Protein AF-0000000084986000 (afdb_homodimer)

Structure (mmCIF, N/CA/C/O backbone):
data_AF-0000000084986000-model_v1
#
loop_
_entity.id
_entity.type
_entity.pdbx_description
1 polymer 'Aspartate racemase'
#
loop_
_atom_site.group_PDB
_atom_site.id
_atom_site.type_symbol
_atom_site.label_atom_id
_atom_site.label_alt_id
_atom_site.label_comp_id
_atom_site.label_asym_id
_atom_site.label_entity_id
_atom_site.label_seq_id
_atom_site.pdbx_PDB_ins_code
_atom_site.Cartn_x
_atom_site.Cartn_y
_atom_site.Cartn_z
_atom_site.occupancy
_atom_site.B_iso_or_equiv
_atom_site.auth_seq_id
_atom_site.auth_comp_id
_atom_site.auth_asym_id
_atom_site.auth_atom_id
_atom_site.pdbx_PDB_model_num
ATOM 1 N N . MET A 1 1 ? -9.406 -9.477 17.734 1 62.84 1 MET A N 1
ATOM 2 C CA . MET A 1 1 ? -9.562 -9.422 16.281 1 62.84 1 MET A CA 1
ATOM 3 C C . MET A 1 1 ? -8.422 -10.164 15.594 1 62.84 1 MET A C 1
ATOM 5 O O . MET A 1 1 ? -7.309 -10.234 16.109 1 62.84 1 MET A O 1
ATOM 9 N N . ARG A 1 2 ? -8.773 -10.875 14.516 1 87.81 2 ARG A N 1
ATOM 10 C CA . ARG A 1 2 ? -7.758 -11.664 13.812 1 87.81 2 ARG A CA 1
ATOM 11 C C . ARG A 1 2 ? -6.914 -10.773 12.906 1 87.81 2 ARG A C 1
ATOM 13 O O . ARG A 1 2 ? -7.445 -9.906 12.211 1 87.81 2 ARG A O 1
ATOM 20 N N . SER A 1 3 ? -5.645 -10.82 13.07 1 95.94 3 SER A N 1
ATOM 21 C CA . SER A 1 3 ? -4.715 -10.008 12.289 1 95.94 3 SER A CA 1
ATOM 22 C C . SER A 1 3 ? -4.078 -10.828 11.172 1 95.94 3 SER A C 1
ATOM 24 O O . SER A 1 3 ? -3.82 -12.023 11.336 1 95.94 3 SER A O 1
ATOM 26 N N . LEU A 1 4 ? -3.951 -10.195 10.078 1 98.69 4 LEU A N 1
ATOM 27 C CA . LEU A 1 4 ? -3.229 -10.766 8.945 1 98.69 4 LEU A CA 1
ATOM 28 C C . LEU A 1 4 ? -1.75 -10.406 9.008 1 98.69 4 LEU A C 1
ATOM 30 O O . LEU A 1 4 ? -1.4 -9.234 9.188 1 98.69 4 LEU A O 1
ATOM 34 N N . GLY A 1 5 ? -0.883 -11.398 8.984 1 98.81 5 GLY A N 1
ATOM 35 C CA . GLY A 1 5 ? 0.541 -11.172 8.797 1 98.81 5 GLY A CA 1
ATOM 36 C C . GLY A 1 5 ? 0.974 -11.297 7.348 1 98.81 5 GLY A C 1
ATOM 37 O O . GLY A 1 5 ? 0.675 -12.297 6.688 1 98.81 5 GLY A O 1
ATOM 38 N N . VAL A 1 6 ? 1.67 -10.297 6.84 1 98.88 6 VAL A N 1
ATOM 39 C CA . VAL A 1 6 ? 2.062 -10.273 5.434 1 98.88 6 VAL A CA 1
ATOM 40 C C . VAL A 1 6 ? 3.582 -10.367 5.32 1 98.88 6 VAL A C 1
ATOM 42 O O . VAL A 1 6 ? 4.305 -9.516 5.848 1 98.88 6 VAL A O 1
ATOM 45 N N . ILE A 1 7 ? 4.035 -11.406 4.699 1 98.69 7 ILE A N 1
ATOM 46 C CA . ILE A 1 7 ? 5.434 -11.547 4.309 1 98.69 7 ILE A CA 1
ATOM 47 C C . ILE A 1 7 ? 5.668 -10.859 2.963 1 98.69 7 ILE A C 1
ATOM 49 O O . ILE A 1 7 ? 5.5 -11.477 1.907 1 98.69 7 ILE A O 1
ATOM 53 N N . GLY A 1 8 ? 6.059 -9.586 3.055 1 98.25 8 GLY A N 1
ATOM 54 C CA . GLY A 1 8 ? 6.137 -8.758 1.86 1 98.25 8 GLY A CA 1
ATOM 55 C C . GLY A 1 8 ? 7.555 -8.367 1.494 1 98.25 8 GLY A C 1
ATOM 56 O O . GLY A 1 8 ? 8.516 -8.875 2.082 1 98.25 8 GLY A O 1
ATOM 57 N N . GLY A 1 9 ? 7.629 -7.551 0.448 1 97.31 9 GLY A N 1
ATOM 58 C CA . GLY A 1 9 ? 8.906 -7.078 -0.049 1 97.31 9 GLY A CA 1
ATOM 59 C C . GLY A 1 9 ? 9.477 -7.945 -1.158 1 97.31 9 GLY A C 1
ATOM 60 O O . GLY A 1 9 ? 10.492 -7.602 -1.764 1 97.31 9 GLY A O 1
ATOM 61 N N . LEU A 1 10 ? 8.828 -9.086 -1.462 1 96.19 10 LEU A N 1
ATOM 62 C CA . LEU A 1 10 ? 9.234 -9.969 -2.553 1 96.19 10 LEU A CA 1
ATOM 63 C C . LEU A 1 10 ? 8.953 -9.32 -3.906 1 96.19 10 LEU A C 1
ATOM 65 O O . LEU A 1 10 ? 9.539 -9.711 -4.918 1 96.19 10 LEU A O 1
ATOM 69 N N . GLY A 1 11 ? 8.164 -8.469 -4.027 1 96.19 11 GLY A N 1
ATOM 70 C CA . GLY A 1 11 ? 7.77 -7.375 -4.895 1 96.19 11 GLY A CA 1
ATOM 71 C C . GLY A 1 11 ? 7.211 -6.184 -4.137 1 96.19 11 GLY A C 1
ATOM 72 O O . GLY A 1 11 ? 6.039 -6.184 -3.748 1 96.19 11 GLY A O 1
ATOM 73 N N . PRO A 1 12 ? 8.109 -5.223 -3.855 1 97.56 12 PRO A N 1
ATOM 74 C CA . PRO A 1 12 ? 7.727 -4.137 -2.947 1 97.56 12 PRO A CA 1
ATOM 75 C C . PRO A 1 12 ? 6.43 -3.447 -3.363 1 97.56 12 PRO A C 1
ATOM 77 O O . PRO A 1 12 ? 5.535 -3.256 -2.537 1 97.56 12 PRO A O 1
ATOM 80 N N . MET A 1 13 ? 6.293 -3.092 -4.633 1 97.62 13 MET A N 1
ATOM 81 C CA . MET A 1 13 ? 5.082 -2.42 -5.094 1 97.62 13 MET A CA 1
ATOM 82 C C . MET A 1 13 ? 3.881 -3.352 -5.016 1 97.62 13 MET A C 1
ATOM 84 O O . MET A 1 13 ? 2.775 -2.92 -4.684 1 97.62 13 MET A O 1
ATOM 88 N N . ALA A 1 14 ? 4.094 -4.605 -5.328 1 97.88 14 ALA A N 1
ATOM 89 C CA . ALA A 1 14 ? 3.018 -5.59 -5.223 1 97.88 14 ALA A CA 1
ATOM 90 C C . ALA A 1 14 ? 2.541 -5.73 -3.781 1 97.88 14 ALA A C 1
ATOM 92 O O . ALA A 1 14 ? 1.349 -5.914 -3.529 1 97.88 14 ALA A O 1
ATOM 93 N N . THR A 1 15 ? 3.482 -5.684 -2.814 1 98.62 15 THR A N 1
ATOM 94 C CA . THR A 1 15 ? 3.127 -5.719 -1.4 1 98.62 15 THR A CA 1
ATOM 95 C C . THR A 1 15 ? 2.244 -4.527 -1.035 1 98.62 15 THR A C 1
ATOM 97 O O . THR A 1 15 ? 1.229 -4.688 -0.355 1 98.62 15 THR A O 1
ATOM 100 N N . ALA A 1 16 ? 2.66 -3.338 -1.499 1 98.5 16 ALA A N 1
ATOM 101 C CA . ALA A 1 16 ? 1.856 -2.145 -1.251 1 98.5 16 ALA A CA 1
ATOM 102 C C . ALA A 1 16 ? 0.467 -2.281 -1.865 1 98.5 16 ALA A C 1
ATOM 104 O O . ALA A 1 16 ? -0.537 -1.961 -1.225 1 98.5 16 ALA A O 1
ATOM 105 N N . TYR A 1 17 ? 0.43 -2.754 -3.08 1 98.62 17 TYR A N 1
ATOM 106 C CA . TYR A 1 17 ? -0.84 -2.91 -3.779 1 98.62 17 TYR A CA 1
ATOM 107 C C . TYR A 1 17 ? -1.716 -3.951 -3.094 1 98.62 17 TYR A C 1
ATOM 109 O O . TYR A 1 17 ? -2.939 -3.801 -3.035 1 98.62 17 TYR A O 1
ATOM 117 N N . PHE A 1 18 ? -1.103 -5.008 -2.549 1 98.88 18 PHE A N 1
ATOM 118 C CA . PHE A 1 18 ? -1.846 -6.016 -1.802 1 98.88 18 PHE A CA 1
ATOM 119 C C . PHE A 1 18 ? -2.57 -5.387 -0.617 1 98.88 18 PHE A C 1
ATOM 121 O O . PHE A 1 18 ? -3.74 -5.684 -0.37 1 98.88 18 PHE A O 1
ATOM 128 N N . LEU A 1 19 ? -1.865 -4.547 0.122 1 98.69 19 LEU A N 1
ATOM 129 C CA . LEU A 1 19 ? -2.49 -3.846 1.239 1 98.69 19 LEU A CA 1
ATOM 130 C C . LEU A 1 19 ? -3.65 -2.98 0.759 1 98.69 19 LEU A C 1
ATOM 132 O O . LEU A 1 19 ? -4.699 -2.93 1.402 1 98.69 19 LEU A O 1
ATOM 136 N N . GLU A 1 20 ? -3.486 -2.311 -0.393 1 98.12 20 GLU A N 1
ATOM 137 C CA . GLU A 1 20 ? -4.562 -1.52 -0.986 1 98.12 20 GLU A CA 1
ATOM 138 C C . GLU A 1 20 ? -5.777 -2.387 -1.296 1 98.12 20 GLU A C 1
ATOM 140 O O . GLU A 1 20 ? -6.914 -1.99 -1.024 1 98.12 20 GLU A O 1
ATOM 145 N N . LEU A 1 21 ? -5.508 -3.547 -1.893 1 98.56 21 LEU A N 1
ATOM 146 C CA . LEU A 1 21 ? -6.59 -4.453 -2.266 1 98.56 21 LEU A CA 1
ATOM 147 C C . LEU A 1 21 ? -7.375 -4.898 -1.035 1 98.56 21 LEU A C 1
ATOM 149 O O . LEU A 1 21 ? -8.609 -4.961 -1.069 1 98.56 21 LEU A O 1
ATOM 153 N N . ILE A 1 22 ? -6.652 -5.215 0.072 1 98.56 22 ILE A N 1
ATOM 154 C CA . ILE A 1 22 ? -7.301 -5.633 1.31 1 98.56 22 ILE A CA 1
ATOM 155 C C . ILE A 1 22 ? -8.281 -4.551 1.764 1 98.56 22 ILE A C 1
ATOM 157 O O . ILE A 1 22 ? -9.43 -4.852 2.109 1 98.56 22 ILE A O 1
ATOM 161 N N . VAL A 1 23 ? -7.863 -3.303 1.743 1 97.75 23 VAL A N 1
ATOM 162 C CA . VAL A 1 23 ? -8.695 -2.193 2.189 1 97.75 23 VAL A CA 1
ATOM 163 C C . VAL A 1 23 ? -9.852 -1.989 1.212 1 97.75 23 VAL A C 1
ATOM 165 O O . VAL A 1 23 ? -11.008 -1.842 1.625 1 97.75 23 VAL A O 1
ATOM 168 N N . GLN A 1 24 ? -9.555 -2.043 -0.081 1 96.94 24 GLN A N 1
ATOM 169 C CA . GLN A 1 24 ? -10.523 -1.788 -1.14 1 96.94 24 GLN A CA 1
ATOM 170 C C . GLN A 1 24 ? -11.641 -2.83 -1.126 1 96.94 24 GLN A C 1
ATOM 172 O O . GLN A 1 24 ? -12.797 -2.508 -1.388 1 96.94 24 GLN A O 1
ATOM 177 N N . MET A 1 25 ? -11.273 -4.043 -0.859 1 98.06 25 MET A N 1
ATOM 178 C CA . MET A 1 25 ? -12.211 -5.148 -1.027 1 98.06 25 MET A CA 1
ATOM 179 C C . MET A 1 25 ? -12.992 -5.398 0.259 1 98.06 25 MET A C 1
ATOM 181 O O . MET A 1 25 ? -14.008 -6.094 0.247 1 98.06 25 MET A O 1
ATOM 185 N N . THR A 1 26 ? -12.484 -4.906 1.407 1 97.94 26 THR A N 1
ATOM 186 C CA . THR A 1 26 ? -13.195 -5.074 2.672 1 97.94 26 THR A CA 1
ATOM 187 C C . THR A 1 26 ? -14.453 -4.207 2.707 1 97.94 26 THR A C 1
ATOM 189 O O . THR A 1 26 ? -14.406 -3.021 2.367 1 97.94 26 THR A O 1
ATOM 192 N N . ASP A 1 27 ? -15.602 -4.785 3.039 1 97.06 27 ASP A N 1
ATOM 193 C CA . ASP A 1 27 ? -16.844 -4.039 3.209 1 97.06 27 ASP A CA 1
ATOM 194 C C . ASP A 1 27 ? -16.859 -3.273 4.527 1 97.06 27 ASP A C 1
ATOM 196 O O . ASP A 1 27 ? -17.406 -3.744 5.523 1 97.06 27 ASP A O 1
ATOM 200 N N . ALA A 1 28 ? -16.234 -2.107 4.547 1 95.19 28 ALA A N 1
ATOM 201 C CA . ALA A 1 28 ? -16.062 -1.266 5.727 1 95.19 28 ALA A CA 1
ATOM 202 C C . ALA A 1 28 ? -16.562 0.149 5.469 1 95.19 28 ALA A C 1
ATOM 204 O O . ALA A 1 28 ? -16.391 0.696 4.379 1 95.19 28 ALA A O 1
ATOM 205 N N . LYS A 1 29 ? -17.203 0.778 6.453 1 92.38 29 LYS A N 1
ATOM 206 C CA . LYS A 1 29 ? -17.703 2.141 6.344 1 92.38 29 LYS A CA 1
ATOM 207 C C . LYS A 1 29 ? -16.859 3.115 7.152 1 92.38 29 LYS A C 1
ATOM 209 O O . LYS A 1 29 ? -16.953 4.328 6.965 1 92.38 29 LYS A O 1
ATOM 214 N N . THR A 1 30 ? -16.109 2.582 8.133 1 93.06 30 THR A N 1
ATOM 215 C CA . THR A 1 30 ? -15.188 3.361 8.961 1 93.06 30 THR A CA 1
ATOM 216 C C . THR A 1 30 ? -13.828 2.682 9.039 1 93.06 30 THR A C 1
ATOM 218 O O . THR A 1 30 ? -13.695 1.503 8.703 1 93.06 30 THR A O 1
ATOM 221 N N . ASP A 1 31 ? -12.898 3.404 9.461 1 93.75 31 ASP A N 1
ATOM 222 C CA . ASP A 1 31 ? -11.555 2.846 9.594 1 93.75 31 ASP A CA 1
ATOM 223 C C . ASP A 1 31 ? -11.57 1.599 10.477 1 93.75 31 ASP A C 1
ATOM 225 O O . ASP A 1 31 ? -10.945 0.589 10.141 1 93.75 31 ASP A O 1
ATOM 229 N N . GLN A 1 32 ? -12.297 1.669 11.516 1 93.38 32 GLN A N 1
ATOM 230 C CA . GLN A 1 32 ? -12.25 0.672 12.586 1 93.38 32 GLN A CA 1
ATOM 231 C C . GLN A 1 32 ? -12.852 -0.652 12.125 1 93.38 32 GLN A C 1
ATOM 233 O O . GLN A 1 32 ? -12.672 -1.681 12.781 1 93.38 32 GLN A O 1
ATOM 238 N N . GLU A 1 33 ? -13.523 -0.701 10.984 1 95.06 33 GLU A N 1
ATOM 239 C CA . GLU A 1 33 ? -14.148 -1.91 10.461 1 95.06 33 GLU A CA 1
ATOM 240 C C . GLU A 1 33 ? -13.188 -2.691 9.57 1 95.06 33 GLU A C 1
ATOM 242 O O . GLU A 1 33 ? -13.445 -3.846 9.227 1 95.06 33 GLU A O 1
ATOM 247 N N . HIS A 1 34 ? -12.023 -2.1 9.273 1 97.06 34 HIS A N 1
ATOM 248 C CA . HIS A 1 34 ? -11.062 -2.748 8.391 1 97.06 34 HIS A CA 1
ATOM 249 C C . HIS A 1 34 ? -10.234 -3.787 9.141 1 97.06 34 HIS A C 1
ATOM 251 O O . HIS A 1 34 ? -10.234 -3.811 10.375 1 97.06 34 HIS A O 1
ATOM 257 N N . LEU A 1 35 ? -9.57 -4.609 8.359 1 96.56 35 LEU A N 1
ATOM 258 C CA . LEU A 1 35 ? -8.734 -5.707 8.828 1 96.56 35 LEU A CA 1
ATOM 259 C C . LEU A 1 35 ? -7.43 -5.188 9.414 1 96.56 35 LEU A C 1
ATOM 261 O O . LEU A 1 35 ? -6.805 -4.289 8.844 1 96.56 35 LEU A O 1
ATOM 265 N N . ASP A 1 36 ? -7.039 -5.684 10.625 1 97.69 36 ASP A N 1
ATOM 266 C CA . ASP A 1 36 ? -5.703 -5.445 11.164 1 97.69 36 ASP A CA 1
ATOM 267 C C . ASP A 1 36 ? -4.641 -6.199 10.375 1 97.69 36 ASP A C 1
ATOM 269 O O . ASP A 1 36 ? -4.742 -7.414 10.188 1 97.69 36 ASP A O 1
ATOM 273 N N . VAL A 1 37 ? -3.639 -5.523 9.906 1 98.69 37 VAL A N 1
ATOM 274 C CA . VAL A 1 37 ? -2.623 -6.145 9.062 1 98.69 37 VAL A CA 1
ATOM 275 C C . VAL A 1 37 ? -1.232 -5.727 9.531 1 98.69 37 VAL A C 1
ATOM 277 O O . VAL A 1 37 ? -0.981 -4.543 9.766 1 98.69 37 VAL A O 1
ATOM 280 N N . ILE A 1 38 ? -0.36 -6.633 9.695 1 98.75 38 ILE A N 1
ATOM 281 C CA . ILE A 1 38 ? 1.059 -6.379 9.922 1 98.75 38 ILE A CA 1
ATOM 282 C C . ILE A 1 38 ? 1.854 -6.742 8.664 1 98.75 38 ILE A C 1
ATOM 284 O O . ILE A 1 38 ? 1.812 -7.887 8.211 1 98.75 38 ILE A O 1
ATOM 288 N N . VAL A 1 39 ? 2.557 -5.77 8.141 1 98.81 39 VAL A N 1
ATOM 289 C CA . VAL A 1 39 ? 3.291 -5.988 6.895 1 98.81 39 VAL A CA 1
ATOM 290 C C . VAL A 1 39 ? 4.789 -5.848 7.148 1 98.81 39 VAL A C 1
ATOM 292 O O . VAL A 1 39 ? 5.246 -4.824 7.66 1 98.81 39 VAL A O 1
ATOM 295 N N . PHE A 1 40 ? 5.5 -6.875 6.855 1 98.62 40 PHE A N 1
ATOM 296 C CA . PHE A 1 40 ? 6.941 -6.758 6.684 1 98.62 40 PHE A CA 1
ATOM 297 C C . PHE A 1 40 ? 7.309 -6.641 5.211 1 98.62 40 PHE A C 1
ATOM 299 O O . PHE A 1 40 ? 7.223 -7.617 4.465 1 98.62 40 PHE A O 1
ATOM 306 N N . ASN A 1 41 ? 7.605 -5.457 4.773 1 98.25 41 ASN A N 1
ATOM 307 C CA . ASN A 1 41 ? 8.148 -5.238 3.436 1 98.25 41 ASN A CA 1
ATOM 308 C C . ASN A 1 41 ? 9.672 -5.328 3.426 1 98.25 41 ASN A C 1
ATOM 310 O O . ASN A 1 41 ? 10.352 -4.32 3.598 1 98.25 41 ASN A O 1
ATOM 314 N N . ARG A 1 42 ? 10.18 -6.551 3.156 1 97 42 ARG A N 1
ATOM 315 C CA . ARG A 1 42 ? 11.602 -6.855 3.238 1 97 42 ARG A CA 1
ATOM 316 C C . ARG A 1 42 ? 12.18 -7.137 1.855 1 97 42 ARG A C 1
ATOM 318 O O . ARG A 1 42 ? 12.406 -8.297 1.493 1 97 42 ARG A O 1
ATOM 325 N N . PRO A 1 43 ? 12.578 -6.082 1.173 1 96.81 43 PRO A N 1
ATOM 326 C CA . PRO A 1 43 ? 12.992 -6.254 -0.222 1 96.81 43 PRO A CA 1
ATOM 327 C C . PRO A 1 43 ? 14.359 -6.926 -0.352 1 96.81 43 PRO A C 1
ATOM 329 O O . PRO A 1 43 ? 14.75 -7.32 -1.452 1 96.81 43 PRO A O 1
ATOM 332 N N . ASP A 1 44 ? 15.102 -7.098 0.77 1 94.94 44 ASP A N 1
ATOM 333 C CA . ASP A 1 44 ? 16.438 -7.668 0.724 1 94.94 44 ASP A CA 1
ATOM 334 C C . ASP A 1 44 ? 16.391 -9.188 0.624 1 94.94 44 ASP A C 1
ATOM 336 O O . ASP A 1 44 ? 17.422 -9.844 0.454 1 94.94 44 ASP A O 1
ATOM 340 N N . VAL A 1 45 ? 15.219 -9.82 0.707 1 96.69 45 VAL A N 1
ATOM 341 C CA . VAL A 1 45 ? 15.07 -11.258 0.492 1 96.69 45 VAL A CA 1
ATOM 342 C C . VAL A 1 45 ? 15.602 -11.633 -0.891 1 96.69 45 VAL A C 1
ATOM 344 O O . VAL A 1 45 ? 15.289 -10.969 -1.883 1 96.69 45 VAL A O 1
ATOM 347 N N . PRO A 1 46 ? 16.344 -12.672 -0.974 1 96.19 46 PRO A N 1
ATOM 348 C CA . PRO A 1 46 ? 16.922 -13.062 -2.262 1 96.19 46 PRO A CA 1
ATOM 349 C C . PRO A 1 46 ? 15.859 -13.359 -3.32 1 96.19 46 PRO A C 1
ATOM 351 O O . PRO A 1 46 ? 14.75 -13.789 -2.986 1 96.19 46 PRO A O 1
ATOM 354 N N . ASP A 1 47 ? 16.234 -13.109 -4.547 1 95.5 47 ASP A N 1
ATOM 355 C CA . ASP A 1 47 ? 15.328 -13.328 -5.66 1 95.5 47 ASP A CA 1
ATOM 356 C C . ASP A 1 47 ? 14.922 -14.797 -5.762 1 95.5 47 ASP A C 1
ATOM 358 O O . ASP A 1 47 ? 15.781 -15.68 -5.797 1 95.5 47 ASP A O 1
ATOM 362 N N . ARG A 1 48 ? 13.664 -15.109 -5.816 1 95.25 48 ARG A N 1
ATOM 363 C CA . ARG A 1 48 ? 13.125 -16.469 -5.828 1 95.25 48 ARG A CA 1
ATOM 364 C C . ARG A 1 48 ? 13.453 -17.188 -7.133 1 95.25 48 ARG A C 1
ATOM 366 O O . ARG A 1 48 ? 13.945 -18.312 -7.125 1 95.25 48 ARG A O 1
ATOM 373 N N . THR A 1 49 ? 13.18 -16.469 -8.242 1 94.44 49 THR A N 1
ATOM 374 C CA . THR A 1 49 ? 13.383 -17.078 -9.555 1 94.44 49 THR A CA 1
ATOM 375 C C . THR A 1 49 ? 14.852 -17.438 -9.766 1 94.44 49 THR A C 1
ATOM 377 O O . THR A 1 49 ? 15.164 -18.531 -10.227 1 94.44 49 THR A O 1
ATOM 380 N N . ALA A 1 50 ? 15.703 -16.5 -9.383 1 95.19 50 ALA A N 1
ATOM 381 C CA . ALA A 1 50 ? 17.141 -16.75 -9.523 1 95.19 50 ALA A CA 1
ATOM 382 C C . ALA A 1 50 ? 17.562 -17.969 -8.703 1 95.19 50 ALA A C 1
ATOM 384 O O . ALA A 1 50 ? 18.359 -18.797 -9.172 1 95.19 50 ALA A O 1
ATOM 385 N N . TYR A 1 51 ? 17.078 -18.125 -7.516 1 96.12 51 TYR A N 1
ATOM 386 C CA . TYR A 1 51 ? 17.422 -19.25 -6.652 1 96.12 51 TYR A CA 1
ATOM 387 C C . TYR A 1 51 ? 16.906 -20.562 -7.238 1 96.12 51 TYR A C 1
ATOM 389 O O . TYR A 1 51 ? 17.656 -21.531 -7.344 1 96.12 51 TYR A O 1
ATOM 397 N N . ILE A 1 52 ? 15.648 -20.562 -7.68 1 95.38 52 ILE A N 1
ATOM 398 C CA . ILE A 1 52 ? 14.953 -21.75 -8.172 1 95.38 52 ILE A CA 1
ATOM 399 C C . ILE A 1 52 ? 15.633 -22.266 -9.438 1 95.38 52 ILE A C 1
ATOM 401 O O . ILE A 1 52 ? 15.758 -23.484 -9.625 1 95.38 52 ILE A O 1
ATOM 405 N N . LEU A 1 53 ? 16.094 -21.328 -10.273 1 95.38 53 LEU A N 1
ATOM 406 C CA . LEU A 1 53 ? 16.688 -21.703 -11.555 1 95.38 53 LEU A CA 1
ATOM 407 C C . LEU A 1 53 ? 18.188 -21.969 -11.406 1 95.38 53 LEU A C 1
ATOM 409 O O . LEU A 1 53 ? 18.859 -22.266 -12.391 1 95.38 53 LEU A O 1
ATOM 413 N N . GLY A 1 54 ? 18.688 -21.797 -10.188 1 95.19 54 GLY A N 1
ATOM 414 C CA . GLY A 1 54 ? 20.094 -22.125 -9.914 1 95.19 54 GLY A CA 1
ATOM 415 C C . GLY A 1 54 ? 21.047 -21.016 -10.312 1 95.19 54 GLY A C 1
ATOM 416 O O . GLY A 1 54 ? 22.25 -21.219 -10.375 1 95.19 54 GLY A O 1
ATOM 417 N N . LYS A 1 55 ? 20.484 -19.875 -10.578 1 95.12 55 LYS A N 1
ATOM 418 C CA . LYS A 1 55 ? 21.312 -18.734 -10.953 1 95.12 55 LYS A CA 1
ATOM 419 C C . LYS A 1 55 ? 21.875 -18.031 -9.719 1 95.12 55 LYS A C 1
ATOM 421 O O . LYS A 1 55 ? 22.828 -17.25 -9.82 1 95.12 55 LYS A O 1
ATOM 426 N N . SER A 1 56 ? 21.328 -18.188 -8.555 1 94 56 SER A N 1
ATOM 427 C CA . SER A 1 56 ? 21.797 -17.703 -7.262 1 94 56 SER A CA 1
ATOM 428 C C . SER A 1 56 ? 21.781 -18.812 -6.223 1 94 56 SER A C 1
ATOM 430 O O . SER A 1 56 ? 20.906 -19.688 -6.25 1 94 56 SER A O 1
ATOM 432 N N . LYS A 1 57 ? 22.719 -18.75 -5.289 1 95.62 57 LYS A N 1
ATOM 433 C CA . LYS A 1 57 ? 22.781 -19.734 -4.211 1 95.62 57 LYS A CA 1
ATOM 434 C C . LYS A 1 57 ? 22.109 -19.203 -2.945 1 95.62 57 LYS A C 1
ATOM 436 O O . LYS A 1 57 ? 21.922 -19.938 -1.977 1 95.62 57 LYS A O 1
ATOM 441 N N . ASP A 1 58 ? 21.734 -17.984 -2.969 1 95.88 58 ASP A N 1
ATOM 442 C CA . ASP A 1 58 ? 21.094 -17.375 -1.804 1 95.88 58 ASP A CA 1
ATOM 443 C C . ASP A 1 58 ? 19.641 -17.781 -1.694 1 95.88 58 ASP A C 1
ATOM 445 O O . ASP A 1 58 ? 18.812 -17.375 -2.512 1 95.88 58 ASP A O 1
ATOM 449 N N . SER A 1 59 ? 19.344 -18.547 -0.676 1 96.31 59 SER A N 1
ATOM 450 C CA . SER A 1 59 ? 17.984 -19.047 -0.51 1 96.31 59 SER A CA 1
ATOM 451 C C . SER A 1 59 ? 17.078 -17.969 0.088 1 96.31 59 SER A C 1
ATOM 453 O O . SER A 1 59 ? 17.406 -17.359 1.103 1 96.31 59 SER A O 1
ATOM 455 N N . PRO A 1 60 ? 15.953 -17.75 -0.534 1 96.94 60 PRO A N 1
ATOM 456 C CA . PRO A 1 60 ? 14.984 -16.828 0.066 1 96.94 60 PRO A CA 1
ATOM 457 C C . PRO A 1 60 ? 14.219 -17.453 1.233 1 96.94 60 PRO A C 1
ATOM 459 O O . PRO A 1 60 ? 13.516 -16.75 1.964 1 96.94 60 PRO A O 1
ATOM 462 N N . PHE A 1 61 ? 14.359 -18.734 1.411 1 97 61 PHE A N 1
ATOM 463 C CA . PHE A 1 61 ? 13.523 -19.484 2.34 1 97 61 PHE A CA 1
ATOM 464 C C . PHE A 1 61 ? 13.742 -19 3.771 1 97 61 PHE A C 1
ATOM 466 O O . PHE A 1 61 ? 12.789 -18.641 4.465 1 97 61 PHE A O 1
ATOM 473 N N . GLU A 1 62 ? 14.914 -18.922 4.203 1 96.69 62 GLU A N 1
ATOM 474 C CA . GLU A 1 62 ? 15.219 -18.656 5.605 1 96.69 62 GLU A CA 1
ATOM 475 C C . GLU A 1 62 ? 14.781 -17.25 6 1 96.69 62 GLU A C 1
ATOM 477 O O . GLU A 1 62 ? 14.141 -17.062 7.035 1 96.69 62 GLU A O 1
ATOM 482 N N . PRO A 1 63 ? 15.156 -16.281 5.176 1 97 63 PRO A N 1
ATOM 483 C CA . PRO A 1 63 ? 14.688 -14.938 5.539 1 97 63 PRO A CA 1
ATOM 484 C C . PRO A 1 63 ? 13.164 -14.844 5.574 1 97 63 PRO A C 1
ATOM 486 O O . PRO A 1 63 ? 12.602 -14.156 6.438 1 97 63 PRO A O 1
ATOM 489 N N . MET A 1 64 ? 12.492 -15.469 4.703 1 97.81 64 MET A N 1
ATOM 490 C CA . MET A 1 64 ? 11.031 -15.469 4.703 1 97.81 64 MET A CA 1
ATOM 491 C C . MET A 1 64 ? 10.492 -16.156 5.949 1 97.81 64 MET A C 1
ATOM 493 O O . MET A 1 64 ? 9.531 -15.688 6.559 1 97.81 64 MET A O 1
ATOM 497 N N . LEU A 1 65 ? 11.117 -17.25 6.285 1 98.19 65 LEU A N 1
ATOM 498 C CA . LEU A 1 65 ? 10.68 -18.016 7.453 1 98.19 65 LEU A CA 1
ATOM 499 C C . LEU A 1 65 ? 10.867 -17.203 8.727 1 98.19 65 LEU A C 1
ATOM 501 O O . LEU A 1 65 ? 10.008 -17.219 9.609 1 98.19 65 LEU A O 1
ATOM 505 N N . ARG A 1 66 ? 11.93 -16.5 8.852 1 97.88 66 ARG A N 1
ATOM 506 C CA . ARG A 1 66 ? 12.164 -15.633 10 1 97.88 66 ARG A CA 1
ATOM 507 C C . ARG A 1 66 ? 11.062 -14.578 10.117 1 97.88 66 ARG A C 1
ATOM 509 O O . ARG A 1 66 ? 10.578 -14.305 11.219 1 97.88 66 ARG A O 1
ATOM 516 N N . THR A 1 67 ? 10.703 -14.023 8.984 1 98.06 67 THR A N 1
ATOM 517 C CA . THR A 1 67 ? 9.625 -13.047 8.961 1 98.06 67 THR A CA 1
ATOM 518 C C . THR A 1 67 ? 8.312 -13.68 9.422 1 98.06 67 THR A C 1
ATOM 520 O O . THR A 1 67 ? 7.582 -13.094 10.227 1 98.06 67 THR A O 1
ATOM 523 N N . ALA A 1 68 ? 8.07 -14.867 8.953 1 98.25 68 ALA A N 1
ATOM 524 C CA . ALA A 1 68 ? 6.848 -15.578 9.328 1 98.25 68 ALA A CA 1
ATOM 525 C C . ALA A 1 68 ? 6.785 -15.805 10.836 1 98.25 68 ALA A C 1
ATOM 527 O O . ALA A 1 68 ? 5.758 -15.547 11.469 1 98.25 68 ALA A O 1
ATOM 528 N N . HIS A 1 69 ? 7.852 -16.219 11.406 1 98.56 69 HIS A N 1
ATOM 529 C CA . HIS A 1 69 ? 7.902 -16.469 12.844 1 98.56 69 HIS A CA 1
ATOM 530 C C . HIS A 1 69 ? 7.703 -15.18 13.633 1 98.56 69 HIS A C 1
ATOM 532 O O . HIS A 1 69 ? 7.031 -15.172 14.664 1 98.56 69 HIS A O 1
ATOM 538 N N . THR A 1 70 ? 8.32 -14.117 13.164 1 98.31 70 THR A N 1
ATOM 539 C CA . THR A 1 70 ? 8.141 -12.828 13.812 1 98.31 70 THR A CA 1
ATOM 540 C C . THR A 1 70 ? 6.668 -12.414 13.781 1 98.31 70 THR A C 1
ATOM 542 O O . THR A 1 70 ? 6.129 -11.953 14.789 1 98.31 70 THR A O 1
ATOM 545 N N . LEU A 1 71 ? 6.039 -12.609 12.672 1 98.5 71 LEU A N 1
ATOM 546 C CA . LEU A 1 71 ? 4.629 -12.273 12.523 1 98.5 71 LEU A CA 1
ATOM 547 C C . LEU A 1 71 ? 3.77 -13.102 13.477 1 98.5 71 LEU A C 1
ATOM 549 O O . LEU A 1 71 ? 2.832 -12.578 14.086 1 98.5 71 LEU A O 1
ATOM 553 N N . GLU A 1 72 ? 4.09 -14.367 13.609 1 98 72 GLU A N 1
ATOM 554 C CA . GLU A 1 72 ? 3.379 -15.211 14.562 1 98 72 GLU A CA 1
ATOM 555 C C . GLU A 1 72 ? 3.529 -14.688 15.992 1 98 72 GLU A C 1
ATOM 557 O O . GLU A 1 72 ? 2.555 -14.633 16.734 1 98 72 GLU A O 1
ATOM 562 N N . THR A 1 73 ? 4.723 -14.273 16.297 1 97.31 73 THR A N 1
ATOM 563 C CA . THR A 1 73 ? 5.008 -13.773 17.641 1 97.31 73 THR A CA 1
ATOM 564 C C . THR A 1 73 ? 4.234 -12.484 17.906 1 97.31 73 THR A C 1
ATOM 566 O O . THR A 1 73 ? 3.838 -12.219 19.047 1 97.31 73 THR A O 1
ATOM 569 N N . LEU A 1 74 ? 3.961 -11.781 16.844 1 97.44 74 LEU A N 1
ATOM 570 C CA . LEU A 1 74 ? 3.258 -10.508 16.953 1 97.44 74 LEU A CA 1
ATOM 571 C C . LEU A 1 74 ? 1.748 -10.719 17 1 97.44 74 LEU A C 1
ATOM 573 O O . LEU A 1 74 ? 0.981 -9.758 17.109 1 97.44 74 LEU A O 1
ATOM 577 N N . GLY A 1 75 ? 1.324 -11.977 16.797 1 96.44 75 GLY A N 1
ATOM 578 C CA . GLY A 1 75 ? -0.079 -12.297 17.016 1 96.44 75 GLY A CA 1
ATOM 579 C C . GLY A 1 75 ? -0.852 -12.469 15.719 1 96.44 75 GLY A C 1
ATOM 580 O O . GLY A 1 75 ? -2.084 -12.523 15.727 1 96.44 75 GLY A O 1
ATOM 581 N N . ALA A 1 76 ? -0.2 -12.57 14.57 1 97.69 76 ALA A N 1
ATOM 582 C CA . ALA A 1 76 ? -0.904 -12.828 13.312 1 97.69 76 ALA A CA 1
ATOM 583 C C . ALA A 1 76 ? -1.665 -14.148 13.375 1 97.69 76 ALA A C 1
ATOM 585 O O . ALA A 1 76 ? -1.126 -15.164 13.828 1 97.69 76 ALA A O 1
ATOM 586 N N . SER A 1 77 ? -2.91 -14.102 12.906 1 97.12 77 SER A N 1
ATOM 587 C CA . SER A 1 77 ? -3.752 -15.297 12.945 1 97.12 77 SER A CA 1
ATOM 588 C C . SER A 1 77 ? -3.652 -16.078 11.641 1 97.12 77 SER A C 1
ATOM 590 O O . SER A 1 77 ? -4.047 -17.25 11.586 1 97.12 77 SER A O 1
ATOM 592 N N . CYS A 1 78 ? -3.182 -15.477 10.648 1 97.5 78 CYS A N 1
ATOM 593 C CA . CYS A 1 78 ? -2.914 -16.078 9.344 1 97.5 78 CYS A CA 1
ATOM 594 C C . CYS A 1 78 ? -1.821 -15.32 8.602 1 97.5 78 CYS A C 1
ATOM 596 O O . CYS A 1 78 ? -1.539 -14.164 8.922 1 97.5 78 CYS A O 1
ATOM 598 N N . LEU A 1 79 ? -1.145 -16.016 7.676 1 98.62 79 LEU A N 1
ATOM 599 C CA . LEU A 1 79 ? -0.026 -15.438 6.941 1 98.62 79 LEU A CA 1
ATOM 600 C C . LEU A 1 79 ? -0.308 -15.422 5.441 1 98.62 79 LEU A C 1
ATOM 602 O O . LEU A 1 79 ? -0.896 -16.359 4.906 1 98.62 79 LEU A O 1
ATOM 606 N N . ALA A 1 80 ? 0.047 -14.367 4.816 1 98.69 80 ALA A N 1
ATOM 607 C CA . ALA A 1 80 ? 0.001 -14.25 3.363 1 98.69 80 ALA A CA 1
ATOM 608 C C . ALA A 1 80 ? 1.329 -13.734 2.812 1 98.69 80 ALA A C 1
ATOM 610 O O . ALA A 1 80 ? 1.973 -12.883 3.424 1 98.69 80 ALA A O 1
ATOM 611 N N . ALA A 1 81 ? 1.758 -14.258 1.725 1 98.62 81 ALA A N 1
ATOM 612 C CA . ALA A 1 81 ? 2.891 -13.758 0.951 1 98.62 81 ALA A CA 1
ATOM 613 C C . ALA A 1 81 ? 2.461 -13.375 -0.463 1 98.62 81 ALA A C 1
ATOM 615 O O . ALA A 1 81 ? 2.215 -14.242 -1.301 1 98.62 81 ALA A O 1
ATOM 616 N N . PRO A 1 82 ? 2.398 -12.047 -0.766 1 98.25 82 PRO A N 1
ATOM 617 C CA . PRO A 1 82 ? 2.01 -11.625 -2.113 1 98.25 82 PRO A CA 1
ATOM 618 C C . PRO A 1 82 ? 3.107 -11.859 -3.146 1 98.25 82 PRO A C 1
ATOM 620 O O . PRO A 1 82 ? 3.584 -10.914 -3.775 1 98.25 82 PRO A O 1
ATOM 623 N N . CYS A 1 83 ? 3.42 -13.062 -3.338 1 97.81 83 CYS A N 1
ATOM 624 C CA . CYS A 1 83 ? 4.414 -13.547 -4.289 1 97.81 83 CYS A CA 1
ATOM 625 C C . CYS A 1 83 ? 4.148 -15 -4.664 1 97.81 83 CYS A C 1
ATOM 627 O O . CYS A 1 83 ? 4.344 -15.898 -3.846 1 97.81 83 CYS A O 1
ATOM 629 N N . ILE A 1 84 ? 3.785 -15.258 -5.887 1 97.56 84 ILE A N 1
ATOM 630 C CA . ILE A 1 84 ? 3.418 -16.594 -6.332 1 97.56 84 ILE A CA 1
ATOM 631 C C . ILE A 1 84 ? 4.652 -17.5 -6.34 1 97.56 84 ILE A C 1
ATOM 633 O O . ILE A 1 84 ? 4.602 -18.641 -5.875 1 97.56 84 ILE A O 1
ATOM 637 N N . THR A 1 85 ? 5.758 -16.969 -6.805 1 96.31 85 THR A N 1
ATOM 638 C CA . THR A 1 85 ? 6.965 -17.766 -6.957 1 96.31 85 THR A CA 1
ATOM 639 C C . THR A 1 85 ? 7.43 -18.312 -5.609 1 96.31 85 THR A C 1
ATOM 641 O O . THR A 1 85 ? 7.969 -19.406 -5.523 1 96.31 85 THR A O 1
ATOM 644 N N . SER A 1 86 ? 7.18 -17.578 -4.562 1 96.25 86 SER A N 1
ATOM 645 C CA . SER A 1 86 ? 7.602 -18 -3.234 1 96.25 86 SER A CA 1
ATOM 646 C C . SER A 1 86 ? 6.836 -19.25 -2.787 1 96.25 86 SER A C 1
ATOM 648 O O . SER A 1 86 ? 7.262 -19.938 -1.867 1 96.25 86 SER A O 1
ATOM 650 N N . HIS A 1 87 ? 5.773 -19.625 -3.439 1 97.25 87 HIS A N 1
ATOM 651 C CA . HIS A 1 87 ? 4.965 -20.781 -3.064 1 97.25 87 HIS A CA 1
ATOM 652 C C . HIS A 1 87 ? 5.629 -22.078 -3.5 1 97.25 87 HIS A C 1
ATOM 654 O O . HIS A 1 87 ? 5.156 -23.156 -3.164 1 97.25 87 HIS A O 1
ATOM 660 N N . CYS A 1 88 ? 6.742 -21.938 -4.242 1 95.5 88 CYS A N 1
ATOM 661 C CA . CYS A 1 88 ? 7.574 -23.109 -4.453 1 95.5 88 CYS A CA 1
ATOM 662 C C . CYS A 1 88 ? 8.023 -23.719 -3.123 1 95.5 88 CYS A C 1
ATOM 664 O O . CYS A 1 88 ? 8.352 -24.891 -3.047 1 95.5 88 CYS A O 1
ATOM 666 N N . PHE A 1 89 ? 8.008 -22.906 -2.072 1 95.69 89 PHE A N 1
ATOM 667 C CA . PHE A 1 89 ? 8.422 -23.328 -0.739 1 95.69 89 PHE A CA 1
ATOM 668 C C . PHE A 1 89 ? 7.207 -23.547 0.156 1 95.69 89 PHE A C 1
ATOM 670 O O . PHE A 1 89 ? 7.332 -23.594 1.381 1 95.69 89 PHE A O 1
ATOM 677 N N . TYR A 1 90 ? 6.062 -23.672 -0.356 1 96.31 90 TYR A N 1
ATOM 678 C CA . TYR A 1 90 ? 4.812 -23.625 0.392 1 96.31 90 TYR A CA 1
ATOM 679 C C . TYR A 1 90 ? 4.773 -24.734 1.445 1 96.31 90 TYR A C 1
ATOM 681 O O . TYR A 1 90 ? 4.48 -24.469 2.615 1 96.31 90 TYR A O 1
ATOM 689 N N . GLU A 1 91 ? 5.074 -25.969 1.069 1 96.06 91 GLU A N 1
ATOM 690 C CA . GLU A 1 91 ? 4.969 -27.109 1.983 1 96.06 91 GLU A CA 1
ATOM 691 C C . GLU A 1 91 ? 5.922 -26.953 3.166 1 96.06 91 GLU A C 1
ATOM 693 O O . GLU A 1 91 ? 5.547 -27.219 4.309 1 96.06 91 GLU A O 1
ATOM 698 N N . ASP A 1 92 ? 7.121 -26.5 2.873 1 95.88 92 ASP A N 1
ATOM 699 C CA . ASP A 1 92 ? 8.102 -26.281 3.932 1 95.88 92 ASP A CA 1
ATOM 700 C C . ASP A 1 92 ? 7.664 -25.141 4.855 1 95.88 92 ASP A C 1
ATOM 702 O O . ASP A 1 92 ? 7.816 -25.234 6.074 1 95.88 92 ASP A O 1
ATOM 706 N N . PHE A 1 93 ? 7.094 -24.156 4.273 1 95.44 93 PHE A N 1
ATOM 707 C CA . PHE A 1 93 ? 6.625 -23.016 5.055 1 95.44 93 PHE A CA 1
ATOM 708 C C . PHE A 1 93 ? 5.473 -23.422 5.965 1 95.44 93 PHE A C 1
ATOM 710 O O . PHE A 1 93 ? 5.492 -23.125 7.164 1 95.44 93 PHE A O 1
ATOM 717 N N . GLN A 1 94 ? 4.512 -24.047 5.34 1 95.75 94 GLN A N 1
ATOM 718 C CA . GLN A 1 94 ? 3.328 -24.469 6.082 1 95.75 94 GLN A CA 1
ATOM 719 C C . GLN A 1 94 ? 3.697 -25.375 7.246 1 95.75 94 GLN A C 1
ATOM 721 O O . GLN A 1 94 ? 3.098 -25.297 8.32 1 95.75 94 GLN A O 1
ATOM 726 N N . ALA A 1 95 ? 4.695 -26.172 7.098 1 96.62 95 ALA A N 1
ATOM 727 C CA . ALA A 1 95 ? 5.129 -27.109 8.125 1 96.62 95 ALA A CA 1
ATOM 728 C C . ALA A 1 95 ? 5.883 -26.391 9.242 1 96.62 95 ALA A C 1
ATOM 730 O O . ALA A 1 95 ? 5.934 -26.875 10.375 1 96.62 95 ALA A O 1
ATOM 731 N N . ALA A 1 96 ? 6.367 -25.281 8.945 1 97.5 96 ALA A N 1
ATOM 732 C CA . ALA A 1 96 ? 7.281 -24.625 9.875 1 97.5 96 ALA A CA 1
ATOM 733 C C . ALA A 1 96 ? 6.566 -23.547 10.688 1 97.5 96 ALA A C 1
ATOM 735 O O . ALA A 1 96 ? 7.121 -23.016 11.648 1 97.5 96 ALA A O 1
ATOM 736 N N . VAL A 1 97 ? 5.289 -23.203 10.312 1 97.56 97 VAL A N 1
ATOM 737 C CA . VAL A 1 97 ? 4.57 -22.156 11.031 1 97.56 97 VAL A CA 1
ATOM 738 C C . VAL A 1 97 ? 3.354 -22.75 11.734 1 97.56 97 VAL A C 1
ATOM 740 O O . VAL A 1 97 ? 2.926 -23.859 11.422 1 97.56 97 VAL A O 1
ATOM 743 N N . ARG A 1 98 ? 2.77 -22.031 12.797 1 97 98 ARG A N 1
ATOM 744 C CA . ARG A 1 98 ? 1.694 -22.516 13.648 1 97 98 ARG A CA 1
ATOM 745 C C . ARG A 1 98 ? 0.335 -22.047 13.148 1 97 98 ARG A C 1
ATOM 747 O O . ARG A 1 98 ? -0.689 -22.672 13.43 1 97 98 ARG A O 1
ATOM 754 N N . VAL A 1 99 ? 0.337 -20.906 12.414 1 97.44 99 VAL A N 1
ATOM 755 C CA . VAL A 1 99 ? -0.908 -20.344 11.898 1 97.44 99 VAL A CA 1
ATOM 756 C C . VAL A 1 99 ? -1.039 -20.641 10.414 1 97.44 99 VAL A C 1
ATOM 758 O O . VAL A 1 99 ? -0.046 -20.922 9.742 1 97.44 99 VAL A O 1
ATOM 761 N N . PRO A 1 100 ? -2.242 -20.578 9.867 1 96.81 100 PRO A N 1
ATOM 762 C CA . PRO A 1 100 ? -2.42 -20.859 8.438 1 96.81 100 PRO A CA 1
ATOM 763 C C . PRO A 1 100 ? -1.589 -19.953 7.547 1 96.81 100 PRO A C 1
ATOM 765 O O . PRO A 1 100 ? -1.552 -18.734 7.762 1 96.81 100 PRO A O 1
ATOM 768 N N . PHE A 1 101 ? -0.897 -20.547 6.648 1 98 101 PHE A N 1
ATOM 769 C CA . PHE A 1 101 ? -0.276 -19.859 5.527 1 98 101 PHE A CA 1
ATOM 770 C C . PHE A 1 101 ? -1.119 -20 4.27 1 98 101 PHE A C 1
ATOM 772 O O . PHE A 1 101 ? -1.285 -21.109 3.75 1 98 101 PHE A O 1
ATOM 779 N N . LEU A 1 102 ? -1.719 -18.922 3.771 1 98.31 102 LEU A N 1
ATOM 780 C CA . LEU A 1 102 ? -2.695 -18.984 2.689 1 98.31 102 LEU A CA 1
ATOM 781 C C . LEU A 1 102 ? -2.037 -19.453 1.392 1 98.31 102 LEU A C 1
ATOM 783 O O . LEU A 1 102 ? -0.992 -18.922 1.003 1 98.31 102 LEU A O 1
ATOM 787 N N . ASN A 1 103 ? -2.607 -20.391 0.771 1 98.31 103 ASN A N 1
ATOM 788 C CA . ASN A 1 103 ? -2.102 -20.938 -0.483 1 98.31 103 ASN A CA 1
ATOM 789 C C . ASN A 1 103 ? -2.695 -20.219 -1.689 1 98.31 103 ASN A C 1
ATOM 791 O O . ASN A 1 103 ? -3.734 -20.625 -2.213 1 98.31 103 ASN A O 1
ATOM 795 N N . MET A 1 104 ? -1.982 -19.266 -2.115 1 97.5 104 MET A N 1
ATOM 796 C CA . MET A 1 104 ? -2.436 -18.375 -3.188 1 97.5 104 MET A CA 1
ATOM 797 C C . MET A 1 104 ? -2.664 -19.156 -4.477 1 97.5 104 MET A C 1
ATOM 799 O O . MET A 1 104 ? -3.59 -18.859 -5.23 1 97.5 104 MET A O 1
ATOM 803 N N . VAL A 1 105 ? -1.888 -20.156 -4.723 1 98.56 105 VAL A N 1
ATOM 804 C CA . VAL A 1 105 ? -1.97 -20.969 -5.93 1 98.56 105 VAL A CA 1
ATOM 805 C C . VAL A 1 105 ? -3.227 -21.844 -5.887 1 98.56 105 VAL A C 1
ATOM 807 O O . VAL A 1 105 ? -4.055 -21.781 -6.797 1 98.56 105 VAL A O 1
ATOM 810 N N . ALA A 1 106 ? -3.418 -22.547 -4.805 1 98.62 106 ALA A N 1
ATOM 811 C CA . ALA A 1 1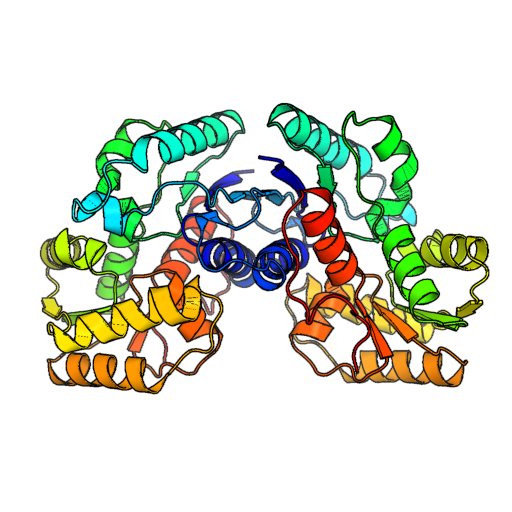06 ? -4.578 -23.422 -4.652 1 98.62 106 ALA A CA 1
ATOM 812 C C . ALA A 1 106 ? -5.875 -22.625 -4.68 1 98.62 106 ALA A C 1
ATOM 814 O O . ALA A 1 106 ? -6.859 -23.031 -5.297 1 98.62 106 ALA A O 1
ATOM 815 N N . GLU A 1 107 ? -5.844 -21.5 -4.031 1 98.5 107 GLU A N 1
ATOM 816 C CA . GLU A 1 107 ? -7.039 -20.656 -3.979 1 98.5 107 GLU A CA 1
ATOM 817 C C . GLU A 1 107 ? -7.391 -20.109 -5.359 1 98.5 107 GLU A C 1
ATOM 819 O O . GLU A 1 107 ? -8.57 -19.984 -5.699 1 98.5 107 GLU A O 1
ATOM 824 N N . THR A 1 108 ? -6.406 -19.75 -6.137 1 98.75 108 THR A N 1
ATOM 825 C CA . THR A 1 108 ? -6.625 -19.25 -7.488 1 98.75 108 THR A CA 1
ATOM 826 C C . THR A 1 108 ? -7.246 -20.328 -8.375 1 98.75 108 THR A C 1
ATOM 828 O O . THR A 1 108 ? -8.227 -20.062 -9.078 1 98.75 108 THR A O 1
ATOM 831 N N . VAL A 1 109 ? -6.719 -21.5 -8.273 1 98.81 109 VAL A N 1
ATOM 832 C CA . VAL A 1 109 ? -7.223 -22.594 -9.094 1 98.81 109 VAL A CA 1
ATOM 833 C C . VAL A 1 109 ? -8.641 -22.953 -8.664 1 98.81 109 VAL A C 1
ATOM 835 O O . VAL A 1 109 ? -9.508 -23.219 -9.5 1 98.81 109 VAL A O 1
ATOM 838 N N . ALA A 1 110 ? -8.891 -22.938 -7.348 1 98.56 110 ALA A N 1
ATOM 839 C CA . ALA A 1 110 ? -10.242 -23.203 -6.844 1 98.56 110 ALA A CA 1
ATOM 840 C C . ALA A 1 110 ? -11.234 -22.188 -7.406 1 98.56 110 ALA A C 1
ATOM 842 O O . ALA A 1 110 ? -12.375 -22.547 -7.723 1 98.56 110 ALA A O 1
ATOM 843 N N . HIS A 1 111 ? -10.789 -20.938 -7.492 1 98.44 111 HIS A N 1
ATOM 844 C CA . HIS A 1 111 ? -11.641 -19.891 -8.039 1 98.44 111 HIS A CA 1
ATOM 845 C C . HIS A 1 111 ? -11.992 -20.172 -9.492 1 98.44 111 HIS A C 1
ATOM 847 O O . HIS A 1 111 ? -13.133 -19.953 -9.922 1 98.44 111 HIS A O 1
ATOM 853 N N . LEU A 1 112 ? -11.055 -20.625 -10.281 1 98.62 112 LEU A N 1
ATOM 854 C CA . LEU A 1 112 ? -11.297 -21 -11.672 1 98.62 112 LEU A CA 1
ATOM 855 C C . LEU A 1 112 ? -12.344 -22.094 -11.773 1 98.62 112 LEU A C 1
ATOM 857 O O . LEU A 1 112 ? -13.305 -21.984 -12.539 1 98.62 112 LEU A O 1
ATOM 861 N N . LYS A 1 113 ? -12.125 -23.078 -10.969 1 98.38 113 LYS A N 1
ATOM 862 C CA . LYS A 1 113 ? -13.023 -24.234 -10.984 1 98.38 113 LYS A CA 1
ATOM 863 C C . LYS A 1 113 ? -14.445 -23.828 -10.625 1 98.38 113 LYS A C 1
ATOM 865 O O . LYS A 1 113 ? -15.398 -24.234 -11.289 1 98.38 113 LYS A O 1
ATOM 870 N N . GLN A 1 114 ? -14.57 -23.031 -9.641 1 97.5 114 GLN A N 1
ATOM 871 C CA . GLN A 1 114 ? -15.875 -22.562 -9.172 1 97.5 114 GLN A CA 1
ATOM 872 C C . GLN A 1 114 ? -16.594 -21.75 -10.25 1 97.5 114 GLN A C 1
ATOM 874 O O . GLN A 1 114 ? -17.828 -21.672 -10.258 1 97.5 114 GLN A O 1
ATOM 879 N N . ASN A 1 115 ? -15.789 -21.188 -11.141 1 97.31 115 ASN A N 1
ATOM 880 C CA . ASN A 1 115 ? -16.375 -20.344 -12.18 1 97.31 115 ASN A CA 1
ATOM 881 C C . ASN A 1 115 ? -16.5 -21.078 -13.508 1 97.31 115 ASN A C 1
ATOM 883 O O . ASN A 1 115 ? -16.719 -20.469 -14.547 1 97.31 115 ASN A O 1
ATOM 887 N N . GLY A 1 116 ? -16.188 -22.375 -13.531 1 97.75 116 GLY A N 1
ATOM 888 C CA . GLY A 1 116 ? -16.469 -23.234 -14.664 1 97.75 116 GLY A CA 1
ATOM 889 C C . GLY A 1 116 ? -15.383 -23.219 -15.727 1 97.75 116 GLY A C 1
ATOM 890 O O . GLY A 1 116 ? -15.602 -23.672 -16.844 1 97.75 116 GLY A O 1
ATOM 891 N N . VAL A 1 117 ? -14.281 -22.688 -15.383 1 98.31 117 VAL A N 1
ATOM 892 C CA . VAL A 1 117 ? -13.172 -22.656 -16.328 1 98.31 117 VAL A CA 1
ATOM 893 C C . VAL A 1 117 ? -12.609 -24.062 -16.516 1 98.31 117 VAL A C 1
ATOM 895 O O . VAL A 1 117 ? -12.414 -24.797 -15.539 1 98.31 117 VAL A O 1
ATOM 898 N N . LYS A 1 118 ? -12.312 -24.438 -17.734 1 98.5 118 LYS A N 1
ATOM 899 C CA . LYS A 1 118 ? -11.797 -25.781 -18 1 98.5 118 LYS A CA 1
ATOM 900 C C . LYS A 1 118 ? -10.32 -25.734 -18.391 1 98.5 118 LYS A C 1
ATOM 902 O O . LYS A 1 118 ? -9.57 -26.688 -18.125 1 98.5 118 LYS A O 1
ATOM 907 N N . ARG A 1 119 ? -9.906 -24.688 -19.031 1 98.75 119 ARG A N 1
ATOM 908 C CA . ARG A 1 119 ? -8.531 -24.531 -19.484 1 98.75 119 ARG A CA 1
ATOM 909 C C . ARG A 1 119 ? -8.023 -23.125 -19.219 1 98.75 119 ARG A C 1
ATOM 911 O O . ARG A 1 119 ? -8.594 -22.141 -19.719 1 98.75 119 ARG A O 1
ATOM 918 N N . ALA A 1 120 ? -6.98 -23.047 -18.5 1 98.88 120 ALA A N 1
ATOM 919 C CA . ALA A 1 120 ? -6.457 -21.734 -18.109 1 98.88 120 ALA A CA 1
ATOM 920 C C . ALA A 1 120 ? -5.094 -21.484 -18.75 1 98.88 120 ALA A C 1
ATOM 922 O O . ALA A 1 120 ? -4.309 -22.406 -18.953 1 98.88 120 ALA A O 1
ATOM 923 N N . GLY A 1 121 ? -4.863 -20.219 -19.172 1 98.94 121 GLY A N 1
ATOM 924 C CA . GLY A 1 121 ? -3.527 -19.766 -19.531 1 98.94 121 GLY A CA 1
ATOM 925 C C . GLY A 1 121 ? -2.752 -19.188 -18.359 1 98.94 121 GLY A C 1
ATOM 926 O O . GLY A 1 121 ? -3.301 -18.438 -17.562 1 98.94 121 GLY A O 1
ATOM 927 N N . ILE A 1 122 ? -1.506 -19.594 -18.219 1 98.88 122 ILE A N 1
ATOM 928 C CA . ILE A 1 122 ? -0.715 -19.203 -17.062 1 98.88 122 ILE A CA 1
ATOM 929 C C . ILE A 1 122 ? 0.299 -18.141 -17.469 1 98.88 122 ILE A C 1
ATO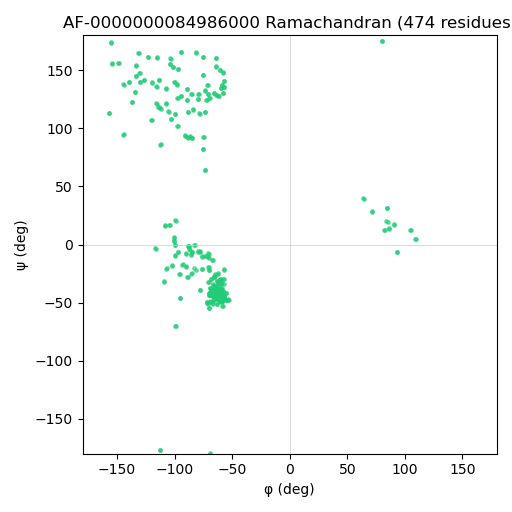M 931 O O . ILE A 1 122 ? 1.16 -18.375 -18.312 1 98.88 122 ILE A O 1
ATOM 935 N N . LEU A 1 123 ? 0.159 -16.953 -16.969 1 98.81 123 LEU A N 1
ATOM 936 C CA . LEU A 1 123 ? 1.178 -15.914 -17.062 1 98.81 123 LEU A CA 1
ATOM 937 C C . LEU A 1 123 ? 1.927 -15.75 -15.75 1 98.81 123 LEU A C 1
ATOM 939 O O . LEU A 1 123 ? 1.368 -15.258 -14.766 1 98.81 123 LEU A O 1
ATOM 943 N N . ALA A 1 124 ? 3.16 -16.188 -15.719 1 98.62 124 ALA A N 1
ATOM 944 C CA . ALA A 1 124 ? 3.943 -16.188 -14.492 1 98.62 124 ALA A CA 1
ATOM 945 C C . ALA A 1 124 ? 5.438 -16.141 -14.789 1 98.62 124 ALA A C 1
ATOM 947 O O . ALA A 1 124 ? 5.844 -16.141 -15.953 1 98.62 124 ALA A O 1
ATOM 948 N N . THR A 1 125 ? 6.246 -16.016 -13.773 1 97.38 125 THR A N 1
ATOM 949 C CA . THR A 1 125 ? 7.695 -16.016 -13.93 1 97.38 125 THR A CA 1
ATOM 950 C C . THR A 1 125 ? 8.172 -17.375 -14.453 1 97.38 125 THR A C 1
ATOM 952 O O . THR A 1 125 ? 7.492 -18.391 -14.281 1 97.38 125 THR A O 1
ATOM 955 N N . THR A 1 126 ? 9.367 -17.328 -14.992 1 97.69 126 THR A N 1
ATOM 956 C CA . THR A 1 126 ? 10 -18.562 -15.422 1 97.69 126 THR A CA 1
ATOM 957 C C . THR A 1 126 ? 10.148 -19.531 -14.242 1 97.69 126 THR A C 1
ATOM 959 O O . THR A 1 126 ? 10.023 -20.734 -14.406 1 97.69 126 THR A O 1
ATOM 962 N N . GLY A 1 127 ? 10.461 -18.969 -13.039 1 96.44 127 GLY A N 1
ATOM 963 C CA . GLY A 1 127 ? 10.555 -19.797 -11.859 1 96.44 127 GLY A CA 1
ATOM 964 C C . GLY A 1 127 ? 9.273 -20.547 -11.547 1 96.44 127 GLY A C 1
ATOM 965 O O . GLY A 1 127 ? 9.289 -21.734 -11.25 1 96.44 127 GLY A O 1
ATOM 966 N N . THR A 1 128 ? 8.156 -19.875 -11.664 1 97.56 128 THR A N 1
ATOM 967 C CA . THR A 1 128 ? 6.844 -20.453 -11.391 1 97.56 128 THR A CA 1
ATOM 968 C C . THR A 1 128 ? 6.488 -21.516 -12.43 1 97.56 128 THR A C 1
ATOM 970 O O . THR A 1 128 ? 6.012 -22.594 -12.086 1 97.56 128 THR A O 1
ATOM 973 N N . ILE A 1 129 ? 6.762 -21.172 -13.695 1 98.25 129 ILE A N 1
ATOM 974 C CA . ILE A 1 129 ? 6.469 -22.109 -14.789 1 98.25 129 ILE A CA 1
ATOM 975 C C . ILE A 1 129 ? 7.344 -23.359 -14.648 1 98.25 129 ILE A C 1
ATOM 977 O O . ILE A 1 129 ? 6.852 -24.484 -14.766 1 98.25 129 ILE A O 1
ATOM 981 N N . HIS A 1 130 ? 8.578 -23.125 -14.32 1 97 130 HIS A N 1
ATOM 982 C CA . HIS A 1 130 ? 9.57 -24.188 -14.234 1 97 130 HIS A CA 1
ATOM 983 C C . HIS A 1 130 ? 9.211 -25.172 -13.117 1 97 130 HIS A C 1
ATOM 985 O O . HIS A 1 130 ? 9.383 -26.375 -13.281 1 97 130 HIS A O 1
ATOM 991 N N . THR A 1 131 ? 8.742 -24.688 -12.039 1 97.12 131 THR A N 1
ATOM 992 C CA . THR A 1 131 ? 8.414 -25.531 -10.898 1 97.12 131 THR A CA 1
ATOM 993 C C . THR A 1 131 ? 7 -26.094 -11.023 1 97.12 131 THR A C 1
ATOM 995 O O . THR A 1 131 ? 6.562 -26.875 -10.18 1 97.12 131 THR A O 1
ATOM 998 N N . GLN A 1 132 ? 6.258 -25.625 -11.984 1 98.25 132 GLN A N 1
ATOM 999 C CA . GLN A 1 132 ? 4.938 -26.125 -12.367 1 98.25 132 GLN A CA 1
ATOM 1000 C C . GLN A 1 132 ? 3.932 -25.922 -11.234 1 98.25 132 GLN A C 1
ATOM 1002 O O . GLN A 1 132 ? 3.119 -26.812 -10.953 1 98.25 132 GLN A O 1
ATOM 1007 N N . LEU A 1 133 ? 4.023 -24.797 -10.57 1 97.88 133 LEU A N 1
ATOM 1008 C CA . LEU A 1 133 ? 3.164 -24.516 -9.43 1 97.88 133 LEU A CA 1
ATOM 1009 C C . LEU A 1 133 ? 1.693 -24.578 -9.828 1 97.88 133 LEU A C 1
ATOM 1011 O O . LEU A 1 133 ? 0.926 -25.359 -9.266 1 97.88 133 LEU A O 1
ATOM 1015 N N . PHE A 1 134 ? 1.332 -23.844 -10.852 1 98.81 134 PHE A N 1
ATOM 1016 C CA . PHE A 1 134 ? -0.065 -23.797 -11.273 1 98.81 134 PHE A CA 1
ATOM 1017 C C . PHE A 1 134 ? -0.444 -25.047 -12.055 1 98.81 134 PHE A C 1
ATOM 1019 O O . PHE A 1 134 ? -1.545 -25.578 -11.891 1 98.81 134 PHE A O 1
ATOM 1026 N N . GLN A 1 135 ? 0.499 -25.5 -12.898 1 98.69 135 GLN A N 1
ATOM 1027 C CA . GLN A 1 135 ? 0.242 -26.672 -13.727 1 98.69 135 GLN A CA 1
ATOM 1028 C C . GLN A 1 135 ? -0.186 -27.859 -12.875 1 98.69 135 GLN A C 1
ATOM 1030 O O . GLN A 1 135 ? -1.216 -28.484 -13.141 1 98.69 135 GLN A O 1
ATOM 1035 N N . LYS A 1 136 ? 0.566 -28.094 -11.805 1 98.5 136 LYS A N 1
ATOM 1036 C CA . LYS A 1 136 ? 0.285 -29.234 -10.93 1 98.5 136 LYS A CA 1
ATOM 1037 C C . LYS A 1 136 ? -1.05 -29.047 -10.211 1 98.5 136 LYS A C 1
ATOM 1039 O O . LYS A 1 136 ? -1.828 -30 -10.086 1 98.5 136 LYS A O 1
ATOM 1044 N N . GLU A 1 137 ? -1.32 -27.859 -9.727 1 98.62 137 GLU A N 1
ATOM 1045 C CA . GLU A 1 137 ? -2.559 -27.594 -8.992 1 98.62 137 GLU A CA 1
ATOM 1046 C C . GLU A 1 137 ? -3.771 -27.688 -9.914 1 98.62 137 GLU A C 1
ATOM 1048 O O . GLU A 1 137 ? -4.82 -28.203 -9.523 1 98.62 137 GLU A O 1
ATOM 1053 N N . LEU A 1 138 ? -3.645 -27.172 -11.156 1 98.81 138 LEU A N 1
ATOM 1054 C CA . LEU A 1 138 ? -4.723 -27.25 -12.133 1 98.81 138 LEU A CA 1
ATOM 1055 C C . LEU A 1 138 ? -5.043 -28.703 -12.461 1 98.81 138 LEU A C 1
ATOM 1057 O O . LEU A 1 138 ? -6.207 -29.109 -12.445 1 98.81 138 LEU A O 1
ATOM 1061 N N . GLU A 1 139 ? -4.023 -29.469 -12.664 1 98.62 139 GLU A N 1
ATOM 1062 C CA . GLU A 1 139 ? -4.203 -30.891 -12.969 1 98.62 139 GLU A CA 1
ATOM 1063 C C . GLU A 1 139 ? -4.875 -31.625 -11.812 1 98.62 139 GLU A C 1
ATOM 1065 O O . GLU A 1 139 ? -5.773 -32.438 -12.023 1 98.62 139 GLU A O 1
ATOM 1070 N N . LYS A 1 140 ? -4.438 -31.297 -10.656 1 98.19 140 LYS A N 1
ATOM 1071 C CA . LYS A 1 140 ? -5.004 -31.906 -9.453 1 98.19 140 LYS A CA 1
ATOM 1072 C C . LYS A 1 140 ? -6.512 -31.656 -9.375 1 98.19 140 LYS A C 1
ATOM 1074 O O . LYS A 1 140 ? -7.25 -32.5 -8.852 1 98.19 140 LYS A O 1
ATOM 1079 N N . GLN A 1 141 ? -6.973 -30.578 -9.914 1 97.88 141 GLN A N 1
ATOM 1080 C CA . GLN A 1 141 ? -8.383 -30.219 -9.836 1 97.88 141 GLN A CA 1
ATOM 1081 C C . GLN A 1 141 ? -9.117 -30.562 -11.125 1 97.88 141 GLN A C 1
ATOM 1083 O O . GLN A 1 141 ? -10.273 -30.188 -11.312 1 97.88 141 GLN A O 1
ATOM 1088 N N . GLY A 1 142 ? -8.406 -31.156 -12.031 1 98.19 142 GLY A N 1
ATOM 1089 C CA . GLY A 1 142 ? -9.023 -31.641 -13.258 1 98.19 142 GLY A CA 1
ATOM 1090 C C . GLY A 1 142 ? -9.133 -30.562 -14.328 1 98.19 142 GLY A C 1
ATOM 1091 O O . GLY A 1 142 ? -10 -30.641 -15.195 1 98.19 142 GLY A O 1
ATOM 1092 N N . LEU A 1 143 ? -8.383 -29.531 -14.219 1 98.75 143 LEU A N 1
ATOM 1093 C CA . LEU A 1 143 ? -8.383 -28.453 -15.203 1 98.75 143 LEU A CA 1
ATOM 1094 C C . LEU A 1 143 ? -7.18 -28.562 -16.141 1 98.75 143 LEU A C 1
ATOM 1096 O O . LEU A 1 143 ? -6.148 -29.125 -15.766 1 98.75 143 LEU A O 1
ATOM 1100 N N . GLU A 1 144 ? -7.301 -28.078 -17.281 1 98.81 144 GLU A N 1
ATOM 1101 C CA . GLU A 1 144 ? -6.215 -28.016 -18.266 1 98.81 144 GLU A CA 1
ATOM 1102 C C . GLU A 1 144 ? -5.508 -26.656 -18.203 1 98.81 144 GLU A C 1
ATOM 1104 O O . GLU A 1 144 ? -6 -25.719 -17.578 1 98.81 144 GLU A O 1
ATOM 1109 N N . TRP A 1 145 ? -4.336 -26.656 -18.844 1 98.88 145 TRP A N 1
ATOM 1110 C CA . TRP A 1 145 ? -3.574 -25.422 -18.812 1 98.88 145 TRP A CA 1
ATOM 1111 C C . TRP A 1 145 ? -2.744 -25.25 -20.094 1 98.88 145 TRP A C 1
ATOM 1113 O O . TRP A 1 145 ? -2.502 -26.234 -20.797 1 98.88 145 TRP A O 1
ATOM 1123 N N . VAL A 1 146 ? -2.41 -24.062 -20.422 1 98.81 146 VAL A N 1
ATOM 1124 C CA . VAL A 1 146 ? -1.449 -23.703 -21.469 1 98.81 146 VAL A CA 1
ATOM 1125 C C . VAL A 1 146 ? -0.492 -22.641 -20.953 1 98.81 146 VAL A C 1
ATOM 1127 O O . VAL A 1 146 ? -0.861 -21.828 -20.094 1 98.81 146 VAL A O 1
ATOM 1130 N N . ILE A 1 147 ? 0.775 -22.703 -21.391 1 98.81 147 ILE A N 1
ATOM 1131 C CA . ILE A 1 147 ? 1.796 -21.734 -21.031 1 98.81 147 ILE A CA 1
ATOM 1132 C C . ILE A 1 147 ? 2.379 -21.109 -22.297 1 98.81 147 ILE A C 1
ATOM 1134 O O . ILE A 1 147 ? 2.225 -21.641 -23.391 1 98.81 147 ILE A O 1
ATOM 1138 N N . PRO A 1 148 ? 3.014 -19.969 -22.109 1 98.75 148 PRO A N 1
ATOM 1139 C CA . PRO A 1 148 ? 3.656 -19.375 -23.281 1 98.75 148 PRO A CA 1
ATOM 1140 C C . PRO A 1 148 ? 4.781 -20.234 -23.844 1 98.75 148 PRO A C 1
ATOM 1142 O O . PRO A 1 148 ? 5.422 -20.984 -23.109 1 98.75 148 PRO A O 1
ATOM 1145 N N . CYS A 1 149 ? 5.008 -20.078 -25.141 1 98.06 149 CYS A N 1
ATOM 1146 C CA . CYS A 1 149 ? 6.23 -20.641 -25.703 1 98.06 149 CYS A CA 1
ATOM 1147 C C . CYS A 1 149 ? 7.457 -19.891 -25.203 1 98.06 149 CYS A C 1
ATOM 1149 O O . CYS A 1 149 ? 7.336 -18.953 -24.406 1 98.06 149 CYS A O 1
ATOM 1151 N N . GLU A 1 150 ? 8.578 -20.281 -25.625 1 97.94 150 GLU A N 1
ATOM 1152 C CA . GLU A 1 150 ? 9.82 -19.703 -25.141 1 97.94 150 GLU A CA 1
ATOM 1153 C C . GLU A 1 150 ? 9.859 -18.188 -25.375 1 97.94 150 GLU A C 1
ATOM 1155 O O . GLU A 1 150 ? 10.188 -17.422 -24.469 1 97.94 150 GLU A O 1
ATOM 1160 N N . ILE A 1 151 ? 9.5 -17.766 -26.547 1 97.56 151 ILE A N 1
ATOM 1161 C CA . ILE A 1 151 ? 9.508 -16.344 -26.922 1 97.56 151 ILE A CA 1
ATOM 1162 C C . ILE A 1 151 ? 8.469 -15.594 -26.094 1 97.56 151 ILE A C 1
ATOM 1164 O O . ILE A 1 151 ? 8.727 -14.492 -25.609 1 97.56 151 ILE A O 1
ATOM 1168 N N . GLY A 1 152 ? 7.297 -16.172 -25.953 1 98.31 152 GLY A N 1
ATOM 1169 C CA . GLY A 1 152 ? 6.262 -15.578 -25.109 1 98.31 152 GLY A CA 1
ATOM 1170 C C . GLY A 1 152 ? 6.676 -15.438 -23.656 1 98.31 152 GLY A C 1
ATOM 1171 O O . GLY A 1 152 ? 6.406 -14.414 -23.031 1 98.31 152 GLY A O 1
ATOM 1172 N N . GLN A 1 153 ? 7.344 -16.469 -23.203 1 98.56 153 GLN A N 1
ATOM 1173 C CA . GLN A 1 153 ? 7.809 -16.453 -21.812 1 98.56 153 GLN A CA 1
ATOM 1174 C C . GLN A 1 153 ? 8.82 -15.328 -21.594 1 98.56 153 GLN A C 1
ATOM 1176 O O . GLN A 1 153 ? 8.828 -14.695 -20.531 1 98.56 153 GLN A O 1
ATOM 1181 N N . GLU A 1 154 ? 9.633 -15.117 -22.547 1 98.19 154 GLU A N 1
ATOM 1182 C CA . GLU A 1 154 ? 10.594 -14.023 -22.469 1 98.19 154 GLU A CA 1
ATOM 1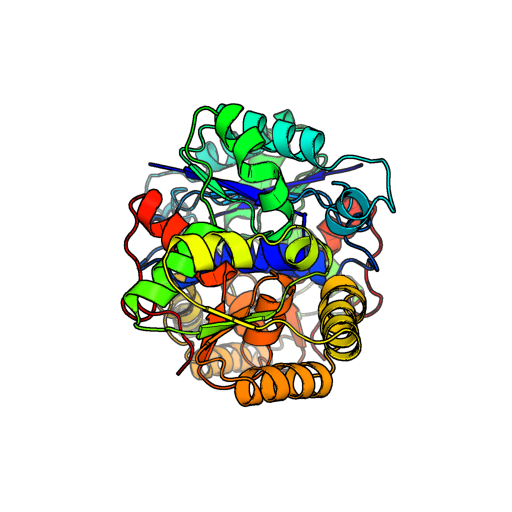183 C C . GLU A 1 154 ? 9.883 -12.68 -22.359 1 98.19 154 GLU A C 1
ATOM 1185 O O . GLU A 1 154 ? 10.352 -11.781 -21.656 1 98.19 154 GLU A O 1
ATOM 1190 N N . GLN A 1 155 ? 8.766 -12.531 -23.094 1 98.25 155 GLN A N 1
ATOM 1191 C CA . GLN A 1 155 ? 7.996 -11.289 -23.031 1 98.25 155 GLN A CA 1
ATOM 1192 C C . GLN A 1 155 ? 7.398 -11.102 -21.641 1 98.25 155 GLN A C 1
ATOM 1194 O O . GLN A 1 155 ? 7.398 -9.992 -21.094 1 98.25 155 GLN A O 1
ATOM 1199 N N . VAL A 1 156 ? 6.887 -12.156 -21.078 1 98.44 156 VAL A N 1
ATOM 1200 C CA . VAL A 1 156 ? 6.305 -12.102 -19.734 1 98.44 156 VAL A CA 1
ATOM 1201 C C . VAL A 1 156 ? 7.375 -11.695 -18.719 1 98.44 156 VAL A C 1
ATOM 1203 O O . VAL A 1 156 ? 7.152 -10.812 -17.891 1 98.44 156 VAL A O 1
ATOM 1206 N N . MET A 1 157 ? 8.547 -12.32 -18.844 1 98.12 157 MET A N 1
ATOM 1207 C CA . MET A 1 157 ? 9.656 -12.008 -17.938 1 98.12 157 MET A CA 1
ATOM 1208 C C . MET A 1 157 ? 10.102 -10.562 -18.094 1 98.12 157 MET A C 1
ATOM 1210 O O . MET A 1 157 ? 10.438 -9.898 -17.109 1 98.12 157 MET A O 1
ATOM 1214 N N . HIS A 1 158 ? 10.125 -10.07 -19.312 1 98.12 158 HIS A N 1
ATOM 1215 C CA . HIS A 1 158 ? 10.484 -8.68 -19.562 1 98.12 158 HIS A CA 1
ATOM 1216 C C . HIS A 1 158 ? 9.516 -7.727 -18.891 1 98.12 158 HIS A C 1
ATOM 1218 O O . HIS A 1 158 ? 9.93 -6.758 -18.25 1 98.12 158 HIS A O 1
ATOM 1224 N N . LEU A 1 159 ? 8.211 -7.977 -19 1 98 159 LEU A N 1
ATOM 1225 C CA . LEU A 1 159 ? 7.184 -7.164 -18.359 1 98 159 LEU A CA 1
ATOM 1226 C C . LEU A 1 159 ? 7.402 -7.113 -16.844 1 98 159 LEU A C 1
ATOM 1228 O O . LEU A 1 159 ? 7.316 -6.043 -16.25 1 98 159 LEU A O 1
ATOM 1232 N N . ILE A 1 160 ? 7.699 -8.25 -16.266 1 97.25 160 ILE A N 1
ATOM 1233 C CA . ILE A 1 160 ? 7.805 -8.398 -14.82 1 97.25 160 ILE A CA 1
ATOM 1234 C C . ILE A 1 160 ? 9.07 -7.703 -14.32 1 97.25 160 ILE A C 1
ATOM 1236 O O . ILE A 1 160 ? 9.008 -6.848 -13.438 1 97.25 160 ILE A O 1
ATOM 1240 N N . TYR A 1 161 ? 10.242 -7.961 -14.953 1 95.88 161 TYR A N 1
ATOM 1241 C CA . TYR A 1 161 ? 11.523 -7.559 -14.391 1 95.88 161 TYR A CA 1
ATOM 1242 C C . TYR A 1 161 ? 11.977 -6.223 -14.969 1 95.88 161 TYR A C 1
ATOM 1244 O O . TYR A 1 161 ? 12.422 -5.34 -14.234 1 95.88 161 TYR A O 1
ATOM 1252 N N . ASN A 1 162 ? 11.875 -6.086 -16.266 1 95.62 162 ASN A N 1
ATOM 1253 C CA . ASN A 1 162 ? 12.445 -4.922 -16.938 1 95.62 162 ASN A CA 1
ATOM 1254 C C . ASN A 1 162 ? 11.484 -3.736 -16.922 1 95.62 162 ASN A C 1
ATOM 1256 O O . ASN A 1 162 ? 11.914 -2.584 -17.031 1 95.62 162 ASN A O 1
ATOM 1260 N N . ASN A 1 163 ? 10.195 -4 -16.812 1 95.88 163 ASN A N 1
ATOM 1261 C CA . ASN A 1 163 ? 9.227 -2.918 -16.734 1 95.88 163 ASN A CA 1
ATOM 1262 C C . ASN A 1 163 ? 8.797 -2.645 -15.297 1 95.88 163 ASN A C 1
ATOM 1264 O O . ASN A 1 163 ? 9.32 -1.743 -14.648 1 95.88 163 ASN A O 1
ATOM 1268 N N . VAL A 1 164 ? 8.031 -3.568 -14.68 1 95.12 164 VAL A N 1
ATOM 1269 C CA . VAL A 1 164 ? 7.352 -3.295 -13.422 1 95.12 164 VAL A CA 1
ATOM 1270 C C . VAL A 1 164 ? 8.375 -3.184 -12.289 1 95.12 164 VAL A C 1
ATOM 1272 O O . VAL A 1 164 ? 8.453 -2.154 -11.617 1 95.12 164 VAL A O 1
ATOM 1275 N N . LYS A 1 165 ? 9.25 -4.215 -12.086 1 93.75 165 LYS A N 1
ATOM 1276 C CA . LYS A 1 165 ? 10.195 -4.207 -10.969 1 93.75 165 LYS A CA 1
ATOM 1277 C C . LYS A 1 165 ? 11.219 -3.094 -11.125 1 93.75 165 LYS A C 1
ATOM 1279 O O . LYS A 1 165 ? 11.719 -2.551 -10.133 1 93.75 165 LYS A O 1
ATOM 1284 N N . ALA A 1 166 ? 11.492 -2.717 -12.344 1 92.44 166 ALA A N 1
ATOM 1285 C CA . ALA A 1 166 ? 12.5 -1.697 -12.625 1 92.44 166 ALA A CA 1
ATOM 1286 C C . ALA A 1 166 ? 11.898 -0.297 -12.57 1 92.44 166 ALA A C 1
ATOM 1288 O O . ALA A 1 166 ? 12.609 0.699 -12.711 1 92.44 166 ALA A O 1
ATOM 1289 N N . GLY A 1 167 ? 10.594 -0.246 -12.375 1 90.38 167 GLY A N 1
ATOM 1290 C CA . GLY A 1 167 ? 9.938 1.049 -12.328 1 90.38 167 GLY A CA 1
ATOM 1291 C C . GLY A 1 167 ? 9.852 1.729 -13.68 1 90.38 167 GLY A C 1
ATOM 1292 O O . GLY A 1 167 ? 9.922 2.957 -13.766 1 90.38 167 GLY A O 1
ATOM 1293 N N . GLN A 1 168 ? 9.812 0.952 -14.742 1 91.88 168 GLN A N 1
ATOM 1294 C CA . GLN A 1 168 ? 9.727 1.459 -16.109 1 91.88 168 GLN A CA 1
ATOM 1295 C C . GLN A 1 168 ? 8.312 1.296 -16.672 1 91.88 168 GLN A C 1
ATOM 1297 O O . GLN A 1 168 ? 7.543 0.461 -16.188 1 91.88 168 GLN A O 1
ATOM 1302 N N . PRO A 1 169 ? 8.008 2.117 -17.609 1 92.94 169 PRO A N 1
ATOM 1303 C CA . PRO A 1 169 ? 6.688 1.975 -18.219 1 92.94 169 PRO A CA 1
ATOM 1304 C C . PRO A 1 169 ? 6.457 0.587 -18.812 1 92.94 169 PRO A C 1
ATOM 1306 O O . PRO A 1 169 ? 7.383 -0.015 -19.359 1 92.94 169 PRO A O 1
ATOM 1309 N N . VAL A 1 170 ? 5.23 0.179 -18.766 1 95.56 170 VAL A N 1
ATOM 1310 C CA . VAL A 1 170 ? 4.84 -1.136 -19.266 1 95.56 170 VAL A CA 1
ATOM 1311 C C . VAL A 1 170 ? 4.574 -1.06 -20.766 1 95.56 170 VAL A C 1
ATOM 1313 O O . VAL A 1 170 ? 3.865 -0.163 -21.234 1 95.56 170 VAL A O 1
ATOM 1316 N N . GLU A 1 171 ? 5.18 -1.942 -21.484 1 95.12 171 GLU A N 1
ATOM 1317 C CA . GLU A 1 171 ? 4.852 -2.139 -22.891 1 95.12 171 GLU A CA 1
ATOM 1318 C C . GLU A 1 171 ? 3.689 -3.115 -23.062 1 95.12 171 GLU A C 1
ATOM 1320 O O . GLU A 1 171 ? 3.9 -4.316 -23.234 1 95.12 171 GLU A O 1
ATOM 1325 N N . LEU A 1 172 ? 2.521 -2.576 -23.125 1 95.81 172 LEU A N 1
ATOM 1326 C CA . LEU A 1 172 ? 1.297 -3.367 -23.062 1 95.81 172 LEU A CA 1
ATOM 1327 C C . LEU A 1 172 ? 1.188 -4.309 -24.25 1 95.81 172 LEU A C 1
ATOM 1329 O O . LEU A 1 172 ? 0.533 -5.352 -24.172 1 95.81 172 LEU A O 1
ATOM 1333 N N . ASP A 1 173 ? 1.842 -3.932 -25.375 1 96.44 173 ASP A N 1
ATOM 1334 C CA . ASP A 1 173 ? 1.819 -4.777 -26.578 1 96.44 173 ASP A CA 1
ATOM 1335 C C . ASP A 1 173 ? 2.436 -6.145 -26.281 1 96.44 173 ASP A C 1
ATOM 1337 O O . ASP A 1 173 ? 2.025 -7.148 -26.875 1 96.44 173 ASP A O 1
ATOM 1341 N N . ARG A 1 174 ? 3.395 -6.211 -25.406 1 97.12 174 ARG A N 1
ATOM 1342 C CA . ARG A 1 174 ? 3.988 -7.484 -25.016 1 97.12 174 ARG A CA 1
ATOM 1343 C C . ARG A 1 174 ? 2.969 -8.367 -24.312 1 97.12 174 ARG A C 1
ATOM 1345 O O . ARG A 1 174 ? 2.906 -9.578 -24.562 1 97.12 174 ARG A O 1
ATOM 1352 N N . PHE A 1 175 ? 2.211 -7.766 -23.469 1 97.75 175 PHE A N 1
ATOM 1353 C CA . PHE A 1 175 ? 1.171 -8.492 -22.75 1 97.75 175 PHE A CA 1
ATOM 1354 C C . PHE A 1 175 ? 0.111 -9.016 -23.703 1 97.75 175 PHE A C 1
ATOM 1356 O O . PHE A 1 175 ? -0.3 -10.172 -23.609 1 97.75 175 PHE A O 1
ATOM 1363 N N . GLU A 1 176 ? -0.279 -8.18 -24.594 1 97.25 176 GLU A N 1
ATOM 1364 C CA . GLU A 1 176 ? -1.326 -8.531 -25.547 1 97.25 176 GLU A CA 1
ATOM 1365 C C . GLU A 1 176 ? -0.883 -9.672 -26.469 1 97.25 176 GLU A C 1
ATOM 1367 O O . GLU A 1 176 ? -1.672 -10.562 -26.781 1 97.25 176 GLU A O 1
ATOM 1372 N N . LEU A 1 177 ? 0.346 -9.562 -26.859 1 97.19 177 LEU A N 1
ATOM 1373 C CA . LEU A 1 177 ? 0.891 -10.594 -27.734 1 97.19 177 LEU A CA 1
ATOM 1374 C C . LEU A 1 177 ? 0.843 -11.961 -27.047 1 97.19 177 LEU A C 1
ATOM 1376 O O . LEU A 1 177 ? 0.353 -12.93 -27.625 1 97.19 177 LEU A O 1
ATOM 1380 N N . VAL A 1 178 ? 1.294 -12.023 -25.844 1 98.31 178 VAL A N 1
ATOM 1381 C CA . VAL A 1 178 ? 1.369 -13.297 -25.125 1 98.31 178 VAL A CA 1
ATOM 1382 C C . VAL A 1 178 ? -0.037 -13.781 -24.781 1 98.31 178 VAL A C 1
ATOM 1384 O O . VAL A 1 178 ? -0.349 -14.961 -24.938 1 98.31 178 VAL A O 1
ATOM 1387 N N . SER A 1 179 ? -0.896 -12.883 -24.359 1 98.25 179 SER A N 1
ATOM 1388 C CA . SER A 1 179 ? -2.256 -13.234 -23.953 1 98.25 179 SER A CA 1
ATOM 1389 C C . SER A 1 179 ? -3.053 -13.773 -25.141 1 98.25 179 SER A C 1
ATOM 1391 O O . SER A 1 179 ? -3.799 -14.742 -25 1 98.25 179 SER A O 1
ATOM 1393 N N . SER A 1 180 ? -2.867 -13.148 -26.281 1 98.12 180 SER A N 1
ATOM 1394 C CA . SER A 1 180 ? -3.58 -13.57 -27.469 1 98.12 180 SER A CA 1
ATOM 1395 C C . SER A 1 180 ? -3.17 -14.984 -27.891 1 98.12 180 SER A C 1
ATOM 1397 O O . SER A 1 180 ? -4.012 -15.781 -28.297 1 98.12 180 SER A O 1
ATOM 1399 N N . LYS A 1 181 ? -1.925 -15.258 -27.797 1 98.56 181 LYS A N 1
ATOM 1400 C CA . LYS A 1 181 ? -1.427 -16.578 -28.156 1 98.56 181 LYS A CA 1
ATOM 1401 C C . LYS A 1 181 ? -1.976 -17.656 -27.234 1 98.56 181 LYS A C 1
ATOM 1403 O O . LYS A 1 181 ? -2.275 -18.766 -27.656 1 98.56 181 LYS A O 1
ATOM 1408 N N . LEU A 1 182 ? -2.102 -17.328 -25.984 1 98.75 182 LEU A N 1
ATOM 1409 C CA . LEU A 1 182 ? -2.65 -18.281 -25.016 1 98.75 182 LEU A CA 1
ATOM 1410 C C . LEU A 1 182 ? -4.133 -18.531 -25.281 1 98.75 182 LEU A C 1
ATOM 1412 O O . LEU A 1 182 ? -4.605 -19.656 -25.172 1 98.75 182 LEU A O 1
ATOM 1416 N N . ARG A 1 183 ? -4.812 -17.484 -25.625 1 98.25 183 ARG A N 1
ATOM 1417 C CA . ARG A 1 183 ? -6.227 -17.625 -25.969 1 98.25 183 ARG A CA 1
ATOM 1418 C C . ARG A 1 183 ? -6.41 -18.453 -27.234 1 98.25 183 ARG A C 1
ATOM 1420 O O . ARG A 1 183 ? -7.324 -19.266 -27.312 1 98.25 183 ARG A O 1
ATOM 1427 N N . GLU A 1 184 ? -5.574 -18.188 -28.172 1 98.38 184 GLU A N 1
ATOM 1428 C CA . GLU A 1 184 ? -5.602 -18.984 -29.391 1 98.38 184 GLU A CA 1
ATOM 1429 C C . GLU A 1 184 ? -5.359 -20.453 -29.109 1 98.38 184 GLU A C 1
ATOM 1431 O O . GLU A 1 184 ? -5.895 -21.328 -29.797 1 98.38 184 GLU A O 1
ATOM 1436 N N . ALA A 1 185 ? -4.598 -20.672 -28.062 1 98.38 185 ALA A N 1
ATOM 1437 C CA . ALA A 1 185 ? -4.27 -22.031 -27.688 1 98.38 185 ALA A CA 1
ATOM 1438 C C . ALA A 1 185 ? -5.391 -22.656 -26.844 1 98.38 185 ALA A C 1
ATOM 1440 O O . ALA A 1 185 ? -5.27 -23.781 -26.375 1 98.38 185 ALA A O 1
ATOM 1441 N N . GLY A 1 186 ? -6.465 -21.875 -26.578 1 98.31 186 GLY A N 1
ATOM 1442 C CA . GLY A 1 186 ? -7.664 -22.453 -25.984 1 98.31 186 GLY A CA 1
ATOM 1443 C C . GLY A 1 186 ? -7.887 -22.016 -24.547 1 98.31 186 GLY A C 1
ATOM 1444 O O . GLY A 1 186 ? -8.812 -22.5 -23.891 1 98.31 186 GLY A O 1
ATOM 1445 N N . ALA A 1 187 ? -7.086 -21.141 -24.062 1 98.69 187 ALA A N 1
ATOM 1446 C CA . ALA A 1 187 ? -7.289 -20.672 -22.703 1 98.69 187 ALA A CA 1
ATOM 1447 C C . ALA A 1 187 ? -8.617 -19.938 -22.562 1 98.69 187 ALA A C 1
ATOM 1449 O O . ALA A 1 187 ? -8.891 -18.984 -23.297 1 98.69 187 ALA A O 1
ATOM 1450 N N . GLU A 1 188 ? -9.406 -20.312 -21.609 1 98.62 188 GLU A N 1
ATOM 1451 C CA . GLU A 1 188 ? -10.68 -19.656 -21.328 1 98.62 188 GLU A CA 1
ATOM 1452 C C . GLU A 1 188 ? -10.5 -18.5 -20.359 1 98.62 188 GLU A C 1
ATOM 1454 O O . GLU A 1 188 ? -11.305 -17.562 -20.344 1 98.62 188 GLU A O 1
ATOM 1459 N N . CYS A 1 189 ? -9.492 -18.609 -19.531 1 98.69 189 CYS A N 1
ATOM 1460 C CA . CYS A 1 189 ? -9.125 -17.609 -18.547 1 98.69 189 CYS A CA 1
ATOM 1461 C C . CYS A 1 189 ? -7.609 -17.531 -18.391 1 98.69 189 CYS A C 1
ATOM 1463 O O . CYS A 1 189 ? -6.926 -18.562 -18.438 1 98.69 189 CYS A O 1
ATOM 1465 N N . LEU A 1 190 ? -7.141 -16.344 -18.312 1 98.88 190 LEU A N 1
ATOM 1466 C CA . LEU A 1 190 ? -5.715 -16.125 -18.062 1 98.88 190 LEU A CA 1
ATOM 1467 C C . LEU A 1 190 ? -5.449 -15.867 -16.594 1 98.88 190 LEU A C 1
ATOM 1469 O O . LEU A 1 190 ? -6.082 -14.992 -15.992 1 98.88 190 LEU A O 1
ATOM 1473 N N . ILE A 1 191 ? -4.562 -16.625 -16.016 1 98.88 191 ILE A N 1
ATOM 1474 C CA . ILE A 1 191 ? -4.109 -16.375 -14.648 1 98.88 191 ILE A CA 1
ATOM 1475 C C . ILE A 1 191 ? -2.994 -15.336 -14.656 1 98.88 191 ILE A C 1
ATOM 1477 O O . ILE A 1 191 ? -1.95 -15.547 -15.281 1 98.88 191 ILE A O 1
ATOM 1481 N N . LEU A 1 192 ? -3.258 -14.242 -14.062 1 98.81 192 LEU A N 1
ATOM 1482 C CA . LEU A 1 192 ? -2.137 -13.375 -13.711 1 98.81 192 LEU A CA 1
ATOM 1483 C C . LEU A 1 192 ? -1.374 -13.938 -12.516 1 98.81 192 LEU A C 1
ATOM 1485 O O . LEU A 1 192 ? -1.69 -13.617 -11.367 1 98.81 192 LEU A O 1
ATOM 1489 N N . GLY A 1 193 ? -0.356 -14.727 -12.852 1 98.56 193 GLY A N 1
ATOM 1490 C CA . GLY A 1 193 ? 0.311 -15.57 -11.875 1 98.56 193 GLY A CA 1
ATOM 1491 C C . GLY A 1 193 ? 1.604 -14.969 -11.352 1 98.56 193 GLY A C 1
ATOM 1492 O O . GLY A 1 193 ? 2.516 -15.703 -10.953 1 98.56 193 GLY A O 1
ATOM 1493 N N . CYS A 1 194 ? 1.763 -13.781 -11.469 1 97.5 194 CYS A N 1
ATOM 1494 C CA . CYS A 1 194 ? 2.807 -12.977 -10.852 1 97.5 194 CYS A CA 1
ATOM 1495 C C . CYS A 1 194 ? 2.25 -11.648 -10.359 1 97.5 194 CYS A C 1
ATOM 1497 O O . CYS A 1 194 ? 1.467 -11 -11.062 1 97.5 194 CYS A O 1
ATOM 1499 N N . THR A 1 195 ? 2.705 -11.25 -9.203 1 95.38 195 THR A N 1
ATOM 1500 C CA . THR A 1 195 ? 2.1 -10.102 -8.547 1 95.38 195 THR A CA 1
ATOM 1501 C C . THR A 1 195 ? 2.439 -8.805 -9.289 1 95.38 195 THR A C 1
ATOM 1503 O O . THR A 1 195 ? 1.716 -7.816 -9.18 1 95.38 195 THR A O 1
ATOM 1506 N N . GLU A 1 196 ? 3.469 -8.828 -10.102 1 96.5 196 GLU A N 1
ATOM 1507 C CA . GLU A 1 196 ? 3.781 -7.695 -10.969 1 96.5 196 GLU A CA 1
ATOM 1508 C C . GLU A 1 196 ? 2.752 -7.559 -12.086 1 96.5 196 GLU A C 1
ATOM 1510 O O . GLU A 1 196 ? 2.455 -6.449 -12.531 1 96.5 196 GLU A O 1
ATOM 1515 N N . LEU A 1 197 ? 2.219 -8.656 -12.539 1 98 197 LEU A N 1
ATOM 1516 C CA . LEU A 1 197 ? 1.173 -8.617 -13.555 1 98 197 LEU A CA 1
ATOM 1517 C C . LEU A 1 197 ? -0.113 -8.023 -12.984 1 98 197 LEU A C 1
ATOM 1519 O O . LEU A 1 197 ? -0.905 -7.434 -13.727 1 98 197 LEU A O 1
ATOM 1523 N N . SER A 1 198 ? -0.329 -8.203 -11.688 1 98.31 198 SER A N 1
ATOM 1524 C CA . SER A 1 198 ? -1.444 -7.539 -11.016 1 98.31 198 SER A CA 1
ATOM 1525 C C . SER A 1 198 ? -1.354 -6.023 -11.172 1 98.31 198 SER A C 1
ATOM 1527 O O . SER A 1 198 ? -2.373 -5.348 -11.32 1 98.31 198 SER A O 1
ATOM 1529 N N . LEU A 1 199 ? -0.132 -5.516 -11.062 1 98 199 LEU A N 1
ATOM 1530 C CA . LEU A 1 199 ? 0.083 -4.078 -11.211 1 98 199 LEU A CA 1
ATOM 1531 C C . LEU A 1 199 ? -0.214 -3.625 -12.633 1 98 199 LEU A C 1
ATOM 1533 O O . LEU A 1 199 ? -0.687 -2.506 -12.852 1 98 199 LEU A O 1
ATOM 1537 N N . ILE A 1 200 ? 0.072 -4.461 -13.633 1 97.69 200 ILE A N 1
ATOM 1538 C CA . ILE A 1 200 ? -0.287 -4.168 -15.016 1 97.69 200 ILE A CA 1
ATOM 1539 C C . ILE A 1 200 ? -1.806 -4.082 -15.148 1 97.69 200 ILE A C 1
ATOM 1541 O O . ILE A 1 200 ? -2.334 -3.121 -15.711 1 97.69 200 ILE A O 1
ATOM 1545 N N . LYS A 1 201 ? -2.535 -5.047 -14.57 1 97.5 201 LYS A N 1
ATOM 1546 C CA . LYS A 1 201 ? -3.994 -5.035 -14.594 1 97.5 201 LYS A CA 1
ATOM 1547 C C . LYS A 1 201 ? -4.547 -3.781 -13.922 1 97.5 201 LYS A C 1
ATOM 1549 O O . LYS A 1 201 ? -5.543 -3.217 -14.375 1 97.5 201 LYS A O 1
ATOM 1554 N N . ARG A 1 202 ? -3.904 -3.387 -12.852 1 96.31 202 ARG A N 1
ATOM 1555 C CA . ARG A 1 202 ? -4.32 -2.209 -12.094 1 96.31 202 ARG A CA 1
ATOM 1556 C C . ARG A 1 202 ? -4.262 -0.955 -12.961 1 96.31 202 ARG A C 1
ATOM 1558 O O . ARG A 1 202 ? -5.16 -0.113 -12.906 1 96.31 202 ARG A O 1
ATOM 1565 N N . ASP A 1 203 ? -3.225 -0.844 -13.75 1 95.31 203 ASP A N 1
ATOM 1566 C CA . ASP A 1 203 ? -2.908 0.437 -14.367 1 95.31 203 ASP A CA 1
ATOM 1567 C C . ASP A 1 203 ? -3.34 0.457 -15.836 1 95.31 203 ASP A C 1
ATOM 1569 O O . ASP A 1 203 ? -3.434 1.523 -16.453 1 95.31 203 ASP A O 1
ATOM 1573 N N . TYR A 1 204 ? -3.57 -0.749 -16.422 1 94.94 204 TYR A N 1
ATOM 1574 C CA . TYR A 1 204 ? -3.852 -0.847 -17.859 1 94.94 204 TYR A CA 1
ATOM 1575 C C . TYR A 1 204 ? -5.043 -1.76 -18.109 1 94.94 204 TYR A C 1
ATOM 1577 O O . TYR A 1 204 ? -5.359 -2.627 -17.297 1 94.94 204 TYR A O 1
ATOM 1585 N N . PRO A 1 205 ? -5.715 -1.529 -19.219 1 93.75 205 PRO A N 1
ATOM 1586 C CA . PRO A 1 205 ? -6.766 -2.475 -19.594 1 93.75 205 PRO A CA 1
ATOM 1587 C C . PRO A 1 205 ? -6.215 -3.803 -20.109 1 93.75 205 PRO A C 1
ATOM 1589 O O . PRO A 1 205 ? -5.566 -3.844 -21.156 1 93.75 205 PRO A O 1
ATOM 1592 N N . VAL A 1 206 ? -6.441 -4.859 -19.406 1 94.69 206 VAL A N 1
ATOM 1593 C CA . VAL A 1 206 ? -5.902 -6.156 -19.812 1 94.69 206 VAL A CA 1
ATOM 1594 C C . VAL A 1 206 ? -6.984 -6.969 -20.516 1 94.69 206 VAL A C 1
ATOM 1596 O O . VAL A 1 206 ? -6.727 -8.078 -20.984 1 94.69 206 VAL A O 1
ATOM 1599 N N . GLY A 1 207 ? -8.227 -6.477 -20.672 1 92.69 207 GLY A N 1
ATOM 1600 C CA . GLY A 1 207 ? -9.32 -7.172 -21.328 1 92.69 207 GLY A CA 1
ATOM 1601 C C . GLY A 1 207 ? -10 -8.195 -20.438 1 92.69 207 GLY A C 1
ATOM 1602 O O . GLY A 1 207 ? -9.57 -8.422 -19.312 1 92.69 207 GLY A O 1
ATOM 1603 N N . PRO A 1 208 ? -11.078 -8.805 -20.922 1 95.69 208 PRO A N 1
ATOM 1604 C CA . PRO A 1 208 ? -11.836 -9.766 -20.125 1 95.69 208 PRO A CA 1
ATOM 1605 C C . PRO A 1 208 ? -11.141 -11.117 -20 1 95.69 208 PRO A C 1
ATOM 1607 O O . PRO A 1 208 ? -10.227 -11.414 -20.766 1 95.69 208 PRO A O 1
ATOM 1610 N N . GLY A 1 209 ? -11.555 -11.883 -19 1 97.69 209 GLY A N 1
ATOM 1611 C CA . GLY A 1 209 ? -11.117 -13.266 -18.891 1 97.69 209 GLY A CA 1
ATOM 1612 C C . GLY A 1 209 ? -9.773 -13.414 -18.188 1 97.69 209 GLY A C 1
ATOM 1613 O O . GLY A 1 209 ? -8.977 -14.281 -18.562 1 97.69 209 GLY A O 1
ATOM 1614 N N . CYS A 1 210 ? -9.469 -12.539 -17.266 1 98.5 210 CYS A N 1
ATOM 1615 C CA . CYS A 1 210 ? -8.258 -12.648 -16.469 1 98.5 210 CYS A CA 1
ATOM 1616 C C . CYS A 1 210 ? -8.602 -12.859 -14.992 1 98.5 210 CYS A C 1
ATOM 1618 O O . CYS A 1 210 ? -9.555 -12.266 -14.484 1 98.5 210 CYS A O 1
ATOM 1620 N N . LEU A 1 211 ? -7.938 -13.727 -14.391 1 98.75 211 LEU A N 1
ATOM 1621 C CA . LEU A 1 211 ? -8.008 -13.914 -12.945 1 98.75 211 LEU A CA 1
ATOM 1622 C C . LEU A 1 211 ? -6.695 -13.523 -12.273 1 98.75 211 LEU A C 1
ATOM 1624 O O . LEU A 1 211 ? -5.66 -14.148 -12.523 1 98.75 211 LEU A O 1
ATOM 1628 N N . ASP A 1 212 ? -6.758 -12.562 -11.477 1 98.75 212 ASP A N 1
ATOM 1629 C CA . ASP A 1 212 ? -5.594 -12.023 -10.773 1 98.75 212 ASP A CA 1
ATOM 1630 C C . ASP A 1 212 ? -5.363 -12.758 -9.453 1 98.75 212 ASP A C 1
ATOM 1632 O O . ASP A 1 212 ? -6.133 -12.594 -8.508 1 98.75 212 ASP A O 1
ATOM 1636 N N . ALA A 1 213 ? -4.254 -13.469 -9.383 1 98.75 213 ALA A N 1
ATOM 1637 C CA . ALA A 1 213 ? -3.965 -14.273 -8.203 1 98.75 213 ALA A CA 1
ATOM 1638 C C . ALA A 1 213 ? -3.83 -13.391 -6.961 1 98.75 213 ALA A C 1
ATOM 1640 O O . ALA A 1 213 ? -4.168 -13.812 -5.852 1 98.75 213 ALA A O 1
ATOM 1641 N N . LEU A 1 214 ? -3.352 -12.18 -7.125 1 98.81 214 LEU A N 1
ATOM 1642 C CA . LEU A 1 214 ? -3.209 -11.273 -5.988 1 98.81 214 LEU A CA 1
ATOM 1643 C C . LEU A 1 214 ? -4.574 -10.891 -5.426 1 98.81 214 LEU A C 1
ATOM 1645 O O . LEU A 1 214 ? -4.738 -10.766 -4.211 1 98.81 214 LEU A O 1
ATOM 1649 N N . GLU A 1 215 ? -5.551 -10.656 -6.309 1 98.75 215 GLU A N 1
ATOM 1650 C CA . GLU A 1 215 ? -6.914 -10.367 -5.867 1 98.75 215 GLU A CA 1
ATOM 1651 C C . GLU A 1 215 ? -7.516 -11.562 -5.125 1 98.75 215 GLU A C 1
ATOM 1653 O O . GLU A 1 215 ? -8.227 -11.383 -4.137 1 98.75 215 GLU A O 1
ATOM 1658 N N . VAL A 1 216 ? -7.211 -12.75 -5.602 1 98.81 216 VAL A N 1
ATOM 1659 C CA . VAL A 1 216 ? -7.688 -13.953 -4.93 1 98.81 216 VAL A CA 1
ATOM 1660 C C . VAL A 1 216 ? -7.09 -14.031 -3.527 1 98.81 216 VAL A C 1
ATOM 1662 O O . VAL A 1 216 ? -7.797 -14.328 -2.561 1 98.81 216 VAL A O 1
ATOM 1665 N N . LEU A 1 217 ? -5.777 -13.797 -3.445 1 98.75 217 LEU A N 1
ATOM 1666 C CA . LEU A 1 217 ? -5.121 -13.805 -2.143 1 98.75 217 LEU A CA 1
ATOM 1667 C C . LEU A 1 217 ? -5.762 -12.789 -1.205 1 98.75 217 LEU A C 1
ATOM 1669 O O . LEU A 1 217 ? -5.984 -13.078 -0.027 1 98.75 217 LEU A O 1
ATOM 1673 N N . ALA A 1 218 ? -6.047 -11.555 -1.69 1 98.81 218 ALA A N 1
ATOM 1674 C CA . ALA A 1 218 ? -6.676 -10.516 -0.882 1 98.81 218 ALA A CA 1
ATOM 1675 C C . ALA A 1 218 ? -8.055 -10.953 -0.403 1 98.81 218 ALA A C 1
ATOM 1677 O O . ALA A 1 218 ? -8.383 -10.828 0.781 1 98.81 218 ALA A O 1
ATOM 1678 N N . GLN A 1 219 ? -8.844 -11.484 -1.336 1 98.69 219 GLN A N 1
ATOM 1679 C CA . GLN A 1 219 ? -10.18 -11.977 -1.007 1 98.69 219 GLN A CA 1
ATOM 1680 C C . GLN A 1 219 ? -10.125 -13.008 0.113 1 98.69 219 GLN A C 1
ATOM 1682 O O . GLN A 1 219 ? -10.852 -12.906 1.1 1 98.69 219 GLN A O 1
ATOM 1687 N N . ARG A 1 220 ? -9.219 -13.945 -0.023 1 98.19 220 ARG A N 1
ATOM 1688 C CA . ARG A 1 220 ? -9.117 -15.039 0.94 1 98.19 220 ARG A CA 1
ATOM 1689 C C . ARG A 1 220 ? -8.602 -14.531 2.283 1 98.19 220 ARG A C 1
ATOM 1691 O O . ARG A 1 220 ? -9.016 -15.023 3.338 1 98.19 220 ARG A O 1
ATOM 1698 N N . SER A 1 221 ? -7.691 -13.609 2.25 1 98.5 221 SER A N 1
ATOM 1699 C CA . SER A 1 221 ? -7.176 -13.008 3.477 1 98.5 221 SER A CA 1
ATOM 1700 C C . SER A 1 221 ? -8.289 -12.359 4.285 1 98.5 221 SER A C 1
ATOM 1702 O O . SER A 1 221 ? -8.406 -12.594 5.492 1 98.5 221 SER A O 1
ATOM 1704 N N . ILE A 1 222 ? -9.133 -11.562 3.615 1 98.25 222 ILE A N 1
ATOM 1705 C CA . ILE A 1 222 ? -10.227 -10.844 4.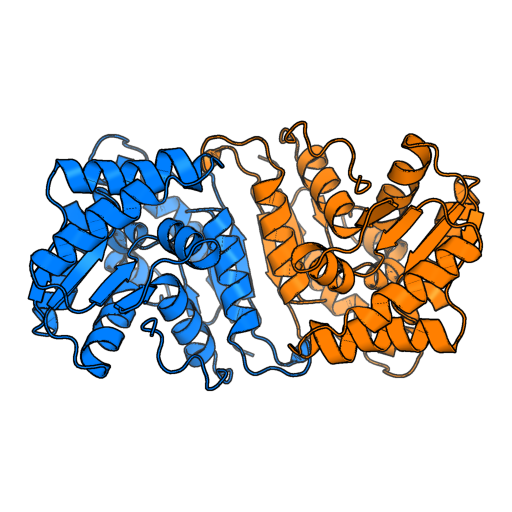258 1 98.25 222 ILE A CA 1
ATOM 1706 C C . ILE A 1 222 ? -11.203 -11.844 4.883 1 98.25 222 ILE A C 1
ATOM 1708 O O . ILE A 1 222 ? -11.539 -11.734 6.062 1 98.25 222 ILE A O 1
ATOM 1712 N N . LEU A 1 223 ? -11.547 -12.852 4.129 1 97.62 223 LEU A N 1
ATOM 1713 C CA . LEU A 1 223 ? -12.531 -13.836 4.57 1 97.62 223 LEU A CA 1
ATOM 1714 C C . LEU A 1 223 ? -11.977 -14.688 5.703 1 97.62 223 LEU A C 1
ATOM 1716 O O . LEU A 1 223 ? -12.672 -14.961 6.684 1 97.62 223 LEU A O 1
ATOM 1720 N N . THR A 1 224 ? -10.719 -15.125 5.574 1 97.44 224 THR A N 1
ATOM 1721 C CA . THR A 1 224 ? -10.094 -15.969 6.594 1 97.44 224 THR A CA 1
ATOM 1722 C C . THR A 1 224 ? -9.984 -15.219 7.918 1 97.44 224 THR A C 1
ATOM 1724 O O . THR A 1 224 ? -10.109 -15.82 8.984 1 97.44 224 THR A O 1
ATOM 1727 N N . CYS A 1 225 ? -9.828 -13.914 7.871 1 96.94 225 CYS A N 1
ATOM 1728 C CA . CYS A 1 225 ? -9.711 -13.109 9.078 1 96.94 225 CYS A CA 1
ATOM 1729 C C . CYS A 1 225 ? -11.078 -12.68 9.594 1 96.94 225 CYS A C 1
ATOM 1731 O O . CYS A 1 225 ? -11.18 -11.922 10.562 1 96.94 225 CYS A O 1
ATOM 1733 N N . GLY A 1 226 ? -12.133 -13.039 8.898 1 96.12 226 GLY A N 1
ATOM 1734 C CA . GLY A 1 226 ? -13.484 -12.898 9.422 1 96.12 226 GLY A CA 1
ATOM 1735 C C . GLY A 1 226 ? -14.117 -11.555 9.086 1 96.12 226 GLY A C 1
ATOM 1736 O O . GLY A 1 226 ? -15.047 -11.117 9.766 1 96.12 226 GLY A O 1
ATOM 1737 N N . LYS A 1 227 ? -13.586 -10.867 8.141 1 97.38 227 LYS A N 1
ATOM 1738 C CA . LYS A 1 227 ? -14.172 -9.594 7.727 1 97.38 227 LYS A CA 1
ATOM 1739 C C . LYS A 1 227 ? -15.07 -9.781 6.508 1 97.38 227 LYS A C 1
ATOM 1741 O O . LYS A 1 227 ? -14.875 -10.711 5.719 1 97.38 227 LYS A O 1
ATOM 1746 N N . PRO A 1 228 ? -16.062 -8.953 6.371 1 97.62 228 PRO A N 1
ATOM 1747 C CA . PRO A 1 228 ? -16.938 -9.055 5.203 1 97.62 228 PRO A CA 1
ATOM 1748 C C . PRO A 1 228 ? -16.297 -8.523 3.926 1 97.62 228 PRO A C 1
ATOM 1750 O O . PRO A 1 228 ? -15.516 -7.566 3.977 1 97.62 228 PRO A O 1
ATOM 1753 N N . LEU A 1 229 ? -16.609 -9.133 2.824 1 97.94 229 LEU A N 1
ATOM 1754 C CA . LEU A 1 229 ? -16.141 -8.75 1.494 1 97.94 229 LEU A CA 1
ATOM 1755 C C . LEU A 1 229 ? -17.188 -7.906 0.776 1 97.94 229 LEU A C 1
ATOM 1757 O O . LEU A 1 229 ? -18.391 -8.188 0.867 1 97.94 229 LEU A O 1
ATOM 1761 N N . LYS A 1 230 ? -16.766 -6.824 0.084 1 97.25 230 LYS A N 1
ATOM 1762 C CA . LYS A 1 230 ? -17.719 -6.145 -0.795 1 97.25 230 LYS A CA 1
ATOM 1763 C C . LYS A 1 230 ? -18.297 -7.102 -1.837 1 97.25 230 LYS A C 1
ATOM 1765 O O . LYS A 1 230 ? -17.562 -7.926 -2.393 1 97.25 230 LYS A O 1
ATOM 1770 N N . PRO A 1 231 ? -19.531 -6.988 -2.131 1 95.94 231 PRO A N 1
ATOM 1771 C CA . PRO A 1 231 ? -20.203 -7.949 -3.004 1 95.94 231 PRO A CA 1
ATOM 1772 C C . PRO A 1 231 ? -19.578 -8.031 -4.395 1 95.94 231 PRO A C 1
ATOM 1774 O O . PRO A 1 231 ? -19.531 -9.109 -4.988 1 95.94 231 PRO A O 1
ATOM 1777 N N . ASN A 1 232 ? -19.094 -6.961 -4.871 1 94.56 232 ASN A N 1
ATOM 1778 C CA . ASN A 1 232 ? -18.562 -6.914 -6.23 1 94.56 232 ASN A CA 1
ATOM 1779 C C . ASN A 1 232 ? -17.266 -7.703 -6.359 1 94.56 232 ASN A C 1
ATOM 1781 O O . ASN A 1 232 ? -16.812 -7.969 -7.473 1 94.56 232 ASN A O 1
ATOM 1785 N N . TYR A 1 233 ? -16.688 -8.195 -5.215 1 96.5 233 TYR A N 1
ATOM 1786 C CA . TYR A 1 233 ? -15.406 -8.898 -5.246 1 96.5 233 TYR A CA 1
ATOM 1787 C C . TYR A 1 233 ? -15.602 -10.391 -4.98 1 96.5 233 TYR A C 1
ATOM 1789 O O . TYR A 1 233 ? -14.641 -11.102 -4.695 1 96.5 233 TYR A O 1
ATOM 1797 N N . GLN A 1 234 ? -16.828 -10.852 -5.117 1 94.69 234 GLN A N 1
ATOM 1798 C CA . GLN A 1 234 ? -17.109 -12.273 -4.992 1 94.69 234 GLN A CA 1
ATOM 1799 C C . GLN A 1 234 ? -16.547 -13.055 -6.184 1 94.69 234 GLN A C 1
ATOM 1801 O O . GLN A 1 234 ? -15.977 -14.133 -6.012 1 94.69 234 GLN A O 1
ATOM 1806 N N . THR A 1 235 ? -16.719 -12.539 -7.391 1 94.06 235 THR A N 1
ATOM 1807 C CA . THR A 1 235 ? -16.109 -13.094 -8.594 1 94.06 235 THR A CA 1
ATOM 1808 C C . THR A 1 235 ? -14.984 -12.188 -9.094 1 94.06 235 THR A C 1
ATOM 1810 O O . THR A 1 235 ? -15.172 -10.977 -9.234 1 94.06 235 THR A O 1
ATOM 1813 N N . LEU A 1 236 ? -13.914 -12.781 -9.422 1 97.56 236 LEU A N 1
ATOM 1814 C CA . LEU A 1 236 ? -12.727 -11.961 -9.633 1 97.56 236 LEU A CA 1
ATOM 1815 C C . LEU A 1 236 ? -12.258 -12.062 -11.086 1 97.56 236 LEU A C 1
ATOM 1817 O O . LEU A 1 236 ? -11.305 -11.383 -11.477 1 97.56 236 LEU A O 1
ATOM 1821 N N . ILE A 1 237 ? -12.93 -12.898 -11.875 1 97.25 237 ILE A N 1
ATOM 1822 C CA . ILE A 1 237 ? -12.555 -12.961 -13.289 1 97.25 237 ILE A CA 1
ATOM 1823 C C . ILE A 1 237 ? -13.031 -11.695 -14 1 97.25 237 ILE A C 1
ATOM 1825 O O . ILE A 1 237 ? -14.219 -11.352 -13.938 1 97.25 237 ILE A O 1
ATOM 1829 N N . THR A 1 238 ? -12.133 -11.031 -14.609 1 94.31 238 THR A N 1
ATOM 1830 C CA . THR A 1 238 ? -12.453 -9.773 -15.281 1 94.31 238 THR A CA 1
ATOM 1831 C C . THR A 1 238 ? -13.516 -9.992 -16.344 1 94.31 238 THR A C 1
ATOM 1833 O O . THR A 1 238 ? -13.445 -10.953 -17.125 1 94.31 238 THR A O 1
ATOM 1836 N N . GLN A 1 239 ? -14.461 -9.133 -16.438 1 88.44 239 GLN A N 1
ATOM 1837 C CA . GLN A 1 239 ? -15.562 -9.234 -17.391 1 88.44 239 GLN A CA 1
ATOM 1838 C C . GLN A 1 239 ? -15.312 -8.336 -18.609 1 88.44 239 GLN A C 1
ATOM 1840 O O . GLN A 1 239 ? -14.586 -7.344 -18.516 1 88.44 239 GLN A O 1
ATOM 1845 N N . MET B 1 1 ? 20.906 -2.363 7.504 1 62.34 1 MET B N 1
ATOM 1846 C CA . MET B 1 1 ? 20.094 -1.416 6.758 1 62.34 1 MET B CA 1
ATOM 1847 C C . MET B 1 1 ? 19.047 -0.767 7.664 1 62.34 1 MET B C 1
ATOM 1849 O O . MET B 1 1 ? 18.594 -1.378 8.633 1 62.34 1 MET B O 1
ATOM 1853 N N . ARG B 1 2 ? 18.828 0.531 7.438 1 87.62 2 ARG B N 1
ATOM 1854 C CA . ARG B 1 2 ? 17.875 1.248 8.289 1 87.62 2 ARG B CA 1
ATOM 1855 C C . ARG B 1 2 ? 16.438 0.974 7.863 1 87.62 2 ARG B C 1
ATOM 1857 O O . ARG B 1 2 ? 16.125 0.957 6.668 1 87.62 2 ARG B O 1
ATOM 1864 N N . SER B 1 3 ? 15.633 0.524 8.758 1 95.94 3 SER B N 1
ATOM 1865 C CA . SER B 1 3 ? 14.242 0.192 8.492 1 95.94 3 SER B CA 1
ATOM 1866 C C . SER B 1 3 ? 13.305 1.308 8.945 1 95.94 3 SER B C 1
ATOM 1868 O O . SER B 1 3 ? 13.57 1.974 9.953 1 95.94 3 SER B O 1
ATOM 1870 N N . LEU B 1 4 ? 12.344 1.528 8.156 1 98.69 4 LEU B N 1
ATOM 1871 C CA . LEU B 1 4 ? 11.266 2.455 8.508 1 98.69 4 LEU B CA 1
ATOM 1872 C C . LEU B 1 4 ? 10.141 1.73 9.234 1 98.69 4 LEU B C 1
ATOM 1874 O O . LEU B 1 4 ? 9.664 0.689 8.773 1 98.69 4 LEU B O 1
ATOM 1878 N N . GLY B 1 5 ? 9.789 2.188 10.422 1 98.81 5 GLY B N 1
ATOM 1879 C CA . GLY B 1 5 ? 8.578 1.743 11.094 1 98.81 5 GLY B CA 1
ATOM 1880 C C . GLY B 1 5 ? 7.387 2.646 10.844 1 98.81 5 GLY B C 1
ATOM 1881 O O . GLY B 1 5 ? 7.473 3.861 11.023 1 98.81 5 GLY B O 1
ATOM 1882 N N . VAL B 1 6 ? 6.285 2.074 10.414 1 98.88 6 VAL B N 1
ATOM 1883 C CA . VAL B 1 6 ? 5.105 2.855 10.062 1 98.88 6 VAL B CA 1
ATOM 1884 C C . VAL B 1 6 ? 3.973 2.555 11.039 1 98.88 6 VAL B C 1
ATOM 1886 O O . VAL B 1 6 ? 3.543 1.405 11.164 1 98.88 6 VAL B O 1
ATOM 1889 N N . ILE B 1 7 ? 3.549 3.566 11.742 1 98.69 7 ILE B N 1
ATOM 1890 C CA . ILE B 1 7 ? 2.34 3.514 12.555 1 98.69 7 ILE B CA 1
ATOM 1891 C C . ILE B 1 7 ? 1.122 3.832 11.688 1 98.69 7 ILE B C 1
ATOM 1893 O O . ILE B 1 7 ? 0.748 4.996 11.539 1 98.69 7 ILE B O 1
ATOM 1897 N N . GLY B 1 8 ? 0.531 2.754 11.148 1 98.31 8 GLY B N 1
ATOM 1898 C CA . GLY B 1 8 ? -0.519 2.922 10.156 1 98.31 8 GLY B CA 1
ATOM 1899 C C . GLY B 1 8 ? -1.883 2.475 10.648 1 98.31 8 GLY B C 1
ATOM 1900 O O . GLY B 1 8 ? -2.051 2.166 11.828 1 98.31 8 GLY B O 1
ATOM 1901 N N . GLY B 1 9 ? -2.832 2.562 9.719 1 97.38 9 GLY B N 1
ATOM 1902 C CA . GLY B 1 9 ? -4.203 2.178 10.016 1 97.38 9 GLY B CA 1
ATOM 1903 C C . GLY B 1 9 ? -5.066 3.342 10.469 1 97.38 9 GLY B C 1
ATOM 1904 O O . GLY B 1 9 ? -6.277 3.193 10.641 1 97.38 9 GLY B O 1
ATOM 1905 N N . LEU B 1 10 ? -4.469 4.531 10.672 1 96.19 10 LEU B N 1
ATOM 1906 C CA . LEU B 1 10 ? -5.203 5.734 11.039 1 96.19 10 LEU B CA 1
ATOM 1907 C C . LEU B 1 10 ? -6.047 6.238 9.875 1 96.19 10 LEU B C 1
ATOM 1909 O O . LEU B 1 10 ? -7.004 6.992 10.07 1 96.19 10 LEU B O 1
ATOM 1913 N N . GLY B 1 11 ? -5.793 5.953 8.773 1 96.19 11 GLY B N 1
ATOM 1914 C CA . GLY B 1 11 ? -6.379 5.859 7.445 1 96.19 11 GLY B CA 1
ATOM 1915 C C . GLY B 1 11 ? -5.84 4.691 6.641 1 96.19 11 GLY B C 1
ATOM 1916 O O . GLY B 1 11 ? -4.758 4.785 6.051 1 96.19 11 GLY B O 1
ATOM 1917 N N . PRO B 1 12 ? -6.582 3.566 6.699 1 97.56 12 PRO B N 1
ATOM 1918 C CA . PRO B 1 12 ? -6.043 2.326 6.137 1 97.56 12 PRO B CA 1
ATOM 1919 C C . PRO B 1 12 ? -5.586 2.488 4.688 1 97.56 12 PRO B C 1
ATOM 1921 O O . PRO B 1 12 ? -4.477 2.074 4.34 1 97.56 12 PRO B O 1
ATOM 1924 N N . MET B 1 13 ? -6.398 3.1 3.844 1 97.62 13 MET B N 1
ATOM 1925 C CA . MET B 1 13 ? -6.02 3.281 2.445 1 97.62 13 MET B CA 1
ATOM 1926 C C . MET B 1 13 ? -4.836 4.234 2.32 1 97.62 13 MET B C 1
ATOM 1928 O O . MET B 1 13 ? -3.957 4.031 1.48 1 97.62 13 MET B O 1
ATOM 1932 N N . ALA B 1 14 ? -4.82 5.266 3.137 1 97.88 14 ALA B N 1
ATOM 1933 C CA . ALA B 1 14 ? -3.695 6.195 3.135 1 97.88 14 ALA B CA 1
ATOM 1934 C C . ALA B 1 14 ? -2.4 5.496 3.531 1 97.88 14 ALA B C 1
ATOM 1936 O O . ALA B 1 14 ? -1.331 5.805 3.002 1 97.88 14 ALA B O 1
ATOM 1937 N N . THR B 1 15 ? -2.475 4.562 4.508 1 98.62 15 THR B N 1
ATOM 1938 C CA . THR B 1 15 ? -1.314 3.77 4.902 1 98.62 15 THR B CA 1
ATOM 1939 C C . THR B 1 15 ? -0.794 2.951 3.723 1 98.62 15 THR B C 1
ATOM 1941 O O . THR B 1 15 ? 0.412 2.914 3.469 1 98.62 15 THR B O 1
ATOM 1944 N N . ALA B 1 16 ? -1.731 2.293 3.021 1 98.5 16 ALA B N 1
ATOM 1945 C CA . ALA B 1 16 ? -1.345 1.526 1.84 1 98.5 16 ALA B CA 1
ATOM 1946 C C . ALA B 1 16 ? -0.697 2.426 0.79 1 98.5 16 ALA B C 1
ATOM 1948 O O . ALA B 1 16 ? 0.337 2.074 0.216 1 98.5 16 ALA B O 1
ATOM 1949 N N . TYR B 1 17 ? -1.305 3.553 0.56 1 98.62 17 TYR B N 1
ATOM 1950 C CA . TYR B 1 17 ? -0.792 4.484 -0.438 1 98.62 17 TYR B CA 1
ATOM 1951 C C . TYR B 1 17 ? 0.574 5.023 -0.028 1 98.62 17 TYR B C 1
ATOM 1953 O O . TYR B 1 17 ? 1.446 5.23 -0.875 1 98.62 17 TYR B O 1
ATOM 1961 N N . PHE B 1 18 ? 0.789 5.238 1.277 1 98.88 18 PHE B N 1
ATOM 1962 C CA . PHE B 1 18 ? 2.088 5.676 1.776 1 98.88 18 PHE B CA 1
ATOM 1963 C C . PHE B 1 18 ? 3.176 4.676 1.409 1 98.88 18 PHE B C 1
ATOM 1965 O O . PHE B 1 18 ? 4.258 5.059 0.965 1 98.88 18 PHE B O 1
ATOM 1972 N N . LEU B 1 19 ? 2.891 3.398 1.622 1 98.69 19 LEU B N 1
ATOM 1973 C CA . LEU B 1 19 ? 3.844 2.359 1.246 1 98.69 19 LEU B CA 1
ATOM 1974 C C . LEU B 1 19 ? 4.125 2.395 -0.252 1 98.69 19 LEU B C 1
ATOM 1976 O O . LEU B 1 19 ? 5.27 2.24 -0.678 1 98.69 19 LEU B O 1
ATOM 1980 N N . GLU B 1 20 ? 3.088 2.629 -1.08 1 98.12 20 GLU B N 1
ATOM 1981 C CA . GLU B 1 20 ? 3.258 2.766 -2.523 1 98.12 20 GLU B CA 1
ATOM 1982 C C . GLU B 1 20 ? 4.188 3.928 -2.861 1 98.12 20 GLU B C 1
ATOM 1984 O O . GLU B 1 20 ? 5.062 3.801 -3.721 1 98.12 20 GLU B O 1
ATOM 1989 N N . LEU B 1 21 ? 3.943 5.059 -2.184 1 98.56 21 LEU B N 1
ATOM 1990 C CA . LEU B 1 21 ? 4.746 6.25 -2.438 1 98.56 21 LEU B CA 1
ATOM 1991 C C . LEU B 1 21 ? 6.215 5.992 -2.129 1 98.56 21 LEU B C 1
ATOM 1993 O O . LEU B 1 21 ? 7.098 6.418 -2.881 1 98.56 21 LEU B O 1
ATOM 1997 N N . ILE B 1 22 ? 6.492 5.285 -0.996 1 98.56 22 ILE B N 1
ATOM 1998 C CA . ILE B 1 22 ? 7.863 4.965 -0.618 1 98.56 22 ILE B CA 1
ATOM 1999 C C . ILE B 1 22 ? 8.539 4.195 -1.747 1 98.56 22 ILE B C 1
ATOM 2001 O O . ILE B 1 22 ? 9.672 4.512 -2.133 1 98.56 22 ILE B O 1
ATOM 2005 N N . VAL B 1 23 ? 7.867 3.209 -2.297 1 97.75 23 VAL B N 1
ATOM 2006 C CA . VAL B 1 23 ? 8.43 2.379 -3.357 1 97.75 23 VAL B CA 1
ATOM 2007 C C . VAL B 1 23 ? 8.578 3.205 -4.633 1 97.75 23 VAL B C 1
ATOM 2009 O O . VAL B 1 23 ? 9.625 3.164 -5.289 1 97.75 23 VAL B O 1
ATOM 2012 N N . GLN B 1 24 ? 7.559 3.992 -4.957 1 97 24 GLN B N 1
ATOM 2013 C CA . GLN B 1 24 ? 7.512 4.781 -6.184 1 97 24 GLN B CA 1
ATOM 2014 C C . GLN B 1 24 ? 8.625 5.832 -6.203 1 97 24 GLN B C 1
ATOM 2016 O O . GLN B 1 24 ? 9.203 6.109 -7.258 1 97 24 GLN B O 1
ATOM 2021 N N . MET B 1 25 ? 8.875 6.41 -5.074 1 98.12 25 MET B N 1
ATOM 2022 C CA . MET B 1 25 ? 9.766 7.57 -5.02 1 98.12 25 MET B CA 1
ATOM 2023 C C . MET B 1 25 ? 11.211 7.141 -4.809 1 98.12 25 MET B C 1
ATOM 2025 O O . MET B 1 25 ? 12.133 7.934 -5.004 1 98.12 25 MET B O 1
ATOM 2029 N N . THR B 1 26 ? 11.43 5.902 -4.324 1 98 26 THR B N 1
ATOM 2030 C CA . THR B 1 26 ? 12.789 5.406 -4.129 1 98 26 THR B CA 1
ATOM 2031 C C . THR B 1 26 ? 13.461 5.141 -5.473 1 98 26 THR B C 1
ATOM 2033 O O . THR B 1 26 ? 12.875 4.512 -6.355 1 98 26 THR B O 1
ATOM 2036 N N . ASP B 1 27 ? 14.68 5.672 -5.684 1 97.06 27 ASP B N 1
ATOM 2037 C CA . ASP B 1 27 ? 15.461 5.402 -6.883 1 97.06 27 ASP B CA 1
ATOM 2038 C C . ASP B 1 27 ? 16.078 4.008 -6.828 1 97.06 27 ASP B C 1
ATOM 2040 O O . ASP B 1 27 ? 17.25 3.857 -6.465 1 97.06 27 ASP B O 1
ATOM 2044 N N . ALA B 1 28 ? 15.305 2.986 -7.188 1 95.25 28 ALA B N 1
ATOM 2045 C CA . ALA B 1 28 ? 15.68 1.577 -7.129 1 95.25 28 ALA B CA 1
ATOM 2046 C C . ALA B 1 28 ? 15.477 0.896 -8.477 1 95.25 28 ALA B C 1
ATOM 2048 O O . ALA B 1 28 ? 14.492 1.163 -9.172 1 95.25 28 ALA B O 1
ATOM 2049 N N . LYS B 1 29 ? 16.375 -0.001 -8.867 1 92.44 29 LYS B N 1
ATOM 2050 C CA . LYS B 1 29 ? 16.281 -0.738 -10.125 1 92.44 29 LYS B CA 1
ATOM 2051 C C . LYS B 1 29 ? 15.906 -2.197 -9.875 1 92.44 29 LYS B C 1
ATOM 2053 O O . LYS B 1 29 ? 15.492 -2.904 -10.797 1 92.44 29 LYS B O 1
ATOM 2058 N N . THR B 1 30 ? 16.141 -2.678 -8.648 1 93.06 30 THR B N 1
ATOM 2059 C CA . THR B 1 30 ? 15.781 -4.027 -8.219 1 93.06 30 THR B CA 1
ATOM 2060 C C . THR B 1 30 ? 15.047 -4 -6.883 1 93.06 30 THR B C 1
ATOM 2062 O O . THR B 1 30 ? 15.078 -2.994 -6.176 1 93.06 30 THR B O 1
ATOM 2065 N N . ASP B 1 31 ? 14.445 -5.051 -6.598 1 93.88 31 ASP B N 1
ATOM 2066 C CA . ASP B 1 31 ? 13.727 -5.137 -5.328 1 93.88 31 ASP B CA 1
ATOM 2067 C C . ASP B 1 31 ? 14.648 -4.832 -4.152 1 93.88 31 ASP B C 1
ATOM 2069 O O . ASP B 1 31 ? 14.281 -4.086 -3.24 1 93.88 31 ASP B O 1
ATOM 2073 N N . GLN B 1 32 ? 15.812 -5.34 -4.215 1 93.38 32 GLN B N 1
ATOM 2074 C CA . GLN B 1 32 ? 16.734 -5.344 -3.086 1 93.38 32 GLN B CA 1
ATOM 2075 C C . GLN B 1 32 ? 17.266 -3.939 -2.801 1 93.38 32 GLN B C 1
ATOM 2077 O O . GLN B 1 32 ? 17.844 -3.691 -1.745 1 93.38 32 GLN B O 1
ATOM 2082 N N . GLU B 1 33 ? 17.031 -2.967 -3.682 1 95.06 33 GLU B N 1
ATOM 2083 C CA . GLU B 1 33 ? 17.5 -1.595 -3.516 1 95.06 33 GLU B CA 1
ATOM 2084 C C . GLU B 1 33 ? 16.469 -0.746 -2.777 1 95.06 33 GLU B C 1
ATOM 2086 O O . GLU B 1 33 ? 16.766 0.366 -2.34 1 95.06 33 GLU B O 1
ATOM 2091 N N . HIS B 1 34 ? 15.281 -1.312 -2.539 1 97.06 34 HIS B N 1
ATOM 2092 C CA . HIS B 1 34 ? 14.211 -0.564 -1.882 1 97.06 34 HIS B CA 1
ATOM 2093 C C . HIS B 1 34 ? 14.398 -0.557 -0.368 1 97.06 34 HIS B C 1
ATOM 2095 O O . HIS B 1 34 ? 15.188 -1.34 0.169 1 97.06 34 HIS B O 1
ATOM 2101 N N . LEU B 1 35 ? 13.664 0.344 0.257 1 96.56 35 LEU B N 1
ATOM 2102 C CA . LEU B 1 35 ? 13.68 0.572 1.698 1 96.56 35 LEU B CA 1
ATOM 2103 C C . LEU B 1 35 ? 12.969 -0.557 2.434 1 96.56 35 LEU B C 1
ATOM 2105 O O . LEU B 1 35 ? 11.898 -1.005 2.006 1 96.56 35 LEU B O 1
ATOM 2109 N N . ASP B 1 36 ? 13.594 -1.103 3.512 1 97.69 36 ASP B N 1
ATOM 2110 C CA . ASP B 1 36 ? 12.914 -2.012 4.43 1 97.69 36 ASP B CA 1
ATOM 2111 C C . ASP B 1 36 ? 11.867 -1.272 5.262 1 97.69 36 ASP B C 1
ATOM 2113 O O . ASP B 1 36 ? 12.18 -0.268 5.906 1 97.69 36 ASP B O 1
ATOM 2117 N N . VAL B 1 37 ? 10.656 -1.742 5.254 1 98.69 37 VAL B N 1
ATOM 2118 C CA . VAL B 1 37 ? 9.57 -1.05 5.945 1 98.69 37 VAL B CA 1
ATOM 2119 C C . VAL B 1 37 ? 8.75 -2.051 6.754 1 98.69 37 VAL B C 1
ATOM 2121 O O . VAL B 1 37 ? 8.383 -3.113 6.246 1 98.69 37 VAL B O 1
ATOM 2124 N N . ILE B 1 38 ? 8.484 -1.768 7.969 1 98.75 38 ILE B N 1
ATOM 2125 C CA . ILE B 1 38 ? 7.539 -2.504 8.797 1 98.75 38 ILE B CA 1
ATOM 2126 C C . ILE B 1 38 ? 6.281 -1.667 9.008 1 98.75 38 ILE B C 1
ATOM 2128 O O . ILE B 1 38 ? 6.352 -0.553 9.539 1 98.75 38 ILE B O 1
ATOM 2132 N N . VAL B 1 39 ? 5.164 -2.213 8.594 1 98.81 39 VAL B N 1
ATOM 2133 C CA . VAL B 1 39 ? 3.91 -1.469 8.68 1 98.81 39 VAL B CA 1
ATOM 2134 C C . VAL B 1 39 ? 2.957 -2.166 9.648 1 98.81 39 VAL B C 1
ATOM 2136 O O . VAL B 1 39 ? 2.654 -3.35 9.484 1 98.81 39 VAL B O 1
ATOM 2139 N N . PHE B 1 40 ? 2.564 -1.461 10.648 1 98.62 40 PHE B N 1
ATOM 2140 C CA . PHE B 1 40 ? 1.391 -1.851 11.422 1 98.62 40 PHE B CA 1
ATOM 2141 C C . PHE B 1 40 ? 0.159 -1.084 10.953 1 98.62 40 PHE B C 1
ATOM 2143 O O . PHE B 1 40 ? 0.028 0.113 11.219 1 98.62 40 PHE B O 1
ATOM 2150 N N . ASN B 1 41 ? -0.678 -1.722 10.188 1 98.25 41 ASN B N 1
ATOM 2151 C CA . ASN B 1 41 ? -1.978 -1.166 9.828 1 98.25 41 ASN B CA 1
ATOM 2152 C C . ASN B 1 41 ? -3.049 -1.54 10.844 1 98.25 41 ASN B C 1
ATOM 2154 O O . ASN B 1 41 ? -3.715 -2.566 10.703 1 98.25 41 ASN B O 1
ATOM 2158 N N . ARG B 1 42 ? -3.236 -0.636 11.844 1 97.06 42 ARG B N 1
ATOM 2159 C CA . ARG B 1 42 ? -4.121 -0.886 12.977 1 97.06 42 ARG B CA 1
ATOM 2160 C C . ARG B 1 42 ? -5.332 0.042 12.945 1 97.06 42 ARG B C 1
ATOM 2162 O O . ARG B 1 42 ? -5.387 1.024 13.688 1 97.06 42 ARG B O 1
ATOM 2169 N N . PRO B 1 43 ? -6.355 -0.372 12.211 1 96.88 43 PRO B N 1
ATOM 2170 C CA . PRO B 1 43 ? -7.484 0.534 12 1 96.88 43 PRO B CA 1
ATOM 2171 C C . PRO B 1 43 ? -8.352 0.7 13.242 1 96.88 43 PRO B C 1
ATOM 2173 O O . PRO B 1 43 ? -9.219 1.577 13.289 1 96.88 43 PRO B O 1
ATOM 2176 N N . ASP B 1 44 ? -8.125 -0.123 14.297 1 95 44 ASP B N 1
ATOM 2177 C CA . ASP B 1 44 ? -8.953 -0.081 15.5 1 95 44 ASP B CA 1
ATOM 2178 C C . ASP B 1 44 ? -8.539 1.069 16.406 1 95 44 ASP B C 1
ATOM 2180 O O . ASP B 1 44 ? -9.195 1.337 17.422 1 95 44 ASP B O 1
ATOM 2184 N N . VAL B 1 45 ? -7.469 1.797 16.125 1 96.69 45 VAL B N 1
ATOM 2185 C CA . VAL B 1 45 ? -7.082 2.988 16.875 1 96.69 45 VAL B CA 1
ATOM 2186 C C . VAL B 1 45 ? -8.227 3.996 16.859 1 96.69 45 VAL B C 1
ATOM 2188 O O . VAL B 1 45 ? -8.828 4.262 15.82 1 96.69 45 VAL B O 1
ATOM 2191 N N . PRO B 1 46 ? -8.508 4.566 17.969 1 96.19 46 PRO B N 1
ATOM 2192 C CA . PRO B 1 46 ? -9.633 5.512 18.047 1 96.19 46 PRO B CA 1
ATOM 2193 C C . PRO B 1 46 ? -9.453 6.711 17.125 1 96.19 46 PRO B C 1
ATOM 2195 O O . PRO B 1 46 ? -8.32 7.121 16.844 1 96.19 46 PRO B O 1
ATOM 2198 N N . ASP B 1 47 ? -10.57 7.223 16.688 1 95.5 47 ASP B N 1
ATOM 2199 C CA . ASP B 1 47 ? -10.562 8.359 15.781 1 95.5 47 ASP B CA 1
ATOM 2200 C C . ASP B 1 47 ? -9.914 9.578 16.438 1 95.5 47 ASP B C 1
ATOM 2202 O O . ASP B 1 47 ? -10.297 9.977 17.547 1 95.5 47 ASP B O 1
ATOM 2206 N N . ARG B 1 48 ? -8.961 10.203 15.82 1 95.19 48 ARG B N 1
ATOM 2207 C CA . ARG B 1 48 ? -8.18 11.32 16.344 1 95.19 48 ARG B CA 1
ATOM 2208 C C . ARG B 1 48 ? -9.039 12.578 16.469 1 95.19 48 ARG B C 1
ATOM 2210 O O . ARG B 1 48 ? -9.062 13.227 17.516 1 95.19 48 ARG B O 1
ATOM 2217 N N . THR B 1 49 ? -9.75 12.867 15.352 1 94.38 49 THR B N 1
ATOM 2218 C CA . THR B 1 49 ? -10.555 14.086 15.32 1 94.38 49 THR B CA 1
ATOM 2219 C C . THR B 1 49 ? -11.633 14.055 16.391 1 94.38 49 THR B C 1
ATOM 2221 O O . THR B 1 49 ? -11.836 15.031 17.109 1 94.38 49 THR B O 1
ATOM 2224 N N . ALA B 1 50 ? -12.273 12.906 16.5 1 95.12 50 ALA B N 1
ATOM 2225 C CA . ALA B 1 50 ? -13.32 12.758 17.516 1 95.12 50 ALA B CA 1
ATOM 2226 C C . ALA B 1 50 ? -12.758 12.961 18.922 1 95.12 50 ALA B C 1
ATOM 2228 O O . ALA B 1 50 ? -13.383 13.617 19.75 1 95.12 50 ALA B O 1
ATOM 2229 N N . TYR B 1 51 ? -11.609 12.438 19.219 1 96.06 51 TYR B N 1
ATOM 2230 C CA . TYR B 1 51 ? -10.977 12.57 20.516 1 96.06 51 TYR B CA 1
ATOM 2231 C C . TYR B 1 51 ? -10.602 14.023 20.797 1 96.06 51 TYR B C 1
ATOM 2233 O O . TYR B 1 51 ? -10.922 14.562 21.859 1 96.06 51 TYR B O 1
ATOM 2241 N N . ILE B 1 52 ? -9.977 14.68 19.828 1 95.19 52 ILE B N 1
ATOM 2242 C CA . ILE B 1 52 ? -9.445 16.031 19.953 1 95.19 52 ILE B CA 1
ATOM 2243 C C . ILE B 1 52 ? -10.594 17.016 20.188 1 95.19 52 ILE B C 1
ATOM 2245 O O . ILE B 1 52 ? -10.453 17.953 20.969 1 95.19 52 ILE B O 1
ATOM 2249 N N . LEU B 1 53 ? -11.727 16.766 19.516 1 95.25 53 LEU B N 1
ATOM 2250 C CA . LEU B 1 53 ? -12.859 17.688 19.594 1 95.25 53 LEU B CA 1
ATOM 2251 C C . LEU B 1 53 ? -13.75 17.344 20.766 1 95.25 53 LEU B C 1
ATOM 2253 O O . LEU B 1 53 ? -14.781 17.984 20.984 1 95.25 53 LEU B O 1
ATOM 2257 N N . GLY B 1 54 ? -13.391 16.281 21.5 1 95.12 54 GLY B N 1
ATOM 2258 C CA . GLY B 1 54 ? -14.125 15.922 22.703 1 95.12 54 GLY B CA 1
ATOM 2259 C C . GLY B 1 54 ? -15.383 15.117 22.422 1 95.12 54 GLY B C 1
ATOM 2260 O O . GLY B 1 54 ? -16.219 14.945 23.297 1 95.12 54 GLY B O 1
ATOM 2261 N N . LYS B 1 55 ? -15.484 14.656 21.219 1 95 55 LYS B N 1
ATOM 2262 C CA . LYS B 1 55 ? -16.641 13.852 20.844 1 95 55 LYS B CA 1
ATOM 2263 C C . LYS B 1 55 ? -16.469 12.398 21.281 1 95 55 LYS B C 1
ATOM 2265 O O . LYS B 1 55 ? -17.438 11.648 21.344 1 95 55 LYS B O 1
ATOM 2270 N N . SER B 1 56 ? -15.297 11.914 21.5 1 93.88 56 SER B N 1
ATOM 2271 C CA . SER B 1 56 ? -14.945 10.602 22.047 1 93.88 56 SER B CA 1
ATOM 2272 C C . SER B 1 56 ? -13.945 10.727 23.188 1 93.88 56 SER B C 1
ATOM 2274 O O . SER B 1 56 ? -13.086 11.609 23.172 1 93.88 56 SER B O 1
ATOM 2276 N N . LYS B 1 57 ? -14.055 9.805 24.141 1 95.5 57 LYS B N 1
ATOM 2277 C CA . LYS B 1 57 ? -13.125 9.789 25.266 1 95.5 57 LYS B CA 1
ATOM 2278 C C . LYS B 1 57 ? -12 8.781 25.031 1 95.5 57 LYS B C 1
ATOM 2280 O O . LYS B 1 57 ? -11.039 8.734 25.797 1 95.5 57 LYS B O 1
ATOM 2285 N N . ASP B 1 58 ? -12.102 8.047 24 1 95.88 58 ASP B N 1
ATOM 2286 C CA . ASP B 1 58 ? -11.086 7.039 23.703 1 95.88 58 ASP B CA 1
ATOM 2287 C C . ASP B 1 58 ? -9.852 7.68 23.078 1 95.88 58 ASP B C 1
ATOM 2289 O O . ASP B 1 58 ? -9.898 8.156 21.938 1 95.88 58 ASP B O 1
ATOM 2293 N N . SER B 1 59 ? -8.773 7.645 23.812 1 96.38 59 SER B N 1
ATOM 2294 C CA . SER B 1 59 ? -7.551 8.281 23.344 1 96.38 59 SER B CA 1
ATOM 2295 C C . SER B 1 59 ? -6.828 7.402 22.328 1 96.38 59 SER B C 1
ATOM 2297 O O . SER B 1 59 ? -6.602 6.215 22.578 1 96.38 59 SER B O 1
ATOM 2299 N N . PRO B 1 60 ? -6.484 7.965 21.203 1 96.94 60 PRO B N 1
ATOM 2300 C CA . PRO B 1 60 ? -5.672 7.211 20.25 1 96.94 60 PRO B CA 1
ATOM 2301 C C . PRO B 1 60 ? -4.207 7.113 20.656 1 96.94 60 PRO B C 1
ATOM 2303 O O . PRO B 1 60 ? -3.441 6.348 20.078 1 96.94 60 PRO B O 1
ATOM 2306 N N . PHE B 1 61 ? -3.822 7.859 21.641 1 97.06 61 PHE B N 1
ATOM 2307 C CA . PHE B 1 61 ? -2.416 8.031 22 1 97.06 61 PHE B CA 1
ATOM 2308 C C . PHE B 1 61 ? -1.804 6.703 22.438 1 97.06 61 PHE B C 1
ATOM 2310 O O . PHE B 1 61 ? -0.785 6.273 21.891 1 97.06 61 PHE B O 1
ATOM 2317 N N . GLU B 1 62 ? -2.4 6.027 23.312 1 96.81 62 GLU B N 1
ATOM 2318 C CA . GLU B 1 62 ? -1.807 4.84 23.906 1 96.81 62 GLU B CA 1
ATOM 2319 C C . GLU B 1 62 ? -1.651 3.717 22.891 1 96.81 62 GLU B C 1
ATOM 2321 O O . GLU B 1 62 ? -0.591 3.096 22.797 1 96.81 62 GLU B O 1
ATOM 2326 N N . PRO B 1 63 ? -2.729 3.463 22.156 1 97.06 63 PRO B N 1
ATOM 2327 C CA . PRO B 1 63 ? -2.547 2.426 21.125 1 97.06 63 PRO B CA 1
ATOM 2328 C C . PRO B 1 63 ? -1.457 2.775 20.125 1 97.06 63 PRO B C 1
ATOM 2330 O O . PRO B 1 63 ? -0.706 1.896 19.688 1 97.06 63 PRO B O 1
ATOM 2333 N N . MET B 1 64 ? -1.345 3.977 19.734 1 97.88 64 MET B N 1
ATOM 2334 C CA . MET B 1 64 ? -0.294 4.398 18.812 1 97.88 64 MET B CA 1
ATOM 2335 C C . MET B 1 64 ? 1.084 4.234 19.438 1 97.88 64 MET B C 1
ATOM 2337 O O . MET B 1 64 ? 2.023 3.783 18.781 1 97.88 64 MET B O 1
ATOM 2341 N N . LEU B 1 65 ? 1.156 4.605 20.703 1 98.19 65 LEU B N 1
ATOM 2342 C CA . LEU B 1 65 ? 2.428 4.508 21.406 1 98.19 65 LEU B CA 1
ATOM 2343 C C . LEU B 1 65 ? 2.871 3.053 21.531 1 98.19 65 LEU B C 1
ATOM 2345 O O . LEU B 1 65 ? 4.055 2.744 21.375 1 98.19 65 LEU B O 1
ATOM 2349 N N . ARG B 1 66 ? 1.99 2.172 21.797 1 97.88 66 ARG B N 1
ATOM 2350 C CA . ARG B 1 66 ? 2.299 0.747 21.859 1 97.88 66 ARG B CA 1
ATOM 2351 C C . ARG B 1 66 ? 2.861 0.246 20.531 1 97.88 66 ARG B C 1
ATOM 2353 O O . ARG B 1 66 ? 3.826 -0.521 20.516 1 97.88 66 ARG B O 1
ATOM 2360 N N . THR B 1 67 ? 2.242 0.698 19.469 1 98.06 67 THR B N 1
ATOM 2361 C CA . THR B 1 67 ? 2.723 0.337 18.141 1 98.06 67 THR B CA 1
ATOM 2362 C C . THR B 1 67 ? 4.137 0.864 17.922 1 98.06 67 THR B C 1
ATOM 2364 O O . THR B 1 67 ? 5 0.144 17.406 1 98.06 67 THR B O 1
ATOM 2367 N N . ALA B 1 68 ? 4.363 2.074 18.328 1 98.25 68 ALA B N 1
ATOM 2368 C CA . ALA B 1 68 ? 5.68 2.689 18.172 1 98.25 68 ALA B CA 1
ATOM 2369 C C . ALA B 1 68 ? 6.746 1.889 18.922 1 98.25 68 ALA B C 1
ATOM 2371 O O . ALA B 1 68 ? 7.805 1.595 18.359 1 98.25 68 ALA B O 1
ATOM 2372 N N . HIS B 1 69 ? 6.449 1.498 20.109 1 98.56 69 HIS B N 1
ATOM 2373 C CA . HIS B 1 69 ? 7.395 0.729 20.906 1 98.56 69 HIS B CA 1
ATOM 2374 C C . HIS B 1 69 ? 7.672 -0.633 20.281 1 98.56 69 HIS B C 1
ATOM 2376 O O . HIS B 1 69 ? 8.805 -1.107 20.281 1 98.56 69 HIS B O 1
ATOM 2382 N N . THR B 1 70 ? 6.629 -1.26 19.797 1 98.31 70 THR B N 1
ATOM 2383 C CA . THR B 1 70 ? 6.805 -2.539 19.109 1 98.31 70 THR B CA 1
ATOM 2384 C C . THR B 1 70 ? 7.719 -2.387 17.891 1 98.31 70 THR B C 1
ATOM 2386 O O . THR B 1 70 ? 8.609 -3.209 17.672 1 98.31 70 THR B O 1
ATOM 2389 N N . LEU B 1 71 ? 7.52 -1.343 17.156 1 98.5 71 LEU B N 1
ATOM 2390 C CA . LEU B 1 71 ? 8.336 -1.073 15.977 1 98.5 71 LEU B CA 1
ATOM 2391 C C . LEU B 1 71 ? 9.797 -0.861 16.359 1 98.5 71 LEU B C 1
ATOM 2393 O O . LEU B 1 71 ? 10.703 -1.349 15.688 1 98.5 71 LEU B O 1
ATOM 2397 N N . GLU B 1 72 ? 10.016 -0.141 17.453 1 98 72 GLU B N 1
ATOM 2398 C CA . GLU B 1 72 ? 11.375 0.044 17.938 1 98 72 GLU B CA 1
ATOM 2399 C C . GLU B 1 72 ? 12.016 -1.294 18.297 1 98 72 GLU B C 1
ATOM 2401 O O . GLU B 1 72 ? 13.18 -1.537 17.953 1 98 72 GLU B O 1
ATOM 2406 N N . THR B 1 73 ? 11.242 -2.139 18.922 1 97.31 73 THR B N 1
ATOM 2407 C CA . THR B 1 73 ? 11.75 -3.443 19.344 1 97.31 73 THR B CA 1
ATOM 2408 C C . THR B 1 73 ? 12.094 -4.301 18.125 1 97.31 73 THR B C 1
ATOM 2410 O O . THR B 1 73 ? 13.023 -5.105 18.172 1 97.31 73 THR B O 1
ATOM 2413 N N . LEU B 1 74 ? 11.414 -4.035 17.047 1 97.44 74 LEU B N 1
ATOM 2414 C CA . LEU B 1 74 ? 11.617 -4.801 15.828 1 97.44 74 LEU B CA 1
ATOM 2415 C C . LEU B 1 74 ? 12.789 -4.238 15.031 1 97.44 74 LEU B C 1
ATOM 2417 O O . LEU B 1 74 ? 13.141 -4.773 13.977 1 97.44 74 LEU B O 1
ATOM 2421 N N . GLY B 1 75 ? 13.336 -3.102 15.484 1 96.38 75 GLY B N 1
ATOM 2422 C CA . GLY B 1 75 ? 14.562 -2.609 14.891 1 96.38 75 GLY B CA 1
ATOM 2423 C C . GLY B 1 75 ? 14.352 -1.422 13.969 1 96.38 75 GLY B C 1
ATOM 2424 O O . GLY B 1 75 ? 15.258 -1.03 13.227 1 96.38 75 GLY B O 1
ATOM 2425 N N . ALA B 1 76 ? 13.18 -0.798 13.969 1 97.69 76 ALA B N 1
ATOM 2426 C CA . ALA B 1 76 ? 12.961 0.404 13.164 1 97.69 76 ALA B CA 1
ATOM 2427 C C . ALA B 1 76 ? 13.93 1.513 13.57 1 97.69 76 ALA B C 1
ATOM 2429 O O . ALA B 1 76 ? 14.125 1.775 14.758 1 97.69 76 ALA B O 1
ATOM 2430 N N . SER B 1 77 ? 14.508 2.156 12.547 1 97.12 77 SER B N 1
ATOM 2431 C CA . SER B 1 77 ? 15.484 3.213 12.805 1 97.12 77 SER B CA 1
ATOM 2432 C C . SER B 1 77 ? 14.812 4.582 12.828 1 97.12 77 SER B C 1
ATOM 2434 O O . SER B 1 77 ? 15.398 5.555 13.312 1 97.12 77 SER B O 1
ATOM 2436 N N . CYS B 1 78 ? 13.672 4.66 12.312 1 97.5 78 CYS B N 1
ATOM 2437 C CA . CYS B 1 78 ? 12.828 5.852 12.328 1 97.5 78 CYS B 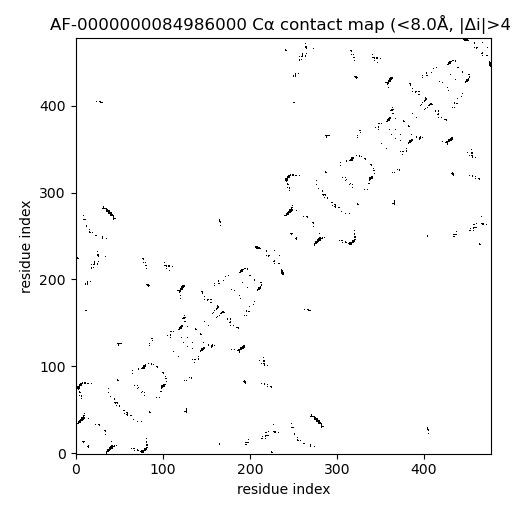CA 1
ATOM 2438 C C . CYS B 1 78 ? 11.352 5.48 12.211 1 97.5 78 CYS B C 1
ATOM 2440 O O . CYS B 1 78 ? 11.023 4.375 11.773 1 97.5 78 CYS B O 1
ATOM 2442 N N . LEU B 1 79 ? 10.484 6.375 12.695 1 98.62 79 LEU B N 1
ATOM 2443 C CA . LEU B 1 79 ? 9.055 6.117 12.719 1 98.62 79 LEU B CA 1
ATOM 2444 C C . LEU B 1 79 ? 8.305 7.16 11.898 1 98.62 79 LEU B C 1
ATOM 2446 O O . LEU B 1 79 ? 8.656 8.344 11.906 1 98.62 79 LEU B O 1
ATOM 2450 N N . ALA B 1 80 ? 7.344 6.715 11.188 1 98.69 80 ALA B N 1
ATOM 2451 C CA . ALA B 1 80 ? 6.422 7.59 10.461 1 98.69 80 ALA B CA 1
ATOM 2452 C C . ALA B 1 80 ? 4.973 7.199 10.742 1 98.69 80 ALA B C 1
ATOM 2454 O O . ALA B 1 80 ? 4.648 6.016 10.844 1 98.69 80 ALA B O 1
ATOM 2455 N N . ALA B 1 81 ? 4.125 8.148 10.898 1 98.62 81 ALA B N 1
ATOM 2456 C CA . ALA B 1 81 ? 2.676 7.973 10.961 1 98.62 81 ALA B CA 1
ATOM 2457 C C . ALA B 1 81 ? 1.978 8.742 9.844 1 98.62 81 ALA B C 1
ATOM 2459 O O . ALA B 1 81 ? 1.871 9.969 9.898 1 98.62 81 ALA B O 1
ATOM 2460 N N . PRO B 1 82 ? 1.455 8.023 8.82 1 98.25 82 PRO B N 1
ATOM 2461 C CA . PRO B 1 82 ? 0.756 8.711 7.73 1 98.25 82 PRO B CA 1
ATOM 2462 C C . PRO B 1 82 ? -0.621 9.227 8.148 1 98.25 82 PRO B C 1
ATOM 2464 O O . PRO B 1 82 ? -1.634 8.82 7.566 1 98.25 82 PRO B O 1
ATOM 2467 N N . CYS B 1 83 ? -0.621 10.102 9.039 1 97.75 83 CYS B N 1
ATOM 2468 C CA . CYS B 1 83 ? -1.796 10.773 9.586 1 97.75 83 CYS B CA 1
ATOM 2469 C C . CYS B 1 83 ? -1.421 12.117 10.195 1 97.75 83 CYS B C 1
ATOM 2471 O O . CYS B 1 83 ? -0.78 12.164 11.25 1 97.75 83 CYS B O 1
ATOM 2473 N N . ILE B 1 84 ? -1.87 13.195 9.617 1 97.56 84 ILE B N 1
ATOM 2474 C CA . ILE B 1 84 ? -1.501 14.531 10.062 1 97.56 84 ILE B CA 1
ATOM 2475 C C . ILE B 1 84 ? -2.133 14.82 11.422 1 97.56 84 ILE B C 1
ATOM 2477 O O . ILE B 1 84 ? -1.474 15.344 12.32 1 97.56 84 ILE B O 1
ATOM 2481 N N . THR B 1 85 ? -3.377 14.43 11.594 1 96.25 85 THR B N 1
ATOM 2482 C CA . THR B 1 85 ? -4.105 14.75 12.812 1 96.25 85 THR B CA 1
ATOM 2483 C C . THR B 1 85 ? -3.428 14.125 14.031 1 96.25 85 THR B C 1
ATOM 2485 O O . THR B 1 85 ? -3.439 14.695 15.117 1 96.25 85 THR B O 1
ATOM 2488 N N . SER B 1 86 ? -2.799 13 13.836 1 96.25 86 SER B N 1
ATOM 2489 C CA . SER B 1 86 ? -2.133 12.32 14.945 1 96.25 86 SER B CA 1
ATOM 2490 C C . SER B 1 86 ? -0.938 13.125 15.445 1 96.25 86 SER B C 1
ATOM 2492 O O . SER B 1 86 ? -0.455 12.898 16.562 1 96.25 86 SER B O 1
ATOM 2494 N N . HIS B 1 87 ? -0.483 14.117 14.742 1 97.19 87 HIS B N 1
ATOM 2495 C CA . HIS B 1 87 ? 0.67 14.922 15.133 1 97.19 87 HIS B CA 1
ATOM 2496 C C . HIS B 1 87 ? 0.298 15.93 16.219 1 97.19 87 HIS B C 1
ATOM 2498 O O . HIS B 1 87 ? 1.169 16.609 16.75 1 97.19 87 HIS B O 1
ATOM 2504 N N . CYS B 1 88 ? -1.004 16 16.516 1 95.44 88 CYS B N 1
ATOM 2505 C CA . CYS B 1 88 ? -1.392 16.734 17.719 1 95.44 88 CYS B CA 1
ATOM 2506 C C . CYS B 1 88 ? -0.701 16.156 18.953 1 95.44 88 CYS B C 1
ATOM 2508 O O . CYS B 1 88 ? -0.54 16.844 19.953 1 95.44 88 CYS B O 1
ATOM 2510 N N . PHE B 1 89 ? -0.255 14.906 18.844 1 95.62 89 PHE B N 1
ATOM 2511 C CA . PHE B 1 89 ? 0.416 14.219 19.953 1 95.62 89 PHE B CA 1
ATOM 2512 C C . PHE B 1 89 ? 1.918 14.148 19.703 1 95.62 89 PHE B C 1
ATOM 2514 O O . PHE B 1 89 ? 2.615 13.344 20.328 1 95.62 89 PHE B O 1
ATOM 2521 N N . TYR B 1 90 ? 2.439 14.891 18.844 1 96.31 90 TYR B N 1
ATOM 2522 C CA . TYR B 1 90 ? 3.803 14.734 18.344 1 96.31 90 TYR B CA 1
ATOM 2523 C C . TYR B 1 90 ? 4.812 14.836 19.469 1 96.31 90 TYR B C 1
ATOM 2525 O O . TYR B 1 90 ? 5.688 13.984 19.609 1 96.31 90 TYR B O 1
ATOM 2533 N N . GLU B 1 91 ? 4.719 15.875 20.312 1 96.06 91 GLU B N 1
ATOM 2534 C CA . GLU B 1 91 ? 5.699 16.109 21.359 1 96.06 91 GLU B CA 1
ATOM 2535 C C . GLU B 1 91 ? 5.723 14.953 22.359 1 96.06 91 GLU B C 1
ATOM 2537 O O . GLU B 1 91 ? 6.793 14.508 22.781 1 96.06 91 GLU B O 1
ATOM 2542 N N . ASP B 1 92 ? 4.547 14.484 22.703 1 95.81 92 ASP B N 1
ATOM 2543 C CA . ASP B 1 92 ? 4.449 13.352 23.625 1 95.81 92 ASP B CA 1
ATOM 2544 C C . ASP B 1 92 ? 5.02 12.086 23 1 95.81 92 ASP B C 1
ATOM 2546 O O . ASP B 1 92 ? 5.711 11.312 23.672 1 95.81 92 ASP B O 1
ATOM 2550 N N . PHE B 1 93 ? 4.781 11.914 21.75 1 95.44 93 PHE B N 1
ATOM 2551 C CA . PHE B 1 93 ? 5.281 10.742 21.047 1 95.44 93 PHE B CA 1
ATOM 2552 C C . PHE B 1 93 ? 6.805 10.773 20.953 1 95.44 93 PHE B C 1
ATOM 2554 O O . PHE B 1 93 ? 7.469 9.789 21.281 1 95.44 93 PHE B O 1
ATOM 2561 N N . GLN B 1 94 ? 7.281 11.914 20.5 1 95.75 94 GLN B N 1
ATOM 2562 C CA . GLN B 1 94 ? 8.719 12.062 20.328 1 95.75 94 GLN B CA 1
ATOM 2563 C C . GLN B 1 94 ? 9.453 11.852 21.656 1 95.75 94 GLN B C 1
ATOM 2565 O O . GLN B 1 94 ? 10.547 11.273 21.672 1 95.75 94 GLN B O 1
ATOM 2570 N N . ALA B 1 95 ? 8.875 12.219 22.75 1 96.56 95 ALA B N 1
ATOM 2571 C CA . ALA B 1 95 ? 9.484 12.086 24.062 1 96.56 95 ALA B CA 1
ATOM 2572 C C . ALA B 1 95 ? 9.445 10.641 24.547 1 96.56 95 ALA B C 1
ATOM 2574 O O . ALA B 1 95 ? 10.266 10.227 25.359 1 96.56 95 ALA B O 1
ATOM 2575 N N . ALA B 1 96 ? 8.578 9.906 24 1 97.44 96 ALA B N 1
ATOM 2576 C CA . ALA B 1 96 ? 8.32 8.578 24.547 1 97.44 96 ALA B CA 1
ATOM 2577 C C . ALA B 1 96 ? 9.039 7.5 23.734 1 97.44 96 ALA B C 1
ATOM 2579 O O . ALA B 1 96 ? 9.086 6.336 24.141 1 97.44 96 ALA B O 1
ATOM 2580 N N . VAL B 1 97 ? 9.625 7.867 22.562 1 97.56 97 VAL B N 1
ATOM 2581 C CA . VAL B 1 97 ? 10.289 6.867 21.719 1 97.56 97 VAL B CA 1
ATOM 2582 C C . VAL B 1 97 ? 11.781 7.18 21.641 1 97.56 97 VAL B C 1
ATOM 2584 O O . VAL B 1 97 ? 12.211 8.289 21.953 1 97.56 97 VAL B O 1
ATOM 2587 N N . ARG B 1 98 ? 12.664 6.152 21.234 1 96.94 98 ARG B N 1
ATOM 2588 C CA . ARG B 1 98 ? 14.117 6.25 21.234 1 96.94 98 ARG B CA 1
ATOM 2589 C C . ARG B 1 98 ? 14.633 6.645 19.844 1 96.94 98 ARG B C 1
ATOM 2591 O O . ARG B 1 98 ? 15.727 7.203 19.719 1 96.94 98 ARG B O 1
ATOM 2598 N N . VAL B 1 99 ? 13.828 6.32 18.797 1 97.38 99 VAL B N 1
ATOM 2599 C CA . VAL B 1 99 ? 14.234 6.613 17.438 1 97.38 99 VAL B CA 1
ATOM 2600 C C . VAL B 1 99 ? 13.469 7.832 16.922 1 97.38 99 VAL B C 1
ATOM 2602 O O . VAL B 1 99 ? 12.414 8.18 17.453 1 97.38 99 VAL B O 1
ATOM 2605 N N . PRO B 1 100 ? 13.969 8.484 15.891 1 96.81 100 PRO B N 1
ATOM 2606 C CA . PRO B 1 100 ? 13.281 9.664 15.359 1 96.81 100 PRO B CA 1
ATOM 2607 C C . PRO B 1 100 ? 11.852 9.359 14.914 1 96.81 100 PRO B C 1
ATOM 2609 O O . PRO B 1 100 ? 11.609 8.352 14.242 1 96.81 100 PRO B O 1
ATOM 2612 N N . PHE B 1 101 ? 10.961 10.164 15.367 1 98 101 PHE B N 1
ATOM 2613 C CA . PHE B 1 101 ? 9.602 10.219 14.836 1 98 101 PHE B CA 1
ATOM 2614 C C . PHE B 1 101 ? 9.453 11.391 13.867 1 98 101 PHE B C 1
ATOM 2616 O O . PHE B 1 101 ? 9.562 12.547 14.266 1 98 101 PHE B O 1
ATOM 2623 N N . LEU B 1 102 ? 9.266 11.117 12.578 1 98.25 102 LEU B N 1
ATOM 2624 C CA . LEU B 1 102 ? 9.297 12.148 11.555 1 98.25 102 LEU B CA 1
ATOM 2625 C C . LEU B 1 102 ? 8.133 13.125 11.719 1 98.25 102 LEU B C 1
ATOM 2627 O O . LEU B 1 102 ? 6.988 12.703 11.875 1 98.25 102 LEU B O 1
ATOM 2631 N N . ASN B 1 103 ? 8.422 14.359 11.703 1 98.31 103 ASN B N 1
ATOM 2632 C CA . ASN B 1 103 ? 7.426 15.414 11.852 1 98.31 103 ASN B CA 1
ATOM 2633 C C . ASN B 1 103 ? 6.879 15.859 10.5 1 98.31 103 ASN B C 1
ATOM 2635 O O . ASN B 1 103 ? 7.406 16.781 9.883 1 98.31 103 ASN B O 1
ATOM 2639 N N . MET B 1 104 ? 5.812 15.266 10.148 1 97.56 104 MET B N 1
ATOM 2640 C CA . MET B 1 104 ? 5.207 15.469 8.836 1 97.56 104 MET B CA 1
ATOM 2641 C C . MET B 1 104 ? 4.781 16.922 8.656 1 97.56 104 MET B C 1
ATOM 2643 O O . MET B 1 104 ? 4.887 17.469 7.559 1 97.56 104 MET B O 1
ATOM 2647 N N . VAL B 1 105 ? 4.355 17.562 9.695 1 98.62 105 VAL B N 1
ATOM 2648 C CA . VAL B 1 105 ? 3.887 18.938 9.664 1 98.62 105 VAL B CA 1
ATOM 2649 C C . VAL B 1 105 ? 5.066 19.891 9.445 1 98.62 105 VAL B C 1
ATOM 2651 O O . VAL B 1 105 ? 5.07 20.688 8.508 1 98.62 105 VAL B O 1
ATOM 2654 N N . ALA B 1 106 ? 6.094 19.734 10.242 1 98.62 106 ALA B N 1
ATOM 2655 C CA . ALA B 1 106 ? 7.277 20.578 10.133 1 98.62 106 ALA B CA 1
ATOM 2656 C C . ALA B 1 106 ? 7.957 20.422 8.781 1 98.62 106 ALA B C 1
ATOM 2658 O O . ALA B 1 106 ? 8.391 21.391 8.172 1 98.62 106 ALA B O 1
ATOM 2659 N N . GLU B 1 107 ? 8.023 19.188 8.344 1 98.5 107 GLU B N 1
ATOM 2660 C CA . GLU B 1 107 ? 8.672 18.906 7.066 1 98.5 107 GLU B CA 1
ATOM 2661 C C . GLU B 1 107 ? 7.891 19.531 5.906 1 98.5 107 GLU B C 1
ATOM 2663 O O . GLU B 1 107 ? 8.477 19.984 4.93 1 98.5 107 GLU B O 1
ATOM 2668 N N . THR B 1 108 ? 6.586 19.484 5.973 1 98.75 108 THR B N 1
ATOM 2669 C CA . THR B 1 108 ? 5.742 20.078 4.934 1 98.75 108 THR B CA 1
ATOM 2670 C C . THR B 1 108 ? 5.938 21.594 4.863 1 98.75 108 THR B C 1
ATOM 2672 O O . THR B 1 108 ? 6.125 22.141 3.779 1 98.75 108 THR B O 1
ATOM 2675 N N . VAL B 1 109 ? 5.953 22.203 6.004 1 98.81 109 VAL B N 1
ATOM 2676 C CA . VAL B 1 109 ? 6.117 23.641 6.055 1 98.81 109 VAL B CA 1
ATOM 2677 C C . VAL B 1 109 ? 7.512 24.031 5.57 1 98.81 109 VAL B C 1
ATOM 2679 O O . VAL B 1 109 ? 7.676 25 4.836 1 98.81 109 VAL B O 1
ATOM 2682 N N . ALA B 1 110 ? 8.523 23.234 5.957 1 98.56 110 ALA B N 1
ATOM 2683 C CA . ALA B 1 110 ? 9.883 23.484 5.484 1 98.56 110 ALA B CA 1
ATOM 2684 C C . ALA B 1 110 ? 9.953 23.422 3.959 1 98.56 110 ALA B C 1
ATOM 2686 O O . ALA B 1 110 ? 10.664 24.203 3.332 1 98.56 110 ALA B O 1
ATOM 2687 N N . HIS B 1 111 ? 9.211 22.469 3.387 1 98.5 111 HIS B N 1
ATOM 2688 C CA . HIS B 1 111 ? 9.18 22.328 1.936 1 98.5 111 HIS B CA 1
ATOM 2689 C C . HIS B 1 111 ? 8.578 23.562 1.277 1 98.5 111 HIS B C 1
ATOM 2691 O O . HIS B 1 111 ? 9.07 24.016 0.238 1 98.5 111 HIS B O 1
ATOM 2697 N N . LEU B 1 112 ? 7.543 24.141 1.841 1 98.62 112 LEU B N 1
ATOM 2698 C CA . LEU B 1 112 ? 6.941 25.375 1.342 1 98.62 112 LEU B CA 1
ATOM 2699 C C . LEU B 1 112 ? 7.953 26.516 1.353 1 98.62 112 LEU B C 1
ATOM 2701 O O . LEU B 1 112 ? 8.125 27.203 0.348 1 98.62 112 LEU B O 1
ATOM 2705 N N . LYS B 1 113 ? 8.586 26.609 2.475 1 98.44 113 LYS B N 1
ATOM 2706 C CA . LYS B 1 113 ? 9.555 27.688 2.648 1 98.44 113 LYS B CA 1
ATOM 2707 C C . LYS B 1 113 ? 10.688 27.578 1.63 1 98.44 113 LYS B C 1
ATOM 2709 O O . LYS B 1 113 ? 11.07 28.578 1.012 1 98.44 113 LYS B O 1
ATOM 2714 N N . GLN B 1 114 ? 11.172 26.422 1.445 1 97.62 114 GLN B N 1
ATOM 2715 C CA . GLN B 1 114 ? 12.266 26.172 0.518 1 97.62 114 GLN B CA 1
ATOM 2716 C C . GLN B 1 114 ? 11.867 26.516 -0.915 1 97.62 114 GLN B C 1
ATOM 2718 O O . GLN B 1 114 ? 12.727 26.812 -1.748 1 97.62 114 GLN B O 1
ATOM 2723 N N . ASN B 1 115 ? 10.562 26.453 -1.156 1 97.38 115 ASN B N 1
ATOM 2724 C CA . ASN B 1 115 ? 10.094 26.703 -2.514 1 97.38 115 ASN B CA 1
ATOM 2725 C C . ASN B 1 115 ? 9.539 28.125 -2.666 1 97.38 115 ASN B C 1
ATOM 2727 O O . ASN B 1 115 ? 8.867 28.422 -3.65 1 97.38 115 ASN B O 1
ATOM 2731 N N . GLY B 1 116 ? 9.672 28.953 -1.631 1 97.81 116 GLY B N 1
ATOM 2732 C CA . GLY B 1 116 ? 9.406 30.391 -1.738 1 97.81 116 GLY B CA 1
ATOM 2733 C C . GLY B 1 116 ? 7.949 30.734 -1.514 1 97.81 116 GLY B C 1
ATOM 2734 O O . GLY B 1 116 ? 7.52 31.859 -1.825 1 97.81 116 GLY B O 1
ATOM 2735 N N . VAL B 1 117 ? 7.223 29.828 -1.006 1 98.38 117 VAL B N 1
ATOM 2736 C CA . VAL B 1 117 ? 5.816 30.109 -0.726 1 98.38 117 VAL B CA 1
ATOM 2737 C C . VAL B 1 117 ? 5.703 31.047 0.469 1 98.38 117 VAL B C 1
ATOM 2739 O O . VAL B 1 117 ? 6.395 30.875 1.475 1 98.38 117 VAL B O 1
ATOM 2742 N N . LYS B 1 118 ? 4.816 32.031 0.386 1 98.5 118 LYS B N 1
ATOM 2743 C CA . LYS B 1 118 ? 4.668 33 1.473 1 98.5 118 LYS B CA 1
ATOM 2744 C C . LYS B 1 118 ? 3.35 32.781 2.215 1 98.5 118 LYS B C 1
ATOM 2746 O O . LYS B 1 118 ? 3.254 33.062 3.41 1 98.5 118 LYS B O 1
ATOM 2751 N N . ARG B 1 119 ? 2.346 32.344 1.526 1 98.75 119 ARG B N 1
ATOM 2752 C CA . ARG B 1 119 ? 1.024 32.125 2.107 1 98.75 119 ARG B CA 1
ATOM 2753 C C . ARG B 1 119 ? 0.424 30.812 1.625 1 98.75 119 ARG B C 1
ATOM 2755 O O . ARG B 1 119 ? 0.236 30.609 0.423 1 98.75 119 ARG B O 1
ATOM 2762 N N . ALA B 1 120 ? 0.111 29.984 2.533 1 98.88 120 ALA B N 1
ATOM 2763 C CA . ALA B 1 120 ? -0.4 28.656 2.182 1 98.88 120 ALA B CA 1
ATOM 2764 C C . ALA B 1 120 ? -1.856 28.5 2.609 1 98.88 120 ALA B C 1
ATOM 2766 O O . ALA B 1 120 ? -2.273 29.047 3.633 1 98.88 120 ALA B O 1
ATOM 2767 N N . GLY B 1 121 ? -2.65 27.828 1.762 1 98.94 121 GLY B N 1
ATOM 2768 C CA . GLY B 1 121 ? -3.967 27.359 2.164 1 98.94 121 GLY B CA 1
ATOM 2769 C C . GLY B 1 121 ? -3.947 25.969 2.775 1 98.94 121 GLY B C 1
ATOM 2770 O O . GLY B 1 121 ? -3.273 25.062 2.268 1 98.94 121 GLY B O 1
ATOM 2771 N N . ILE B 1 122 ? -4.637 25.797 3.898 1 98.88 122 ILE B N 1
ATOM 2772 C CA . ILE B 1 122 ? -4.582 24.531 4.633 1 98.88 122 ILE B CA 1
ATOM 2773 C C . ILE B 1 122 ? -5.879 23.766 4.41 1 98.88 122 ILE B C 1
ATOM 2775 O O . ILE B 1 122 ? -6.961 24.234 4.758 1 98.88 122 ILE B O 1
ATOM 2779 N N . LEU B 1 123 ? -5.805 22.641 3.762 1 98.81 123 LEU B N 1
ATOM 2780 C CA . LEU B 1 123 ? -6.898 21.672 3.686 1 98.81 123 LEU B CA 1
ATOM 2781 C C . LEU B 1 123 ? -6.645 20.5 4.613 1 98.81 123 LEU B C 1
ATOM 2783 O O . LEU B 1 123 ? -5.77 19.672 4.344 1 98.81 123 LEU B O 1
ATOM 2787 N N . ALA B 1 124 ? -7.391 20.422 5.684 1 98.62 124 ALA B N 1
ATOM 2788 C CA . ALA B 1 124 ? -7.164 19.406 6.703 1 98.62 124 ALA B CA 1
ATOM 2789 C C . ALA B 1 124 ? -8.438 19.125 7.496 1 98.62 124 ALA B C 1
ATOM 2791 O O . ALA B 1 124 ? -9.469 19.766 7.266 1 98.62 124 ALA B O 1
ATOM 2792 N N . THR B 1 125 ? -8.414 18.141 8.344 1 97.38 125 THR B N 1
ATOM 2793 C CA . THR B 1 125 ? -9.555 17.828 9.203 1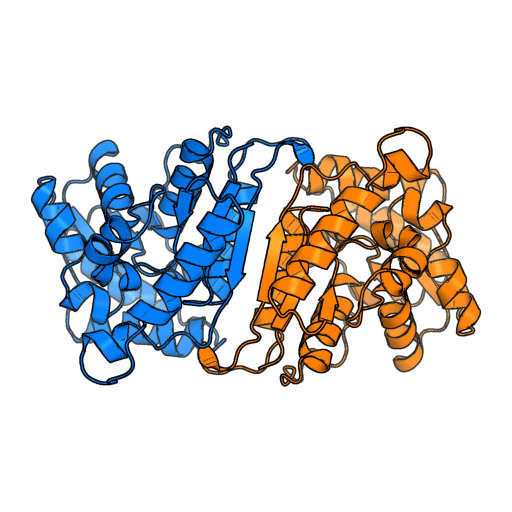 97.38 125 THR B CA 1
ATOM 2794 C C . THR B 1 125 ? -9.836 18.984 10.164 1 97.38 125 THR B C 1
ATOM 2796 O O . THR B 1 125 ? -8.953 19.781 10.461 1 97.38 125 THR B O 1
ATOM 2799 N N . THR B 1 126 ? -11.055 18.953 10.672 1 97.69 126 THR B N 1
ATOM 2800 C CA . THR B 1 126 ? -11.414 19.938 11.695 1 97.69 126 THR B CA 1
ATOM 2801 C C . THR B 1 126 ? -10.508 19.797 12.914 1 97.69 126 THR B C 1
ATOM 2803 O O . THR B 1 126 ? -10.164 20.797 13.547 1 97.69 126 THR B O 1
ATOM 2806 N N . GLY B 1 127 ? -10.125 18.531 13.25 1 96.38 127 GLY B N 1
ATOM 2807 C CA . GLY B 1 127 ? -9.203 18.328 14.352 1 96.38 127 GLY B CA 1
ATOM 2808 C C . GLY B 1 127 ? -7.867 19.016 14.148 1 96.38 127 GLY B C 1
ATOM 2809 O O . GLY B 1 127 ? -7.352 19.672 15.062 1 96.38 127 GLY B O 1
ATOM 2810 N N . THR B 1 128 ? -7.336 18.938 12.961 1 97.5 128 THR B N 1
ATOM 2811 C CA . THR B 1 128 ? -6.059 19.547 12.609 1 97.5 128 THR B CA 1
ATOM 2812 C C . THR B 1 128 ? -6.156 21.062 12.625 1 97.5 128 THR B C 1
ATOM 2814 O O . THR B 1 128 ? -5.281 21.75 13.172 1 97.5 128 THR B O 1
ATOM 2817 N N . ILE B 1 129 ? -7.25 21.594 12.062 1 98.19 129 ILE B N 1
ATOM 2818 C CA . ILE B 1 129 ? -7.465 23.031 12.016 1 98.19 129 ILE B CA 1
ATOM 2819 C C . ILE B 1 129 ? -7.645 23.562 13.43 1 98.19 129 ILE B C 1
ATOM 2821 O O . ILE B 1 129 ? -7.039 24.578 13.797 1 98.19 129 ILE B O 1
ATOM 2825 N N . HIS B 1 130 ? -8.391 22.844 14.203 1 96.94 130 HIS B N 1
ATOM 2826 C CA . HIS B 1 130 ? -8.727 23.25 15.562 1 96.94 130 HIS B CA 1
ATOM 2827 C C . HIS B 1 130 ? -7.484 23.328 16.438 1 96.94 130 HIS B C 1
ATOM 2829 O O . HIS B 1 130 ? -7.355 24.234 17.266 1 96.94 130 HIS B O 1
ATOM 2835 N N . THR B 1 131 ? -6.602 22.422 16.281 1 97.12 131 THR B N 1
ATOM 2836 C CA . THR B 1 131 ? -5.402 22.359 17.109 1 97.12 131 THR B CA 1
ATOM 2837 C C . THR B 1 131 ? -4.305 23.25 16.516 1 97.12 131 THR B C 1
ATOM 2839 O O . THR B 1 131 ? -3.227 23.375 17.109 1 97.12 131 THR B O 1
ATOM 2842 N N . GLN B 1 132 ? -4.52 23.766 15.344 1 98.25 132 GLN B N 1
ATOM 2843 C CA . GLN B 1 132 ? -3.666 24.75 14.672 1 98.25 132 GLN B CA 1
ATOM 2844 C C . GLN B 1 132 ? -2.287 24.156 14.383 1 98.25 132 GLN B C 1
ATOM 2846 O O . GLN B 1 132 ? -1.271 24.828 14.562 1 98.25 132 GLN B O 1
ATOM 2851 N N . LEU B 1 133 ? -2.258 22.906 13.984 1 97.88 133 LEU B N 1
ATOM 2852 C CA . LEU B 1 133 ? -0.999 22.219 13.742 1 97.88 133 LEU B CA 1
ATOM 2853 C C . LEU B 1 133 ? -0.177 22.938 12.68 1 97.88 133 LEU B C 1
ATOM 2855 O O . LEU B 1 133 ? 0.956 23.359 12.938 1 97.88 133 LEU B O 1
ATOM 2859 N N . PHE B 1 134 ? -0.781 23.188 11.539 1 98.75 134 PHE B N 1
ATOM 2860 C CA . PHE B 1 134 ? -0.058 23.828 10.445 1 98.75 134 PHE B CA 1
ATOM 2861 C C . PHE B 1 134 ? 0.082 25.328 10.68 1 98.75 134 PHE B C 1
ATOM 2863 O O . PHE B 1 134 ? 1.13 25.906 10.398 1 98.75 134 PHE B O 1
ATOM 2870 N N . GLN B 1 135 ? -1.004 25.922 11.219 1 98.69 135 GLN B N 1
ATOM 2871 C CA . GLN B 1 135 ? -1.004 27.359 11.469 1 98.69 135 GLN B CA 1
ATOM 2872 C C . GLN B 1 135 ? 0.189 27.766 12.328 1 98.69 135 GLN B C 1
ATOM 2874 O O . GLN B 1 135 ? 0.939 28.688 11.969 1 98.69 135 GLN B O 1
ATOM 2879 N N . LYS B 1 136 ? 0.398 27.031 13.406 1 98.5 136 LYS B N 1
ATOM 2880 C CA . LYS B 1 136 ? 1.484 27.328 14.336 1 98.5 136 LYS B CA 1
ATOM 2881 C C . LYS B 1 136 ? 2.844 27.125 13.672 1 98.5 136 LYS B C 1
ATOM 2883 O O . LYS B 1 136 ? 3.754 27.938 13.852 1 98.5 136 LYS B O 1
ATOM 2888 N N . GLU B 1 137 ? 3.002 26.047 12.938 1 98.62 137 GLU B N 1
ATOM 2889 C CA . GLU B 1 137 ? 4.281 25.75 12.297 1 98.62 137 GLU B CA 1
ATOM 2890 C C . GLU B 1 137 ? 4.594 26.766 11.203 1 98.62 137 GLU B C 1
ATOM 2892 O O . GLU B 1 137 ? 5.746 27.172 11.031 1 98.62 137 GLU B O 1
ATOM 2897 N N . LEU B 1 138 ? 3.566 27.172 10.422 1 98.81 138 LEU B N 1
ATOM 2898 C CA . LEU B 1 138 ? 3.748 28.172 9.383 1 98.81 138 LEU B CA 1
ATOM 2899 C C . LEU B 1 138 ? 4.191 29.5 9.992 1 98.81 138 LEU B C 1
ATOM 2901 O O . LEU B 1 138 ? 5.152 30.109 9.523 1 98.81 138 LEU B O 1
ATOM 2905 N N . GLU B 1 139 ? 3.551 29.891 11.039 1 98.62 139 GLU B N 1
ATOM 2906 C CA . GLU B 1 139 ? 3.895 31.125 11.719 1 98.62 139 GLU B CA 1
ATOM 2907 C C . GLU B 1 139 ? 5.324 31.094 12.258 1 98.62 139 GLU B C 1
ATOM 2909 O O . GLU B 1 139 ? 6.066 32.062 12.133 1 98.62 139 GLU B O 1
ATOM 2914 N N . LYS B 1 140 ? 5.645 29.969 12.812 1 98.25 140 LYS B N 1
ATOM 2915 C CA . LYS B 1 140 ? 6.988 29.781 13.344 1 98.25 140 LYS B CA 1
ATOM 2916 C C . LYS B 1 140 ? 8.047 30 12.273 1 98.25 140 LYS B C 1
ATOM 2918 O O . LYS B 1 140 ? 9.148 30.469 12.562 1 98.25 140 LYS B O 1
ATOM 2923 N N . GLN B 1 141 ? 7.734 29.734 11.047 1 97.88 141 GLN B N 1
ATOM 2924 C CA . GLN B 1 141 ? 8.688 29.828 9.945 1 97.88 141 GLN B CA 1
ATOM 2925 C C . GLN B 1 141 ? 8.492 31.125 9.164 1 97.88 141 GLN B C 1
ATOM 2927 O O . GLN B 1 141 ? 9.094 31.312 8.109 1 97.88 141 GLN B O 1
ATOM 2932 N N . GLY B 1 142 ? 7.59 31.922 9.625 1 98.25 142 GLY B N 1
ATOM 2933 C CA . GLY B 1 142 ? 7.387 33.25 9.031 1 98.25 142 GLY B CA 1
ATOM 2934 C C . GLY B 1 142 ? 6.48 33.188 7.812 1 98.25 142 GLY B C 1
ATOM 2935 O O . GLY B 1 142 ? 6.574 34.062 6.938 1 98.25 142 GLY B O 1
ATOM 2936 N N . LEU B 1 143 ? 5.703 32.188 7.652 1 98.75 143 LEU B N 1
ATOM 2937 C CA . LEU B 1 143 ? 4.77 32.062 6.535 1 98.75 143 LEU B CA 1
ATOM 2938 C C . LEU B 1 143 ? 3.35 32.406 6.977 1 98.75 143 LEU B C 1
ATOM 2940 O O . LEU B 1 143 ? 3.008 32.25 8.148 1 98.75 143 LEU B O 1
ATOM 2944 N N . GLU B 1 144 ? 2.561 32.844 6.102 1 98.81 144 GLU B N 1
ATOM 2945 C CA . GLU B 1 144 ? 1.146 33.125 6.34 1 98.81 144 GLU B CA 1
ATOM 2946 C C . GLU B 1 144 ? 0.279 31.922 5.938 1 98.81 144 GLU B C 1
ATOM 2948 O O . GLU B 1 144 ? 0.755 31 5.277 1 98.81 144 GLU B O 1
ATOM 2953 N N . TRP B 1 145 ? -0.962 32 6.406 1 98.88 145 TRP B N 1
ATOM 2954 C CA . TRP B 1 145 ? -1.853 30.875 6.102 1 98.88 145 TRP B CA 1
ATOM 2955 C C . TRP B 1 145 ? -3.297 31.359 5.984 1 98.88 145 TRP B C 1
ATOM 2957 O O . TRP B 1 145 ? -3.643 32.438 6.465 1 98.88 145 TRP B O 1
ATOM 2967 N N . VAL B 1 146 ? -4.09 30.641 5.281 1 98.81 146 VAL B N 1
ATOM 2968 C CA . VAL B 1 146 ? -5.539 30.797 5.223 1 98.81 146 VAL B CA 1
ATOM 2969 C C . VAL B 1 146 ? -6.211 29.438 5.352 1 98.81 146 VAL B C 1
ATOM 2971 O O . VAL B 1 146 ? -5.645 28.406 4.945 1 98.81 146 VAL B O 1
ATOM 2974 N N . ILE B 1 147 ? -7.387 29.391 6.016 1 98.81 147 ILE B N 1
ATOM 2975 C CA . ILE B 1 147 ? -8.172 28.172 6.18 1 98.81 147 ILE B CA 1
ATOM 2976 C C . ILE B 1 147 ? -9.57 28.391 5.609 1 98.81 147 ILE B C 1
ATOM 2978 O O . ILE B 1 147 ? -10 29.531 5.398 1 98.81 147 ILE B O 1
ATOM 2982 N N . PRO B 1 148 ? -10.234 27.297 5.352 1 98.75 148 PRO B N 1
ATOM 2983 C CA . PRO B 1 148 ? -11.617 27.453 4.875 1 98.75 148 PRO B CA 1
ATOM 2984 C C . PRO B 1 148 ? -12.531 28.094 5.914 1 98.75 148 PRO B C 1
ATOM 2986 O O . PRO B 1 148 ? -12.305 27.953 7.117 1 98.75 148 PRO B O 1
ATOM 2989 N N . CYS B 1 149 ? -13.562 28.75 5.414 1 98.06 149 CYS B N 1
ATOM 2990 C CA . CYS B 1 149 ? -14.641 29.156 6.316 1 98.06 149 CYS B CA 1
ATOM 2991 C C . CYS B 1 149 ? -15.414 27.953 6.816 1 98.06 149 CYS B C 1
ATOM 2993 O O . CYS B 1 149 ? -15.086 26.812 6.473 1 98.06 149 CYS B O 1
ATOM 2995 N N . GLU B 1 150 ? -16.375 28.172 7.602 1 97.94 150 GLU B N 1
ATOM 2996 C CA . GLU B 1 150 ? -17.125 27.078 8.219 1 97.94 150 GLU B CA 1
ATOM 2997 C C . GLU B 1 150 ? -17.734 26.156 7.164 1 97.94 150 GLU B C 1
ATOM 2999 O O . GLU B 1 150 ? -17.625 24.938 7.254 1 97.94 150 GLU B O 1
ATOM 3004 N N . ILE B 1 151 ? -18.344 26.734 6.16 1 97.56 151 ILE B N 1
ATOM 3005 C CA . ILE B 1 151 ? -19 25.969 5.094 1 97.56 151 ILE B CA 1
ATOM 3006 C C . ILE B 1 151 ? -17.938 25.203 4.297 1 97.56 151 ILE B C 1
ATOM 3008 O O . ILE B 1 151 ? -18.156 24.047 3.945 1 97.56 151 ILE B O 1
ATOM 3012 N N . GLY B 1 152 ? -16.844 25.859 3.996 1 98.25 152 GLY B N 1
ATOM 3013 C CA . GLY B 1 152 ? -15.75 25.188 3.305 1 98.25 152 GLY B CA 1
ATOM 3014 C C . GLY B 1 152 ? -15.164 24.031 4.086 1 98.25 152 GLY B C 1
ATOM 3015 O O . GLY B 1 152 ? -14.867 22.984 3.514 1 98.25 152 GLY B O 1
ATOM 3016 N N . GLN B 1 153 ? -15.047 24.266 5.367 1 98.56 153 GLN B N 1
ATOM 3017 C CA . GLN B 1 153 ? -14.516 23.219 6.227 1 98.56 153 GLN B CA 1
ATOM 3018 C C . GLN B 1 153 ? -15.422 22 6.238 1 98.56 153 GLN B C 1
ATOM 3020 O O . GLN B 1 153 ? -14.945 20.859 6.277 1 98.56 153 GLN B O 1
ATOM 3025 N N . GLU B 1 154 ? -16.672 22.234 6.215 1 98.19 154 GLU B N 1
ATOM 3026 C CA . GLU B 1 154 ? -17.625 21.125 6.145 1 98.19 154 GLU B CA 1
ATOM 3027 C C . GLU B 1 154 ? -17.438 20.312 4.867 1 98.19 154 GLU B C 1
ATOM 3029 O O . GLU B 1 154 ? -17.578 19.094 4.879 1 98.19 154 GLU B O 1
ATOM 3034 N N . GLN B 1 155 ? -17.156 21.016 3.752 1 98.25 155 GLN B N 1
ATOM 3035 C CA . GLN B 1 155 ? -16.906 20.312 2.494 1 98.25 155 GLN B CA 1
ATOM 3036 C C . GLN B 1 155 ? -15.648 19.453 2.58 1 98.25 155 GLN B C 1
ATOM 3038 O O . GLN B 1 155 ? -15.633 18.328 2.08 1 98.25 155 GLN B O 1
ATOM 3043 N N . VAL B 1 156 ? -14.617 19.984 3.182 1 98.44 156 VAL B N 1
ATOM 3044 C CA . VAL B 1 156 ? -13.375 19.234 3.338 1 98.44 156 VAL B CA 1
ATOM 3045 C C . VAL B 1 156 ? -13.617 17.984 4.18 1 98.44 156 VAL B C 1
ATOM 3047 O O . VAL B 1 156 ? -13.188 16.891 3.814 1 98.44 156 VAL B O 1
ATOM 3050 N N . MET B 1 157 ? -14.359 18.156 5.27 1 98.12 157 MET B N 1
ATOM 3051 C CA . MET B 1 157 ? -14.664 17.031 6.152 1 98.12 157 MET B CA 1
ATOM 3052 C C . MET B 1 157 ? -15.508 15.992 5.43 1 98.12 157 MET B C 1
ATOM 3054 O O . MET B 1 157 ? -15.32 14.789 5.625 1 98.12 157 MET B O 1
ATOM 3058 N N . HIS B 1 158 ? -16.438 16.438 4.617 1 98.12 158 HIS B N 1
ATOM 3059 C CA . HIS B 1 158 ? -17.25 15.523 3.834 1 98.12 158 HIS B CA 1
ATOM 3060 C C . HIS B 1 158 ? -16.406 14.688 2.891 1 98.12 158 HIS B C 1
ATOM 3062 O O . HIS B 1 158 ? -16.578 13.469 2.801 1 98.12 158 HIS B O 1
ATOM 3068 N N . LEU B 1 159 ? -15.469 15.32 2.176 1 97.94 159 LEU B N 1
ATOM 3069 C CA . LEU B 1 159 ? -14.555 14.625 1.271 1 97.94 159 LEU B CA 1
ATOM 3070 C C . LEU B 1 159 ? -13.773 13.547 2.014 1 97.94 159 LEU B C 1
ATOM 3072 O O . LEU B 1 159 ? -13.641 12.422 1.523 1 97.94 159 LEU B O 1
ATOM 3076 N N . ILE B 1 160 ? -13.289 13.875 3.186 1 97.19 160 ILE B N 1
ATOM 3077 C CA . ILE B 1 160 ? -12.406 13.008 3.957 1 97.19 160 ILE B CA 1
ATOM 3078 C C . ILE B 1 160 ? -13.203 11.828 4.516 1 97.19 160 ILE B C 1
ATOM 3080 O O . ILE B 1 160 ? -12.844 10.672 4.297 1 97.19 160 ILE B O 1
ATOM 3084 N N . TYR B 1 161 ? -14.367 12.086 5.168 1 95.88 161 TYR B N 1
ATOM 3085 C CA . TYR B 1 161 ? -15.047 11.07 5.957 1 95.88 161 TYR B CA 1
ATOM 3086 C C . TYR B 1 161 ? -16.125 10.375 5.133 1 95.88 161 TYR B C 1
ATOM 3088 O O . TYR B 1 161 ? -16.25 9.148 5.16 1 95.88 161 TYR B O 1
ATOM 3096 N N . ASN B 1 162 ? -16.906 11.156 4.43 1 95.62 162 ASN B N 1
ATOM 3097 C CA . ASN B 1 162 ? -18.078 10.602 3.758 1 95.62 162 ASN B CA 1
ATOM 3098 C C . ASN B 1 162 ? -17.719 10.031 2.391 1 95.62 162 ASN B C 1
ATOM 3100 O O . ASN B 1 162 ? -18.422 9.164 1.873 1 95.62 162 ASN B O 1
ATOM 3104 N N . ASN B 1 163 ? -16.656 10.516 1.784 1 95.94 163 ASN B N 1
ATOM 3105 C CA . ASN B 1 163 ? -16.219 9.984 0.495 1 95.94 163 ASN B CA 1
ATOM 3106 C C . ASN B 1 163 ? -15.086 8.984 0.655 1 95.94 163 ASN B C 1
ATOM 3108 O O . ASN B 1 163 ? -15.312 7.773 0.683 1 95.94 163 ASN B O 1
ATOM 3112 N N . VAL B 1 164 ? -13.883 9.453 1.028 1 95.06 164 VAL B N 1
ATOM 3113 C CA . VAL B 1 164 ? -12.672 8.641 0.951 1 95.06 164 VAL B CA 1
ATOM 3114 C C . VAL B 1 164 ? -12.719 7.535 2.002 1 95.06 164 VAL B C 1
ATOM 3116 O O . VAL B 1 164 ? -12.648 6.348 1.669 1 95.06 164 VAL B O 1
ATOM 3119 N N . LYS B 1 165 ? -12.914 7.871 3.312 1 93.75 165 LYS B N 1
ATOM 3120 C CA . LYS B 1 165 ? -12.883 6.871 4.375 1 93.75 165 LYS B CA 1
ATOM 3121 C C . LYS B 1 165 ? -14.047 5.891 4.238 1 93.75 165 LYS B C 1
ATOM 3123 O O . LYS B 1 165 ? -13.93 4.723 4.617 1 93.75 165 LYS B O 1
ATOM 3128 N N . ALA B 1 166 ? -15.125 6.34 3.658 1 92.44 166 ALA B N 1
ATOM 3129 C CA . ALA B 1 166 ? -16.312 5.508 3.521 1 92.44 166 ALA B CA 1
ATOM 3130 C C . ALA B 1 166 ? -16.266 4.664 2.252 1 92.44 166 ALA B C 1
ATOM 3132 O O . ALA B 1 166 ? -17.156 3.85 1.999 1 92.44 166 ALA B O 1
ATOM 3133 N N . GLY B 1 167 ? -15.219 4.879 1.476 1 90.31 167 GLY B N 1
ATOM 3134 C CA . GLY B 1 167 ? -15.086 4.125 0.239 1 90.31 167 GLY B CA 1
ATOM 3135 C C . GLY B 1 167 ? -16.078 4.547 -0.827 1 90.31 167 GLY B C 1
ATOM 3136 O O . GLY B 1 167 ? -16.531 3.719 -1.62 1 90.31 167 GLY B O 1
ATOM 3137 N N . GLN B 1 168 ? -16.5 5.801 -0.798 1 91.88 168 GLN B N 1
ATOM 3138 C CA . GLN B 1 168 ? -17.453 6.352 -1.758 1 91.88 168 GLN B CA 1
ATOM 3139 C C . GLN B 1 168 ? -16.75 7.234 -2.783 1 91.88 168 GLN B C 1
ATOM 3141 O O . GLN B 1 168 ? -15.648 7.734 -2.531 1 91.88 168 GLN B O 1
ATOM 3146 N N . PRO B 1 169 ? -17.359 7.355 -3.902 1 92.88 169 PRO B N 1
ATOM 3147 C CA . PRO B 1 169 ? -16.75 8.234 -4.91 1 92.88 169 PRO B CA 1
ATOM 3148 C C . PRO B 1 169 ? -16.562 9.664 -4.41 1 92.88 169 PRO B C 1
ATOM 3150 O O . PRO B 1 169 ? -17.391 10.18 -3.658 1 92.88 169 PRO B O 1
ATOM 3153 N N . VAL B 1 170 ? -15.531 10.266 -4.902 1 95.62 170 VAL B N 1
ATOM 3154 C CA . VAL B 1 170 ? -15.188 11.625 -4.504 1 95.62 170 VAL B CA 1
ATOM 3155 C C . VAL B 1 170 ? -15.969 12.625 -5.355 1 95.62 170 VAL B C 1
ATOM 3157 O O . VAL B 1 170 ? -16.016 12.5 -6.582 1 95.62 170 VAL B O 1
ATOM 3160 N N . GLU B 1 171 ? -16.609 13.547 -4.707 1 95.19 171 GLU B N 1
ATOM 3161 C CA . GLU B 1 171 ? -17.203 14.695 -5.383 1 95.19 171 GLU B CA 1
ATOM 3162 C C . GLU B 1 171 ? -16.188 15.82 -5.555 1 95.19 171 GLU B C 1
ATOM 3164 O O . GLU B 1 171 ? -16.109 16.719 -4.711 1 95.19 171 GLU B O 1
ATOM 3169 N N . LEU B 1 172 ? -15.555 15.828 -6.676 1 95.81 172 LEU B N 1
ATOM 3170 C CA . LEU B 1 172 ? -14.406 16.688 -6.906 1 95.81 172 LEU B CA 1
ATOM 3171 C C . LEU B 1 172 ? -14.812 18.156 -6.871 1 95.81 172 LEU B C 1
ATOM 3173 O O . LEU B 1 172 ? -13.992 19.031 -6.566 1 95.81 172 LEU B O 1
ATOM 3177 N N . ASP B 1 173 ? -16.109 18.438 -7.172 1 96.44 173 ASP B N 1
ATOM 3178 C CA . ASP B 1 173 ? -16.594 19.812 -7.141 1 96.44 173 ASP B CA 1
ATOM 3179 C C . ASP B 1 173 ? -16.469 20.422 -5.742 1 96.44 173 ASP B C 1
ATOM 3181 O O . ASP B 1 173 ? -16.25 21.625 -5.598 1 96.44 173 ASP B O 1
ATOM 3185 N N . ARG B 1 174 ? -16.578 19.609 -4.723 1 97.12 174 ARG B N 1
ATOM 3186 C CA . ARG B 1 174 ? -16.391 20.094 -3.355 1 97.12 174 ARG B CA 1
ATOM 3187 C C . ARG B 1 174 ? -14.953 20.547 -3.127 1 97.12 174 ARG B C 1
ATOM 3189 O O . ARG B 1 174 ? -14.719 21.578 -2.49 1 97.12 174 ARG B O 1
ATOM 3196 N N . PHE B 1 175 ? -14.055 19.797 -3.648 1 97.75 175 PHE B N 1
ATOM 3197 C CA . PHE B 1 175 ? -12.641 20.141 -3.533 1 97.75 175 PHE B CA 1
ATOM 3198 C C . PHE B 1 175 ? -12.336 21.438 -4.266 1 97.75 175 PHE B C 1
ATOM 3200 O O . PHE B 1 175 ? -11.648 22.312 -3.732 1 97.75 175 PHE B O 1
ATOM 3207 N N . GLU B 1 176 ? -12.859 21.547 -5.426 1 97.25 176 GLU B N 1
ATOM 3208 C CA . GLU B 1 176 ? -12.609 22.703 -6.266 1 97.25 176 GLU B CA 1
ATOM 3209 C C . GLU B 1 176 ? -13.18 23.969 -5.633 1 97.25 176 GLU B C 1
ATOM 3211 O O . GLU B 1 176 ? -12.555 25.031 -5.684 1 97.25 176 GLU B O 1
ATOM 3216 N N . LEU B 1 177 ? -14.336 23.797 -5.094 1 97.19 177 LEU B N 1
ATOM 3217 C CA . LEU B 1 177 ? -14.977 24.938 -4.449 1 97.19 177 LEU B CA 1
ATOM 3218 C C . LEU B 1 177 ? -14.125 25.469 -3.305 1 97.19 177 LEU B C 1
ATOM 3220 O O . LEU B 1 177 ? -13.859 26.672 -3.23 1 97.19 177 LEU B O 1
ATOM 3224 N N . VAL B 1 178 ? -13.672 24.609 -2.467 1 98.25 178 VAL B N 1
ATOM 3225 C CA . VAL B 1 178 ? -12.914 25.016 -1.293 1 98.25 178 VAL B CA 1
ATOM 3226 C C . VAL B 1 178 ? -11.539 25.547 -1.722 1 98.25 178 VAL B C 1
ATOM 3228 O O . VAL B 1 178 ? -11.078 26.562 -1.218 1 98.25 178 VAL B O 1
ATOM 3231 N N . SER B 1 179 ? -10.914 24.875 -2.666 1 98.25 179 SER B N 1
ATOM 3232 C CA . SER B 1 179 ? -9.586 25.25 -3.131 1 98.25 179 SER B CA 1
ATOM 3233 C C . SER B 1 179 ? -9.609 26.641 -3.789 1 98.25 179 SER B C 1
ATOM 3235 O O . SER B 1 179 ? -8.703 27.438 -3.574 1 98.25 179 SER B O 1
ATOM 3237 N N . SER B 1 180 ? -10.633 26.875 -4.562 1 98.12 180 SER B N 1
ATOM 3238 C CA . SER B 1 180 ? -10.758 28.156 -5.242 1 98.12 180 SER B CA 1
ATOM 3239 C C . SER B 1 180 ? -10.906 29.297 -4.242 1 98.12 180 SER B C 1
ATOM 3241 O O . SER B 1 180 ? -10.328 30.375 -4.434 1 98.12 180 SER B O 1
ATOM 3243 N N . LYS B 1 181 ? -11.664 29.078 -3.236 1 98.56 181 LYS B N 1
ATOM 3244 C CA . LYS B 1 181 ? -11.867 30.109 -2.219 1 98.56 181 LYS B CA 1
ATOM 3245 C C . LYS B 1 181 ? -10.57 30.422 -1.477 1 98.56 181 LYS B C 1
ATOM 3247 O O . LYS B 1 181 ? -10.312 31.562 -1.128 1 98.56 181 LYS B O 1
ATOM 3252 N N . LEU B 1 182 ? -9.789 29.422 -1.234 1 98.75 182 LEU B N 1
ATOM 3253 C CA . LEU B 1 182 ? -8.508 29.625 -0.562 1 98.75 182 LEU B CA 1
ATOM 3254 C C . LEU B 1 182 ? -7.539 30.391 -1.453 1 98.75 182 LEU B C 1
ATOM 3256 O O . LEU B 1 182 ? -6.801 31.25 -0.973 1 98.75 182 LEU B O 1
ATOM 3260 N N . ARG B 1 183 ? -7.582 30.078 -2.709 1 98.19 183 ARG B N 1
ATOM 3261 C CA . ARG B 1 183 ? -6.734 30.797 -3.652 1 98.19 183 ARG B CA 1
ATOM 3262 C C . ARG B 1 183 ? -7.168 32.25 -3.771 1 98.19 183 ARG B C 1
ATOM 3264 O O . ARG B 1 183 ? -6.328 33.156 -3.85 1 98.19 183 ARG B O 1
ATOM 3271 N N . GLU B 1 184 ? -8.422 32.438 -3.801 1 98.38 184 GLU B N 1
ATOM 3272 C CA . GLU B 1 184 ? -8.953 33.812 -3.828 1 98.38 184 GLU B CA 1
ATOM 3273 C C . GLU B 1 184 ? -8.523 34.594 -2.596 1 98.38 184 GLU B C 1
ATOM 3275 O O . GLU B 1 184 ? -8.328 35.812 -2.666 1 98.38 184 GLU B O 1
ATOM 3280 N N . ALA B 1 185 ? -8.352 33.844 -1.534 1 98.31 185 ALA B N 1
ATOM 3281 C CA . ALA B 1 185 ? -7.949 34.469 -0.277 1 98.31 185 ALA B CA 1
ATOM 3282 C C . ALA B 1 185 ? -6.438 34.688 -0.235 1 98.31 185 ALA B C 1
ATOM 3284 O O . ALA B 1 185 ? -5.898 35.125 0.777 1 98.31 185 ALA B O 1
ATOM 3285 N N . GLY B 1 186 ? -5.723 34.281 -1.309 1 98.31 186 GLY B N 1
ATOM 3286 C CA . GLY B 1 186 ? -4.324 34.625 -1.442 1 98.31 186 GLY B CA 1
ATOM 3287 C C . GLY B 1 186 ? -3.377 33.469 -1.263 1 98.31 186 GLY B C 1
ATOM 3288 O O . GLY B 1 186 ? -2.156 33.625 -1.262 1 98.31 186 GLY B O 1
ATOM 3289 N N . ALA B 1 187 ? -3.893 32.312 -1.118 1 98.69 187 ALA B N 1
ATOM 3290 C CA . ALA B 1 187 ? -3.02 31.141 -0.978 1 98.69 187 ALA B CA 1
ATOM 3291 C C . ALA B 1 187 ? -2.189 30.922 -2.24 1 98.69 187 ALA B C 1
ATOM 3293 O O . ALA B 1 187 ? -2.736 30.797 -3.338 1 98.69 187 ALA B O 1
ATOM 3294 N N . GLU B 1 188 ? -0.911 30.781 -2.09 1 98.56 188 GLU B N 1
ATOM 3295 C CA . GLU B 1 188 ? -0.001 30.516 -3.197 1 98.56 188 GLU B CA 1
ATOM 3296 C C . GLU B 1 188 ? 0.143 29.016 -3.43 1 98.56 188 GLU B C 1
ATOM 3298 O O . GLU B 1 188 ? 0.469 28.578 -4.539 1 98.56 188 GLU B O 1
ATOM 3303 N N . CYS B 1 189 ? -0.029 28.266 -2.375 1 98.69 189 CYS B N 1
ATOM 3304 C CA . CYS B 1 189 ? 0.04 26.812 -2.377 1 98.69 189 CYS B CA 1
ATOM 3305 C C . CYS B 1 189 ? -0.966 26.219 -1.399 1 98.69 189 CYS B C 1
ATOM 3307 O O . CYS B 1 189 ? -1.199 26.781 -0.326 1 98.69 189 CYS B O 1
ATOM 3309 N N . LEU B 1 190 ? -1.594 25.188 -1.833 1 98.88 190 LEU B N 1
ATOM 3310 C CA . LEU B 1 190 ? -2.523 24.469 -0.964 1 98.88 190 LEU B CA 1
ATOM 3311 C C . LEU B 1 190 ? -1.859 23.25 -0.343 1 98.88 190 LEU B C 1
ATOM 3313 O O . LEU B 1 190 ? -1.277 22.422 -1.053 1 98.88 190 LEU B O 1
ATOM 3317 N N . ILE B 1 191 ? -1.903 23.156 0.957 1 98.88 191 ILE B N 1
ATOM 3318 C CA . ILE B 1 191 ? -1.437 21.969 1.657 1 98.88 191 ILE B CA 1
ATOM 3319 C C . ILE B 1 191 ? -2.547 20.922 1.688 1 98.88 191 ILE B C 1
ATOM 3321 O O . ILE B 1 191 ? -3.629 21.172 2.221 1 98.88 191 ILE B O 1
ATOM 3325 N N . LEU B 1 192 ? -2.293 19.828 1.06 1 98.81 192 LEU B N 1
ATOM 3326 C CA . LEU B 1 192 ? -3.125 18.672 1.359 1 98.81 192 LEU B CA 1
ATOM 3327 C C . LEU B 1 192 ? -2.75 18.062 2.709 1 98.81 192 LEU B C 1
ATOM 3329 O O . LEU B 1 192 ? -1.889 17.188 2.785 1 98.81 192 LEU B O 1
ATOM 3333 N N . GLY B 1 193 ? -3.467 18.547 3.727 1 98.56 193 GLY B N 1
ATOM 3334 C CA . GLY B 1 193 ? -3.082 18.312 5.109 1 98.56 193 GLY B CA 1
ATOM 3335 C C . GLY B 1 193 ? -3.854 17.188 5.762 1 98.56 193 GLY B C 1
ATOM 3336 O O . GLY B 1 193 ? -4.039 17.172 6.98 1 98.56 193 GLY B O 1
ATOM 3337 N N . CYS B 1 194 ? -4.387 16.375 5.043 1 97.5 194 CYS B N 1
ATOM 3338 C CA . CYS B 1 194 ? -4.98 15.109 5.441 1 97.5 194 CYS B CA 1
ATOM 3339 C C . CYS B 1 194 ? -4.66 14.016 4.43 1 97.5 194 CYS B C 1
ATOM 3341 O O . CYS B 1 194 ? -4.727 14.25 3.219 1 97.5 194 CYS B O 1
ATOM 3343 N N . THR B 1 195 ? -4.371 12.852 4.945 1 95.31 195 THR B N 1
ATOM 3344 C CA . THR B 1 195 ? -3.846 11.789 4.09 1 95.31 195 THR B CA 1
ATOM 3345 C C . THR B 1 195 ? -4.934 11.266 3.154 1 95.31 195 THR B C 1
ATOM 3347 O O . THR B 1 195 ? -4.633 10.711 2.098 1 95.31 195 THR B O 1
ATOM 3350 N N . GLU B 1 196 ? -6.184 11.508 3.473 1 96.38 196 GLU B N 1
ATOM 3351 C CA . GLU B 1 196 ? -7.285 11.18 2.57 1 96.38 196 GLU B CA 1
ATOM 3352 C C . GLU B 1 196 ? -7.297 12.109 1.358 1 96.38 196 GLU B C 1
ATOM 3354 O O . GLU B 1 196 ? -7.688 11.703 0.263 1 96.38 196 GLU B O 1
ATOM 3359 N N . LEU B 1 197 ? -6.883 13.336 1.549 1 97.94 197 LEU B N 1
ATOM 3360 C CA . LEU B 1 197 ? -6.785 14.266 0.434 1 97.94 197 LEU B CA 1
ATOM 3361 C C . LEU B 1 197 ? -5.676 13.859 -0.526 1 97.94 197 LEU B C 1
ATOM 3363 O O . LEU B 1 197 ? -5.742 14.148 -1.723 1 97.94 197 LEU B O 1
ATOM 3367 N N . SER B 1 198 ? -4.641 13.203 0.002 1 98.31 198 SER B N 1
ATOM 3368 C CA . SER B 1 198 ? -3.609 12.625 -0.853 1 98.31 198 SER B CA 1
ATOM 3369 C C . SER B 1 198 ? -4.203 11.633 -1.845 1 98.31 198 SER B C 1
ATOM 3371 O O . SER B 1 198 ? -3.758 11.547 -2.99 1 98.31 198 SER B O 1
ATOM 3373 N N . LEU B 1 199 ? -5.164 10.852 -1.364 1 98 199 LEU B N 1
ATOM 3374 C CA . LEU B 1 199 ? -5.82 9.867 -2.223 1 98 199 LEU B CA 1
ATOM 3375 C C . LEU B 1 199 ? -6.641 10.562 -3.307 1 98 199 LEU B C 1
ATOM 3377 O O . LEU B 1 199 ? -6.758 10.055 -4.422 1 98 199 LEU B O 1
ATOM 3381 N N . ILE B 1 200 ? -7.238 11.719 -3.008 1 97.69 200 ILE B N 1
ATOM 3382 C CA . ILE B 1 200 ? -7.938 12.516 -4.012 1 97.69 200 ILE B CA 1
ATOM 3383 C C . ILE B 1 200 ? -6.953 12.977 -5.082 1 97.69 200 ILE B C 1
ATOM 3385 O O . ILE B 1 200 ? -7.203 12.82 -6.277 1 97.69 200 ILE B O 1
ATOM 3389 N N . LYS B 1 201 ? -5.789 13.492 -4.672 1 97.5 201 LYS B N 1
ATOM 3390 C CA . LYS B 1 201 ? -4.758 13.922 -5.613 1 97.5 201 LYS B CA 1
ATOM 3391 C C . LYS B 1 201 ? -4.293 12.766 -6.488 1 97.5 201 LYS B C 1
ATOM 3393 O O . LYS B 1 201 ? -4.023 12.945 -7.68 1 97.5 201 LYS B O 1
ATOM 3398 N N . ARG B 1 202 ? -4.188 11.602 -5.883 1 96.31 202 ARG B N 1
ATOM 3399 C CA . ARG B 1 202 ? -3.748 10.398 -6.59 1 96.31 202 ARG B CA 1
ATOM 3400 C C . ARG B 1 202 ? -4.699 10.062 -7.738 1 96.31 202 ARG B C 1
ATOM 3402 O O . ARG B 1 202 ? -4.258 9.695 -8.828 1 96.31 202 ARG B O 1
ATOM 3409 N N . ASP B 1 203 ? -5.973 10.195 -7.492 1 95.31 203 ASP B N 1
ATOM 3410 C CA . ASP B 1 203 ? -6.965 9.602 -8.391 1 95.31 203 ASP B CA 1
ATOM 3411 C C . ASP B 1 203 ? -7.586 10.664 -9.297 1 95.31 203 ASP B C 1
ATOM 3413 O O . ASP B 1 203 ? -8.211 10.336 -10.305 1 95.31 203 ASP B O 1
ATOM 3417 N N . TYR B 1 204 ? -7.453 11.961 -8.906 1 94.88 204 TYR B N 1
ATOM 3418 C CA . TYR B 1 204 ? -8.125 13.039 -9.625 1 94.88 204 TYR B CA 1
ATOM 3419 C C . TYR B 1 204 ? -7.172 14.195 -9.898 1 94.88 204 TYR B C 1
ATOM 3421 O O . TYR B 1 204 ? -6.176 14.367 -9.195 1 94.88 204 TYR B O 1
ATOM 3429 N N . PRO B 1 205 ? -7.465 14.945 -10.938 1 93.81 205 PRO B N 1
ATOM 3430 C CA . PRO B 1 205 ? -6.676 16.156 -11.156 1 93.81 205 PRO B CA 1
ATOM 3431 C C . PRO B 1 205 ? -7.012 17.266 -10.156 1 93.81 205 PRO B C 1
ATOM 3433 O O . PRO B 1 205 ? -8.125 17.797 -10.172 1 93.81 205 PRO B O 1
ATOM 3436 N N . VAL B 1 206 ? -6.109 17.625 -9.32 1 94.69 206 VAL B N 1
ATOM 3437 C CA . VAL B 1 206 ? -6.375 18.641 -8.305 1 94.69 206 VAL B CA 1
ATOM 3438 C C . VAL B 1 206 ? -5.805 19.984 -8.758 1 94.69 206 VAL B C 1
ATOM 3440 O O . VAL B 1 206 ? -5.969 21 -8.078 1 94.69 206 VAL B O 1
ATOM 3443 N N . GLY B 1 207 ? -5.156 20.094 -9.938 1 92.62 207 GLY B N 1
ATOM 3444 C CA . GLY B 1 207 ? -4.586 21.328 -10.453 1 92.62 207 GLY B CA 1
ATOM 3445 C C . GLY B 1 207 ? -3.238 21.656 -9.844 1 92.62 207 GLY B C 1
ATOM 3446 O O . GLY B 1 207 ? -2.768 20.953 -8.945 1 92.62 207 GLY B O 1
ATOM 3447 N N . PRO B 1 208 ? -2.592 22.719 -10.336 1 95.69 208 PRO B N 1
ATOM 3448 C CA . PRO B 1 208 ? -1.258 23.094 -9.852 1 95.69 208 PRO B CA 1
ATOM 3449 C C . PRO B 1 208 ? -1.291 23.766 -8.477 1 95.69 208 PRO B C 1
ATOM 3451 O O . PRO B 1 208 ? -2.35 24.203 -8.031 1 95.69 208 PRO B O 1
ATOM 3454 N N . GLY B 1 209 ? -0.152 23.781 -7.82 1 97.75 209 GLY B N 1
ATOM 3455 C CA . GLY B 1 209 ? 0.014 24.562 -6.602 1 97.75 209 GLY B CA 1
ATOM 3456 C C . GLY B 1 209 ? -0.469 23.828 -5.359 1 97.75 209 GLY B C 1
ATOM 3457 O O . GLY B 1 209 ? -1.014 24.438 -4.445 1 97.75 209 GLY B O 1
ATOM 3458 N N . CYS B 1 210 ? -0.367 22.516 -5.34 1 98.5 210 CYS B N 1
ATOM 3459 C CA . CYS B 1 210 ? -0.691 21.719 -4.164 1 98.5 210 CYS B CA 1
ATOM 3460 C C . CYS B 1 210 ? 0.548 21.016 -3.625 1 98.5 210 CYS B C 1
ATOM 3462 O O . CYS B 1 210 ? 1.38 20.547 -4.398 1 98.5 210 CYS B O 1
ATOM 3464 N N . LEU B 1 211 ? 0.709 21.047 -2.379 1 98.75 211 LEU B N 1
ATOM 3465 C CA . LEU B 1 211 ? 1.731 20.25 -1.698 1 98.75 211 LEU B CA 1
ATOM 3466 C C . LEU B 1 211 ? 1.097 19.172 -0.835 1 98.75 211 LEU B C 1
ATOM 3468 O O . LEU B 1 211 ? 0.38 19.469 0.122 1 98.75 211 LEU B O 1
ATOM 3472 N N . ASP B 1 212 ? 1.372 17.984 -1.157 1 98.81 212 ASP B N 1
ATOM 3473 C CA . ASP B 1 212 ? 0.828 16.812 -0.472 1 98.81 212 ASP B CA 1
ATOM 3474 C C . ASP B 1 212 ? 1.71 16.422 0.707 1 98.81 212 ASP B C 1
ATOM 3476 O O . ASP B 1 212 ? 2.818 15.914 0.515 1 98.81 212 ASP B O 1
ATOM 3480 N N . ALA B 1 213 ? 1.158 16.562 1.902 1 98.75 213 ALA B N 1
ATOM 3481 C CA . ALA B 1 213 ? 1.934 16.266 3.105 1 98.75 213 ALA B CA 1
ATOM 3482 C C . ALA B 1 213 ? 2.371 14.805 3.141 1 98.75 213 ALA B C 1
ATOM 3484 O O . ALA B 1 213 ? 3.438 14.484 3.666 1 98.75 213 ALA B O 1
ATOM 3485 N N . LEU B 1 214 ? 1.573 13.914 2.584 1 98.81 214 LEU B N 1
ATOM 3486 C CA . LEU B 1 214 ? 1.929 12.5 2.566 1 98.81 214 LEU B CA 1
ATOM 3487 C C . LEU B 1 214 ? 3.152 12.266 1.687 1 98.81 214 LEU B C 1
ATOM 3489 O O . LEU B 1 214 ? 4.004 11.43 2.016 1 98.81 214 LEU B O 1
ATOM 3493 N N . GLU B 1 215 ? 3.227 12.945 0.541 1 98.75 215 GLU B N 1
ATOM 3494 C CA . GLU B 1 215 ? 4.402 12.852 -0.322 1 98.75 215 GLU B CA 1
ATOM 3495 C C . GLU B 1 215 ? 5.648 13.383 0.382 1 98.75 215 GLU B C 1
ATOM 3497 O O . GLU B 1 215 ? 6.734 12.828 0.232 1 98.75 215 GLU B O 1
ATOM 3502 N N . VAL B 1 216 ? 5.473 14.445 1.146 1 98.81 216 VAL B N 1
ATOM 3503 C CA . VAL B 1 216 ? 6.59 14.992 1.91 1 98.81 216 VAL B CA 1
ATOM 3504 C C . VAL B 1 216 ? 7.07 13.961 2.932 1 98.81 216 VAL B C 1
ATOM 3506 O O . VAL B 1 216 ? 8.273 13.75 3.086 1 98.81 216 VAL B O 1
ATOM 3509 N N . LEU B 1 217 ? 6.117 13.367 3.645 1 98.75 217 LEU B N 1
ATOM 3510 C CA . LEU B 1 217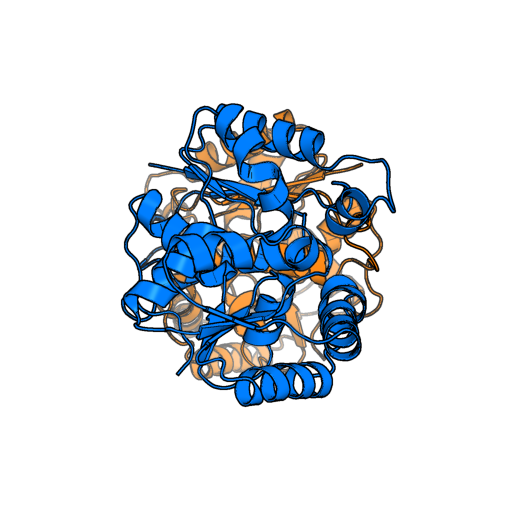 ? 6.477 12.336 4.613 1 98.75 217 LEU B CA 1
ATOM 3511 C C . LEU B 1 217 ? 7.234 11.195 3.943 1 98.75 217 LEU B C 1
ATOM 3513 O O . LEU B 1 217 ? 8.227 10.703 4.484 1 98.75 217 LEU B O 1
ATOM 3517 N N . ALA B 1 218 ? 6.77 10.727 2.758 1 98.81 218 ALA B N 1
ATOM 3518 C CA . ALA B 1 218 ? 7.434 9.656 2.021 1 98.81 218 ALA B CA 1
ATOM 3519 C C . ALA B 1 218 ? 8.859 10.047 1.638 1 98.81 218 ALA B C 1
ATOM 3521 O O . ALA B 1 218 ? 9.805 9.289 1.852 1 98.81 218 ALA B O 1
ATOM 3522 N N . GLN B 1 219 ? 8.984 11.258 1.089 1 98.69 219 GLN B N 1
ATOM 3523 C CA . GLN B 1 219 ? 10.289 11.773 0.704 1 98.69 219 GLN B CA 1
ATOM 3524 C C . GLN B 1 219 ? 11.258 11.758 1.885 1 98.69 219 GLN B C 1
ATOM 3526 O O . GLN B 1 219 ? 12.375 11.258 1.77 1 98.69 219 GLN B O 1
ATOM 3531 N N . ARG B 1 220 ? 10.797 12.25 3.008 1 98.19 220 ARG B N 1
ATOM 3532 C CA . ARG B 1 220 ? 11.648 12.367 4.188 1 98.19 220 ARG B CA 1
ATOM 3533 C C . ARG B 1 220 ? 11.984 10.992 4.754 1 98.19 220 ARG B C 1
ATOM 3535 O O . ARG B 1 220 ? 13.086 10.773 5.258 1 98.19 220 ARG B O 1
ATOM 3542 N N . SER B 1 221 ? 11.047 10.094 4.711 1 98.5 221 SER B N 1
ATOM 3543 C CA . SER B 1 221 ? 11.281 8.727 5.164 1 98.5 221 SER B 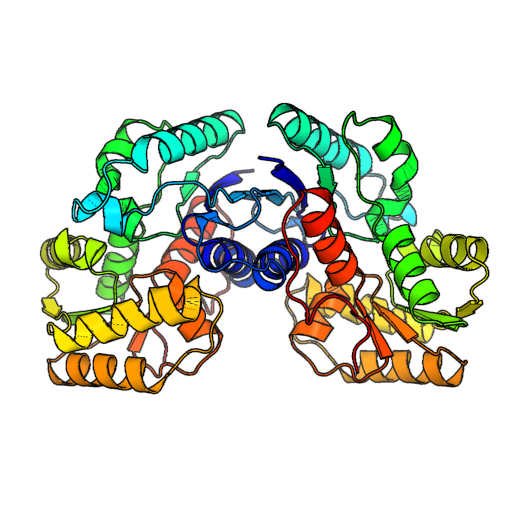CA 1
ATOM 3544 C C . SER B 1 221 ? 12.406 8.07 4.379 1 98.5 221 SER B C 1
ATOM 3546 O O . SER B 1 221 ? 13.32 7.484 4.965 1 98.5 221 SER B O 1
ATOM 3548 N N . ILE B 1 222 ? 12.352 8.188 3.047 1 98.25 222 ILE B N 1
ATOM 3549 C CA . ILE B 1 222 ? 13.344 7.582 2.158 1 98.25 222 ILE B CA 1
ATOM 3550 C C . ILE B 1 222 ? 14.727 8.164 2.453 1 98.25 222 ILE B C 1
ATOM 3552 O O . ILE B 1 222 ? 15.68 7.414 2.672 1 98.25 222 ILE B O 1
ATOM 3556 N N . LEU B 1 223 ? 14.781 9.461 2.568 1 97.62 223 LEU B N 1
ATOM 3557 C CA . LEU B 1 223 ? 16.047 10.148 2.771 1 97.62 223 LEU B CA 1
ATOM 3558 C C . LEU B 1 223 ? 16.625 9.852 4.156 1 97.62 223 LEU B C 1
ATOM 3560 O O . LEU B 1 223 ? 17.812 9.609 4.305 1 97.62 223 LEU B O 1
ATOM 3564 N N . THR B 1 224 ? 15.758 9.883 5.184 1 97.5 224 THR B N 1
ATOM 3565 C CA . THR B 1 224 ? 16.203 9.633 6.551 1 97.5 224 THR B CA 1
ATOM 3566 C C . THR B 1 224 ? 16.75 8.219 6.695 1 97.5 224 THR B C 1
ATOM 3568 O O . THR B 1 224 ? 17.688 7.98 7.457 1 97.5 224 THR B O 1
ATOM 3571 N N . CYS B 1 225 ? 16.219 7.289 5.934 1 96.94 225 CYS B N 1
ATOM 3572 C CA . CYS B 1 225 ? 16.672 5.902 5.996 1 96.94 225 CYS B CA 1
ATOM 3573 C C . CYS B 1 225 ? 17.844 5.668 5.07 1 96.94 225 CYS B C 1
ATOM 3575 O O . CYS B 1 225 ? 18.312 4.535 4.922 1 96.94 225 CYS B O 1
ATOM 3577 N N . GLY B 1 226 ? 18.281 6.672 4.332 1 96.12 226 GLY B N 1
ATOM 3578 C CA . GLY B 1 226 ? 19.547 6.621 3.605 1 96.12 226 GLY B CA 1
ATOM 3579 C C . GLY B 1 226 ? 19.406 6.078 2.197 1 96.12 226 GLY B C 1
ATOM 3580 O O . GLY B 1 226 ? 20.375 5.602 1.608 1 96.12 226 GLY B O 1
ATOM 3581 N N . LYS B 1 227 ? 18.219 6.051 1.688 1 97.31 227 LYS B N 1
ATOM 3582 C CA . LYS B 1 227 ? 18.016 5.598 0.316 1 97.31 227 LYS B CA 1
ATOM 3583 C C . LYS B 1 227 ? 17.938 6.777 -0.648 1 97.31 227 LYS B C 1
ATOM 3585 O O . LYS B 1 227 ? 17.562 7.887 -0.254 1 97.31 227 LYS B O 1
ATOM 3590 N N . PRO B 1 228 ? 18.328 6.57 -1.872 1 97.62 228 PRO B N 1
ATOM 3591 C CA . PRO B 1 228 ? 18.25 7.66 -2.852 1 97.62 228 PRO B CA 1
ATOM 3592 C C . PRO B 1 228 ? 16.812 7.926 -3.324 1 97.62 228 PRO B C 1
ATOM 3594 O O . PRO B 1 228 ? 16.016 6.992 -3.439 1 97.62 228 PRO B O 1
ATOM 3597 N N . LEU B 1 229 ? 16.516 9.156 -3.586 1 97.94 229 LEU B N 1
ATOM 3598 C CA . LEU B 1 229 ? 15.227 9.609 -4.105 1 97.94 229 LEU B CA 1
ATOM 3599 C C . LEU B 1 229 ? 15.281 9.789 -5.617 1 97.94 229 LEU B C 1
ATOM 3601 O O . LEU B 1 229 ? 16.281 10.273 -6.152 1 97.94 229 LEU B O 1
ATOM 3605 N N . LYS B 1 230 ? 14.234 9.359 -6.348 1 97.25 230 LYS B N 1
ATOM 3606 C CA . LYS B 1 230 ? 14.156 9.727 -7.758 1 97.25 230 LYS B CA 1
ATOM 3607 C C . LYS B 1 230 ? 14.188 11.242 -7.938 1 97.25 230 LYS B C 1
ATOM 3609 O O . LYS B 1 230 ? 13.547 11.969 -7.176 1 97.25 230 LYS B O 1
ATOM 3614 N N . PRO B 1 231 ? 14.859 11.719 -8.922 1 96.06 231 PRO B N 1
ATOM 3615 C CA . PRO B 1 231 ? 15.07 13.156 -9.086 1 96.06 231 PRO B CA 1
ATOM 3616 C C . PRO B 1 231 ? 13.758 13.93 -9.227 1 96.06 231 PRO B C 1
ATOM 3618 O O . PRO B 1 231 ? 13.656 15.062 -8.742 1 96.06 231 PRO B O 1
ATOM 3621 N N . ASN B 1 232 ? 12.797 13.344 -9.812 1 94.62 232 ASN B N 1
ATOM 3622 C CA . ASN B 1 232 ? 11.547 14.047 -10.086 1 94.62 232 ASN B CA 1
ATOM 3623 C C . ASN B 1 232 ? 10.75 14.305 -8.812 1 94.62 232 ASN B C 1
ATOM 3625 O O . ASN B 1 232 ? 9.797 15.078 -8.82 1 94.62 232 ASN B O 1
ATOM 3629 N N . TYR B 1 233 ? 11.203 13.727 -7.645 1 96.56 233 TYR B N 1
ATOM 3630 C CA . TYR B 1 233 ? 10.461 13.875 -6.395 1 96.56 233 TYR B CA 1
ATOM 3631 C C . TYR B 1 233 ? 11.195 14.812 -5.438 1 96.56 233 TYR B C 1
ATOM 3633 O O . TYR B 1 233 ? 10.891 14.852 -4.242 1 96.56 233 TYR B O 1
ATOM 3641 N N . GLN B 1 234 ? 12.133 15.57 -5.965 1 95 234 GLN B N 1
ATOM 3642 C CA . GLN B 1 234 ? 12.82 16.578 -5.16 1 95 234 GLN B CA 1
ATOM 3643 C C . GLN B 1 234 ? 11.891 17.734 -4.809 1 95 234 GLN B C 1
ATOM 3645 O O . GLN B 1 234 ? 11.891 18.219 -3.674 1 95 234 GLN B O 1
ATOM 3650 N N . THR B 1 235 ? 11.102 18.219 -5.754 1 94.31 235 THR B N 1
ATOM 3651 C CA . THR B 1 235 ? 10.062 19.203 -5.523 1 94.31 235 THR B CA 1
ATOM 3652 C C . THR B 1 235 ? 8.68 18.578 -5.613 1 94.31 235 THR B C 1
ATOM 3654 O O . THR B 1 235 ? 8.375 17.875 -6.578 1 94.31 235 THR B O 1
ATOM 3657 N N . LEU B 1 236 ? 7.871 18.875 -4.688 1 97.69 236 LEU B N 1
ATOM 3658 C CA . LEU B 1 236 ? 6.648 18.109 -4.555 1 97.69 236 LEU B CA 1
ATOM 3659 C C . LEU B 1 236 ? 5.418 18.969 -4.801 1 97.69 236 LEU B C 1
ATOM 3661 O O . LEU B 1 236 ? 4.289 18.484 -4.797 1 97.69 236 LEU B O 1
ATOM 3665 N N . ILE B 1 237 ? 5.641 20.266 -5.016 1 97.31 237 ILE B N 1
ATOM 3666 C CA . ILE B 1 237 ? 4.5 21.125 -5.34 1 97.31 237 ILE B CA 1
ATOM 3667 C C . ILE B 1 237 ? 4.02 20.812 -6.762 1 97.31 237 ILE B C 1
ATOM 3669 O O . ILE B 1 237 ? 4.805 20.875 -7.711 1 97.31 237 ILE B O 1
ATOM 3673 N N . THR B 1 238 ? 2.793 20.484 -6.879 1 94.5 238 THR B N 1
ATOM 3674 C CA . THR B 1 238 ? 2.234 20.125 -8.172 1 94.5 238 THR B CA 1
ATOM 3675 C C . THR B 1 238 ? 2.379 21.266 -9.164 1 94.5 238 THR B C 1
ATOM 3677 O O . THR B 1 238 ? 2.121 22.422 -8.828 1 94.5 238 THR B O 1
ATOM 3680 N N . GLN B 1 239 ? 2.742 21 -10.359 1 88.62 239 GLN B N 1
ATOM 3681 C CA . GLN B 1 239 ? 2.953 22 -11.398 1 88.62 239 GLN B CA 1
ATOM 3682 C C . GLN B 1 239 ? 1.751 22.078 -12.336 1 88.62 239 GLN B C 1
ATOM 3684 O O . GLN B 1 239 ? 0.999 21.125 -12.477 1 88.62 239 GLN B O 1
#

Solvent-accessible surface area (backbone atoms only — not comparable to full-atom values): 24664 Å² total; per-residue (Å²): 133,51,23,41,18,33,57,26,8,84,36,49,58,35,31,20,48,44,49,35,44,40,54,70,43,38,59,35,64,44,50,59,61,45,75,34,35,38,35,39,28,41,13,72,52,42,57,52,45,42,29,74,71,63,74,36,87,52,66,35,60,62,60,52,48,53,49,50,54,51,33,47,74,73,55,29,53,31,36,41,54,64,40,55,54,61,51,80,46,40,70,64,49,52,72,72,48,94,47,56,59,64,55,45,63,59,52,37,48,51,52,38,52,76,68,67,52,55,26,32,16,55,44,45,44,68,42,32,60,72,69,32,57,60,60,53,53,28,48,73,71,72,30,45,73,49,68,62,52,74,70,38,42,52,42,47,42,41,49,39,50,64,9,52,53,30,73,38,78,76,63,61,66,49,54,52,54,41,52,48,53,35,41,72,71,56,28,65,31,32,33,33,46,28,39,52,50,45,52,47,52,72,78,40,91,75,63,56,36,32,34,41,33,59,58,43,39,31,50,49,51,40,50,76,47,69,45,56,65,34,74,81,62,73,64,65,59,37,111,132,50,22,42,18,32,56,28,8,84,36,48,58,33,32,21,48,46,50,36,44,41,53,71,42,38,59,37,65,44,51,57,61,45,75,33,34,38,34,41,29,41,13,70,53,42,57,52,45,42,29,73,70,63,75,37,87,52,66,33,60,60,61,51,49,52,49,52,52,51,32,48,73,72,55,29,54,31,35,40,53,62,38,56,56,61,51,81,48,39,70,64,48,52,71,72,46,94,47,57,58,63,54,45,63,60,51,36,47,50,53,39,53,76,70,68,52,55,25,32,17,54,44,46,44,67,40,32,60,71,69,32,57,61,59,53,52,27,46,74,72,72,29,46,71,48,67,61,54,74,72,38,42,51,40,48,40,40,50,39,51,63,10,51,53,31,73,39,79,73,64,62,65,48,54,51,52,42,52,51,53,36,40,72,70,56,30,64,32,32,33,32,46,27,38,52,50,44,53,48,52,72,77,40,90,76,64,56,36,33,34,42,32,59,58,44,40,32,51,50,51,41,49,74,48,71,45,56,65,34,76,82,63,74,63,64,59,37,111

Sequence (478 aa):
MRSLGVIGGLGPMATAYFLELIVQMTDAKTDQEHLDVIVFNRPDVPDRTAYILGKSKDSPFEPMLRTAHTLETLGASCLAAPCITSHCFYEDFQAAVRVPFLNMVAETVAHLKQNGVKRAGILATTGTIHTQLFQKELEKQGLEWVIPCEIGQEQVMHLIYNNVKAGQPVELDRFELVSSKLREAGAECLILGCTELSLIKRDYPVGPGCLDALEVLAQRSILTCGKPLKPNYQTLITQMRSLGVIGGLGPMATAYFLELIVQMTDAKTDQEHLDVIVFNRPDVPDRTAYILGKSKDSPFEPMLRTAHTLETLGASCLAAPCITSHCFYEDFQAAVRVPFLNMVAETVAHLKQNGVKRAGILATTGTIHTQLFQKELEKQGLEWVIPCEIGQEQVMHLIYNNVKAGQPVELDRFELVSSKLREAGAECLILGCTELSLIKRDYPVGPGCLDALEVLAQRSILTCGKPLKPNYQTLITQ

Nearest PDB structures (foldseek):
  1jfl-assembly1_B  TM=9.138E-01  e=1.688E-21  Pyrococcus horikoshii OT3
  5hqt-assembly1_A  TM=8.827E-01  e=4.199E-13  Escherichia coli O157:H7 str. SS52
  3ojc-assembly1_A  TM=8.260E-01  e=7.679E-14  Yersinia pestis CO92
  5elm-assembly2_D  TM=8.809E-01  e=7.998E-13  Escherichia coli
  2zsk-assembly1_B  TM=7.904E-01  e=1.029E-13  Pyrococcus horikoshii OT3

Organism: NCBI:txid537013

pLDDT: mean 97.06, std 2.86, range [62.34, 98.94]

Foldseek 3Di:
DAEEEELAQLQQVLQVVLVVLLQVFFPDDDPVQGHHYDYDNDVVQDHLLCCLVVVDVRHSPVVSLVSQVVCVVVPHQEYEYQWLLVCLCVVVSCVSHDHHYDNLLLLLLVLCVVVPWAEEEEQDAPSCVVSCSNVVSCVVVNHHYDYFDPVLNVLSNCQQVVDQSVVHDGPCVSLVVSVVVRVVVPHQAYEPSGSSVVVVVVVHPNDFRYAYSSLSSSVCSCVVSPTDTDPVSPRRGGD/DAEEEELAQLQQVLQVVLVVLLQVFFPDDDPVQGHHYDYDNDVVQDHLLCCLVVVDVRHSVVVSLVSQVVCVVVPHQEYEYQWLLVCLCVVVSCVSHDHHYDNLLLLLLVLCVVVPWAEEEEQDAPSCVVSCSNVVSCVVVNHHYDYFDPVLNVLSNCQQVVDQSVVHDGPCVSLVVSVVVRVVVPHQAYEPSGSSVVVVVVVHPNDFRYAYSSLSSSVCSCVVSPTDTDPVSPRRGGD

InterPro domains:
  IPR001920 Asp/Glu racemase [G3DSA:3.40.50.1860] (4-219)
  IPR001920 Asp/Glu racemase [G3DSA:3.40.50.1860] (106-213)
  IPR001920 Asp/Glu racemase [SSF53681] (1-116)
  IPR001920 Asp/Glu racemase [SSF53681] (107-204)
  IPR004380 Aspartate racemase [TIGR00035] (2-222)
  IPR015942 Asp/Glu/hydantoin racemase [PF01177] (7-203)
  IPR033134 Asp/Glu racemase, active site 2 [PS00924] (190-200)

Secondary structure (DSSP, 8-state):
-PEEEEEE-SSHHHHHHHHHHHHHHB--SSGGGSPEEEEEE-TTSPPHHHHHTTS----SHHHHHHHHHHHHHTTEEEEE-S-SGGGGGHHHHHHH-SS-B--HHHHHHHHHHHTT--EEEEE--HHHHHHTHHHHHHHHTT-EEE---HHHHHHHHIIIIIIITTT----HHHHHHHHHHHHHTT-SEEEE-SHHHHHHHHHS---SSEEEHHHHHHHHHHHHTTPPBPGGGS--B--/-PEEEEEE-SSHHHHHHHHHHHHHHB--SSGGGSPEEEEEE-TTSPPHHHHHTTS----SHHHHHHHHHHHHHTTEEEEE-S-SGGGGGHHHHHHH-SS-B--HHHHHHHHHHHTT--EEEEE--HHHHHHTHHHHHHHHTT-EEE---HHHHHHHHIIIIIIITTT----HHHHHHHHHHHHHTT-SEEEE-SHHHHHHHHHS---SSEEEHHHHHHHHHHHHTTPPBPGGGS--B--

Radius of gyration: 22.56 Å; Cα contacts (8 Å, |Δi|>4): 992; chains: 2; bounding box: 43×66×55 Å